Protein AF-A0A2V5QF24-F1 (afdb_monomer)

Sequence (691 aa):
MYVGSTRAVRGVSSVTGGVVTLAPGLPPFGLWKSTDGGANFTLLSPEGICLNPLLEGDAGRIQSTFGSARGVNHIEFDPNYLANSTLYAAAFPRIDLTGGGGVWRSNDDGATFTQIYTPLAPANINDRAEFAVTTVSGLTRMYVGDGNTGSPTAHVFRSDDVATGVPVFIDLTAMESPAGQTDNYCTGQCWYDNFVVTPAGNPDTVYIGGSFDYGTYGFATNGRGVLRSTDAGASFTDMTWDSTTKPTPPGSCCQPNPIAPNGMHPDQHGFVVSPGNPGLFFDGSDGGLVRSDGAFADISSQCTTYRTTLSGNDLLLCQQLLSRVPTHLYSLNKGLSTLQFQSLSVAADNSAHVQGGTQDNGTFDRTSSSLTWPQEIYGDGGQSGFNVGNSAQRFNTFFANYTDANFQNGDPSKWVVISGPLFAETSAFYKPIIADPFVAGTIFLGEQSVWRTQDWGGDQATLEANCPEFTTLGNQPGCGDFVIIGDGVPSTQLTSALWGDRSLGTVAAVVRSSTDSSTMWAATSTGRVFFSSNADAAAASVVWERLDSSSSVDPNRFVSGITIDPADSNHAWISYSSYSSLTPATPGHVFEVTRTGPSTATWTSLDGSGATAFPDFPATAIARDSVGAGNGDLYVSNDWGVLRLPNGSTNWEVAGTGLPKAEVAGLTIVSPSRVLYAATHGRSAWKLKLP

pLDDT: mean 93.07, std 7.85, range [39.59, 98.88]

Solvent-accessible surface area (backbone atoms only — not comparable to full-atom values): 34138 Å² total; per-residue (Å²): 93,76,48,60,31,55,73,59,78,43,18,59,23,35,30,53,52,37,59,37,70,70,50,66,87,60,78,65,39,12,40,30,42,19,92,66,89,69,78,52,76,44,74,36,65,69,28,80,38,73,82,36,87,86,43,70,85,59,25,22,49,45,43,12,23,69,33,18,65,38,10,16,82,39,75,47,66,42,88,58,26,95,83,51,37,26,35,38,39,17,24,16,6,19,83,83,61,84,71,42,29,12,35,31,38,17,65,59,72,61,75,52,76,44,75,49,38,82,43,92,44,47,76,36,49,48,24,32,42,28,54,32,67,32,65,46,99,91,33,38,24,35,42,36,35,33,20,15,70,38,76,64,58,18,42,36,32,39,24,67,43,50,80,79,61,72,42,67,72,44,63,32,36,85,67,30,78,60,59,65,76,47,58,30,34,16,36,57,35,19,54,79,15,53,42,36,46,47,37,64,97,35,66,30,32,38,35,38,28,3,23,50,41,70,91,35,40,44,62,44,42,72,20,42,26,30,33,38,19,72,63,62,50,56,52,51,19,31,51,25,39,18,65,80,48,75,81,57,59,73,94,41,93,76,53,90,59,92,62,80,64,38,51,65,54,48,46,32,78,43,76,48,55,37,57,92,42,76,55,26,35,38,42,31,25,74,75,38,38,36,32,44,73,40,49,68,38,69,52,28,66,46,44,63,74,74,30,70,85,55,54,74,66,46,35,48,31,21,30,48,26,28,48,46,16,30,44,40,47,43,80,62,46,86,90,63,55,55,47,29,22,22,22,61,27,63,26,76,91,36,89,56,28,36,34,30,7,14,64,72,68,4,24,32,38,28,67,74,60,94,84,58,57,57,69,38,43,70,52,38,12,14,38,39,31,34,28,52,76,41,61,40,31,33,40,46,23,28,56,38,55,36,32,33,30,22,75,60,61,55,42,63,88,51,38,18,30,32,12,10,48,47,70,81,50,62,48,26,54,24,34,22,56,36,42,34,74,60,45,54,34,26,35,40,34,26,21,30,31,42,33,36,25,68,55,60,34,47,62,63,73,59,35,66,72,72,14,35,44,89,82,35,66,52,65,40,65,84,19,24,59,52,38,68,42,26,55,41,64,76,46,40,38,76,22,38,60,70,75,45,80,60,45,49,74,21,29,29,33,63,43,68,35,74,78,47,78,24,42,32,41,36,27,21,42,35,29,48,35,34,42,23,74,34,66,63,49,62,41,66,67,13,56,64,35,58,28,45,85,58,45,85,56,61,41,83,32,14,35,38,24,64,37,68,36,83,91,41,83,56,29,33,38,38,22,21,18,33,48,33,84,80,34,73,85,24,47,68,36,35,32,42,36,39,55,79,51,90,45,28,34,50,81,42,76,60,31,54,62,75,98,33,24,57,66,88,48,20,23,6,17,39,38,64,39,82,50,82,88,39,47,58,19,36,37,39,23,18,61,56,27,50,34,23,34,52,59,95,56,57,48,44,41,72,62,68,81,87,72,65,82,32,29,20,13,22,60,36,73,42,69,95,76,38,34,37,37,36,10,14,57,49,53,20,78,45,76,42,78,54,116

Nearest PDB structures (foldseek):
  8ctb-assembly1_B  TM=6.680E-01  e=2.139E-07  Homo sapiens
  6v0p-assembly1_B  TM=6.784E-01  e=1.896E-06  Homo sapiens
  8iqf-assembly1_B  TM=5.326E-01  e=8.412E-06  Homo sapiens
  8iqf-assembly1_G  TM=5.505E-01  e=1.288E-05  Homo sapiens
  4gq1-assembly1_A  TM=5.791E-01  e=2.861E-05  Schizosaccharomyces pombe

Structure (mmCIF, N/CA/C/O backbone):
data_AF-A0A2V5QF24-F1
#
_entry.id   AF-A0A2V5QF24-F1
#
loop_
_atom_site.group_PDB
_atom_site.id
_atom_site.type_symbol
_atom_site.label_atom_id
_atom_site.label_alt_id
_atom_site.label_comp_id
_atom_site.label_asym_id
_atom_site.label_entity_id
_atom_site.label_seq_id
_atom_site.pdbx_PDB_ins_code
_atom_site.Cartn_x
_atom_site.Cartn_y
_atom_site.Cartn_z
_atom_site.occupancy
_atom_site.B_iso_or_equiv
_atom_site.auth_seq_id
_atom_site.auth_comp_id
_atom_site.auth_asym_id
_atom_site.auth_atom_id
_atom_site.pdbx_PDB_model_num
ATOM 1 N N . MET A 1 1 ? 29.405 -11.066 -4.831 1.00 94.00 1 MET A N 1
ATOM 2 C CA . MET A 1 1 ? 27.948 -10.810 -4.889 1.00 94.00 1 MET A CA 1
ATOM 3 C C . MET A 1 1 ? 27.692 -9.398 -4.400 1.00 94.00 1 MET A C 1
ATOM 5 O O . MET A 1 1 ? 28.353 -8.993 -3.448 1.00 94.00 1 MET A O 1
ATOM 9 N N . TYR A 1 2 ? 26.769 -8.681 -5.038 1.00 96.31 2 TYR A N 1
ATOM 10 C CA . TYR A 1 2 ? 26.336 -7.348 -4.619 1.00 96.31 2 TYR A CA 1
ATOM 11 C C . TYR A 1 2 ? 24.846 -7.371 -4.308 1.00 96.31 2 TYR A C 1
ATOM 13 O O . TYR A 1 2 ? 24.107 -8.112 -4.952 1.00 96.31 2 TYR A O 1
ATOM 21 N N . VAL A 1 3 ? 24.426 -6.600 -3.308 1.00 96.56 3 VAL A N 1
ATOM 22 C CA . VAL A 1 3 ? 23.022 -6.484 -2.898 1.00 96.56 3 VAL A CA 1
ATOM 23 C C . VAL A 1 3 ? 22.711 -5.020 -2.631 1.00 96.56 3 VAL A C 1
ATOM 25 O O . VAL A 1 3 ? 23.468 -4.348 -1.935 1.00 96.56 3 VAL A O 1
ATOM 28 N N . GLY A 1 4 ? 21.608 -4.538 -3.194 1.00 95.94 4 GLY A N 1
ATOM 29 C CA . GLY A 1 4 ? 21.052 -3.223 -2.904 1.00 95.94 4 GLY A CA 1
ATOM 30 C C . GLY A 1 4 ? 20.000 -3.375 -1.822 1.00 95.94 4 GLY A C 1
ATOM 31 O O . GLY A 1 4 ? 19.222 -4.329 -1.845 1.00 95.94 4 GLY A O 1
ATOM 32 N N . SER A 1 5 ? 19.992 -2.474 -0.850 1.00 95.50 5 SER A N 1
ATOM 33 C CA . SER A 1 5 ? 18.926 -2.386 0.135 1.00 95.50 5 SER A CA 1
ATOM 34 C C . SER A 1 5 ? 18.406 -0.965 0.250 1.00 95.50 5 SER A C 1
ATOM 36 O O . SER A 1 5 ? 19.152 0.018 0.162 1.00 95.50 5 SER A O 1
ATOM 38 N N . THR A 1 6 ? 17.100 -0.879 0.472 1.00 92.00 6 THR A N 1
ATOM 39 C CA . THR A 1 6 ? 16.374 0.367 0.667 1.00 92.00 6 THR A CA 1
ATOM 40 C C . THR A 1 6 ? 15.724 0.408 2.047 1.00 92.00 6 THR A C 1
ATOM 42 O O . THR A 1 6 ? 15.624 -0.597 2.757 1.00 92.00 6 THR A O 1
ATOM 45 N N . ARG A 1 7 ? 15.320 1.608 2.461 1.00 89.00 7 ARG A N 1
ATOM 46 C CA . ARG A 1 7 ? 14.621 1.862 3.720 1.00 89.00 7 ARG A CA 1
ATOM 47 C C . ARG A 1 7 ? 13.260 1.159 3.716 1.00 89.00 7 ARG A C 1
ATOM 49 O O . ARG A 1 7 ? 12.438 1.423 2.844 1.00 89.00 7 ARG A O 1
ATOM 56 N N . ALA A 1 8 ? 13.019 0.324 4.724 1.00 85.50 8 ALA A N 1
ATOM 57 C CA . ALA A 1 8 ? 11.753 -0.380 4.925 1.00 85.50 8 ALA A CA 1
ATOM 58 C C . ALA A 1 8 ? 10.845 0.329 5.947 1.00 85.50 8 ALA A C 1
ATOM 60 O O . ALA A 1 8 ? 11.310 1.130 6.764 1.00 85.50 8 ALA A O 1
ATOM 61 N N . VAL A 1 9 ? 9.555 -0.008 5.903 1.00 88.12 9 VAL A N 1
ATOM 62 C CA . VAL A 1 9 ? 8.542 0.321 6.919 1.00 88.12 9 VAL A CA 1
ATOM 63 C C . VAL A 1 9 ? 8.288 -0.898 7.811 1.00 88.12 9 VAL A C 1
ATOM 65 O O . VAL A 1 9 ? 8.518 -2.033 7.394 1.00 88.12 9 VAL A O 1
ATOM 68 N N . ARG A 1 10 ? 7.854 -0.655 9.047 1.00 91.00 10 ARG A N 1
ATOM 69 C CA . ARG A 1 10 ? 7.421 -1.664 10.024 1.00 91.00 10 ARG A CA 1
ATOM 70 C C . ARG A 1 10 ? 6.154 -1.200 10.722 1.00 91.00 10 ARG A C 1
ATOM 72 O O . ARG A 1 10 ? 5.984 0.006 10.905 1.00 91.00 10 ARG A O 1
ATOM 79 N N . GLY A 1 11 ? 5.333 -2.135 11.180 1.00 93.31 11 GLY A N 1
ATOM 80 C CA . GLY A 1 11 ? 4.152 -1.870 11.994 1.00 93.31 11 GLY A CA 1
ATOM 81 C C . GLY A 1 11 ? 2.908 -1.502 11.199 1.00 93.31 11 GLY A C 1
ATOM 82 O O . GLY A 1 11 ? 2.113 -0.700 11.689 1.00 93.31 11 GLY A O 1
ATOM 83 N N . VAL A 1 12 ? 2.743 -2.058 9.995 1.00 93.50 12 VAL A N 1
ATOM 84 C CA . VAL A 1 12 ? 1.506 -1.901 9.219 1.00 93.50 12 VAL A CA 1
ATOM 85 C C . VAL A 1 12 ? 0.369 -2.649 9.918 1.00 93.50 12 VAL A C 1
ATOM 87 O O . VAL A 1 12 ? 0.467 -3.838 10.225 1.00 93.50 12 VAL A O 1
ATOM 90 N N . SER A 1 13 ? -0.720 -1.934 10.174 1.00 94.62 13 SER A N 1
ATOM 91 C CA . SER A 1 13 ? -1.966 -2.446 10.749 1.00 94.62 13 SER A CA 1
ATOM 92 C C . SER A 1 13 ? -3.122 -2.314 9.757 1.00 94.62 13 SER A C 1
ATOM 94 O O . SER A 1 13 ? -3.009 -1.600 8.766 1.00 94.62 13 SER A O 1
ATOM 96 N N . SER A 1 14 ? -4.259 -2.952 10.062 1.00 94.81 14 SER A N 1
ATOM 97 C CA . SER A 1 14 ? -5.496 -2.903 9.252 1.00 94.81 14 SER A CA 1
ATOM 98 C C . SER A 1 14 ? -5.977 -1.476 8.974 1.00 94.81 14 SER A C 1
ATOM 100 O O . SER A 1 14 ? -6.654 -1.215 7.984 1.00 94.81 14 SER A O 1
ATOM 102 N N . VAL A 1 15 ? -5.657 -0.568 9.893 1.00 96.12 15 VAL A N 1
ATOM 103 C CA . VAL A 1 15 ? -5.870 0.871 9.783 1.00 96.12 15 VAL A CA 1
ATOM 104 C C . VAL A 1 15 ? -4.525 1.514 9.486 1.00 96.12 15 VAL A C 1
ATOM 106 O O . VAL A 1 15 ? -3.535 1.220 10.162 1.00 96.12 15 VAL A O 1
ATOM 109 N N . THR A 1 16 ? -4.471 2.403 8.498 1.00 94.88 16 THR A N 1
ATOM 110 C CA . THR A 1 16 ? -3.215 3.045 8.113 1.00 94.88 16 THR A CA 1
ATOM 111 C C . THR A 1 16 ? -2.757 4.026 9.182 1.00 94.88 16 THR A C 1
ATOM 113 O O . THR A 1 16 ? -3.407 5.030 9.468 1.00 94.88 16 THR A O 1
ATOM 116 N N . GLY A 1 17 ? -1.574 3.766 9.720 1.00 92.00 17 GLY A N 1
ATOM 117 C CA . GLY A 1 17 ? -0.879 4.633 10.656 1.00 92.00 17 GLY A CA 1
ATOM 118 C C . GLY A 1 17 ? 0.116 3.829 11.481 1.00 92.00 17 GLY A C 1
ATOM 119 O O . GLY A 1 17 ? 0.319 2.644 11.243 1.00 92.00 17 GLY A O 1
ATOM 120 N N . GLY A 1 18 ? 0.811 4.493 12.404 1.00 90.19 18 GLY A N 1
ATOM 121 C CA . GLY A 1 18 ? 1.730 3.830 13.336 1.00 90.19 18 GLY A CA 1
ATOM 122 C C . GLY A 1 18 ? 3.011 3.255 12.735 1.00 90.19 18 GLY A C 1
ATOM 123 O O . GLY A 1 18 ? 3.883 2.845 13.500 1.00 90.19 18 GLY A O 1
ATOM 124 N N . VAL A 1 19 ? 3.157 3.271 11.406 1.00 91.75 19 VAL A N 1
ATOM 125 C CA . VAL A 1 19 ? 4.338 2.741 10.728 1.00 91.75 19 VAL A CA 1
ATOM 126 C C . VAL A 1 19 ? 5.602 3.497 11.119 1.00 91.75 19 VAL A C 1
ATOM 128 O O . VAL A 1 19 ? 5.635 4.728 11.201 1.00 91.75 19 VAL A O 1
ATOM 131 N N . VAL A 1 20 ? 6.677 2.745 11.318 1.00 88.69 20 VAL A N 1
ATOM 132 C CA . VAL A 1 20 ? 7.989 3.276 11.672 1.00 88.69 20 VAL A CA 1
ATOM 133 C C . VAL A 1 20 ? 9.005 2.875 10.628 1.00 88.69 20 VAL A C 1
ATOM 135 O O . VAL A 1 20 ? 9.026 1.761 10.119 1.00 88.69 20 VAL A O 1
ATOM 138 N N . THR A 1 21 ? 9.886 3.815 10.333 1.00 85.19 21 THR A N 1
ATOM 139 C CA . THR A 1 21 ? 10.955 3.667 9.345 1.00 85.19 21 THR A CA 1
ATOM 140 C C . THR A 1 21 ? 12.321 4.067 9.903 1.00 85.19 21 THR A C 1
ATOM 142 O O . THR A 1 21 ? 13.313 3.979 9.182 1.00 85.19 21 THR A O 1
ATOM 145 N N . LEU A 1 22 ? 12.367 4.562 11.149 1.00 82.69 22 LEU A N 1
ATOM 146 C CA . LEU A 1 22 ? 13.567 4.961 11.887 1.00 82.69 22 LEU A CA 1
ATOM 147 C C . LEU A 1 22 ? 13.408 4.595 13.364 1.00 82.69 22 LEU A C 1
ATOM 149 O O . LEU A 1 22 ? 12.398 4.941 13.970 1.00 82.69 22 LEU A O 1
ATOM 153 N N . ALA A 1 23 ? 14.404 3.919 13.927 1.00 77.06 23 ALA A N 1
ATOM 154 C CA . ALA A 1 23 ? 14.497 3.563 15.336 1.00 77.06 23 ALA A CA 1
ATOM 155 C C . ALA A 1 23 ? 15.983 3.430 15.735 1.00 77.06 23 ALA A C 1
ATOM 157 O O . ALA A 1 23 ? 16.828 3.166 14.870 1.00 77.06 23 ALA A O 1
ATOM 158 N N . PRO A 1 24 ? 16.336 3.600 17.021 1.00 70.25 24 PRO A N 1
ATOM 159 C CA . PRO A 1 24 ? 17.691 3.345 17.503 1.00 70.25 24 PRO A CA 1
ATOM 160 C C . PRO A 1 24 ? 18.206 1.951 17.127 1.00 70.25 24 PRO A C 1
ATOM 162 O O . PRO A 1 24 ? 17.504 0.954 17.282 1.00 70.25 24 PRO A O 1
ATOM 165 N N . GLY A 1 25 ? 19.457 1.873 16.667 1.00 72.38 25 GLY A N 1
ATOM 166 C CA . GLY A 1 25 ? 20.117 0.598 16.365 1.00 72.38 25 GLY A CA 1
ATOM 167 C C . GLY A 1 25 ? 19.689 -0.059 15.051 1.00 72.38 25 GLY A C 1
ATOM 168 O O . GLY A 1 25 ? 20.044 -1.217 14.820 1.00 72.38 25 GLY A O 1
ATOM 169 N N . LEU A 1 26 ? 18.958 0.651 14.182 1.00 76.62 26 LEU A N 1
ATOM 170 C CA . LEU A 1 26 ? 18.648 0.135 12.853 1.00 76.62 26 LEU A CA 1
ATOM 171 C C . LEU A 1 26 ? 19.930 -0.173 12.064 1.00 76.62 26 LEU A C 1
ATOM 173 O O . LEU A 1 26 ? 20.887 0.610 12.100 1.00 76.62 26 LEU A O 1
ATOM 177 N N . PRO A 1 27 ? 19.952 -1.297 11.324 1.00 83.00 27 PRO A N 1
ATOM 178 C CA . PRO A 1 27 ? 21.055 -1.591 10.434 1.00 83.00 27 PRO A CA 1
ATOM 179 C C . PRO A 1 27 ? 21.133 -0.521 9.341 1.00 83.00 27 PRO A C 1
ATOM 181 O O . PRO A 1 27 ? 20.115 0.073 8.966 1.00 83.00 27 PRO A O 1
ATOM 184 N N . PRO A 1 28 ? 22.331 -0.287 8.797 1.00 91.81 28 PRO A N 1
ATOM 185 C CA . PRO A 1 28 ? 22.464 0.613 7.672 1.00 91.81 28 PRO A CA 1
ATOM 186 C C . PRO A 1 28 ? 21.809 0.022 6.417 1.00 91.81 28 PRO A C 1
ATOM 188 O O . PRO A 1 28 ? 21.430 -1.151 6.390 1.00 91.81 28 PRO A O 1
ATOM 191 N N . PHE A 1 29 ? 21.685 0.817 5.359 1.00 93.56 29 PHE A N 1
ATOM 192 C CA . PHE A 1 29 ? 21.146 0.358 4.075 1.00 93.56 29 PHE A CA 1
ATOM 193 C C . PHE A 1 29 ? 21.902 0.962 2.888 1.00 93.56 29 PHE A C 1
ATOM 195 O O . PHE A 1 29 ? 22.622 1.942 3.034 1.00 93.56 29 PHE A O 1
ATOM 202 N N . GLY A 1 30 ? 21.778 0.363 1.707 1.00 96.06 30 GLY A N 1
ATOM 203 C CA . GLY A 1 30 ? 22.498 0.796 0.512 1.00 96.06 30 GLY A CA 1
ATOM 204 C C . GLY A 1 30 ? 23.135 -0.367 -0.238 1.00 96.06 30 GLY A C 1
ATOM 205 O O . GLY A 1 30 ? 22.527 -1.422 -0.384 1.00 96.06 30 GLY A O 1
ATOM 206 N N . LEU A 1 31 ? 24.349 -0.169 -0.741 1.00 97.75 31 LEU A N 1
ATOM 207 C CA . LEU A 1 31 ? 25.080 -1.136 -1.549 1.00 97.75 31 LEU A CA 1
ATOM 208 C C . LEU A 1 31 ? 25.991 -2.005 -0.684 1.00 97.75 31 LEU A C 1
ATOM 210 O O . LEU A 1 31 ? 26.921 -1.519 -0.045 1.00 97.75 31 LEU A O 1
ATOM 214 N N . TRP A 1 32 ? 25.786 -3.311 -0.747 1.00 97.56 32 TRP A N 1
ATOM 215 C CA . TRP A 1 32 ? 26.544 -4.300 0.003 1.00 97.56 32 TRP A CA 1
ATOM 216 C C . TRP A 1 32 ? 27.361 -5.188 -0.917 1.00 97.56 32 TRP A C 1
ATOM 218 O O . TRP A 1 32 ? 26.888 -5.586 -1.981 1.00 97.56 32 TRP A O 1
ATOM 228 N N . LYS A 1 33 ? 28.554 -5.578 -0.468 1.00 97.38 33 LYS A N 1
ATOM 229 C CA . LYS A 1 33 ? 29.409 -6.559 -1.142 1.00 97.38 33 LYS A CA 1
ATOM 230 C C . LYS A 1 33 ? 29.663 -7.763 -0.250 1.00 97.38 33 LYS A C 1
ATOM 232 O O . LYS A 1 33 ? 30.010 -7.613 0.919 1.00 97.38 33 LYS A O 1
ATOM 237 N N . SER A 1 34 ? 29.554 -8.948 -0.838 1.00 97.31 34 SER A N 1
ATOM 238 C CA . SER A 1 34 ? 29.996 -10.214 -0.255 1.00 97.31 34 SER A CA 1
ATOM 239 C C . SER A 1 34 ? 31.015 -10.897 -1.167 1.00 97.31 34 SER A C 1
ATOM 241 O O . SER A 1 34 ? 30.819 -10.994 -2.387 1.00 97.31 34 SER A O 1
ATOM 243 N N . THR A 1 35 ? 32.091 -11.395 -0.560 1.00 96.00 35 THR A N 1
ATOM 244 C CA . THR A 1 35 ? 33.180 -12.142 -1.211 1.00 96.00 35 THR A CA 1
ATOM 245 C C . THR A 1 35 ? 33.211 -13.621 -0.816 1.00 96.00 35 THR A C 1
ATOM 247 O O . THR A 1 35 ? 34.068 -14.361 -1.288 1.00 96.00 35 THR A O 1
ATOM 250 N N . ASP A 1 36 ? 32.262 -14.071 0.007 1.00 96.31 36 ASP A N 1
ATOM 251 C CA . ASP A 1 36 ? 32.214 -15.408 0.611 1.00 96.31 36 ASP A CA 1
ATOM 252 C C . ASP A 1 36 ? 30.894 -16.144 0.327 1.00 96.31 36 ASP A C 1
ATOM 254 O O . ASP A 1 36 ? 30.433 -16.970 1.110 1.00 96.31 36 ASP A O 1
ATOM 258 N N . GLY A 1 37 ? 30.271 -15.841 -0.815 1.00 94.00 37 GLY A N 1
ATOM 259 C CA . GLY A 1 37 ? 29.031 -16.494 -1.242 1.00 94.00 37 GLY A CA 1
ATOM 260 C C . GLY A 1 37 ? 27.779 -16.026 -0.496 1.00 94.00 37 GLY A C 1
ATOM 261 O O . GLY A 1 37 ? 26.771 -16.724 -0.523 1.00 94.00 37 GLY A O 1
ATOM 262 N N . GLY A 1 38 ? 27.823 -14.855 0.144 1.00 95.69 38 GLY A N 1
ATOM 263 C CA . GLY A 1 38 ? 26.688 -14.257 0.851 1.00 95.69 38 GLY A CA 1
ATOM 264 C C . GLY A 1 38 ? 26.633 -14.557 2.342 1.00 95.69 38 GLY A C 1
ATOM 265 O O . GLY A 1 38 ? 25.615 -14.267 2.964 1.00 95.69 38 GLY A O 1
ATOM 266 N N . ALA A 1 39 ? 27.692 -15.128 2.922 1.00 95.62 39 ALA A N 1
ATOM 267 C CA . ALA A 1 39 ? 27.744 -15.372 4.359 1.00 95.62 39 ALA A CA 1
ATOM 268 C C . ALA A 1 39 ? 27.981 -14.071 5.142 1.00 95.62 39 ALA A C 1
ATOM 270 O O . ALA A 1 39 ? 27.365 -13.871 6.187 1.00 95.62 39 ALA A O 1
ATOM 271 N N . ASN A 1 40 ? 28.823 -13.172 4.623 1.00 95.81 40 ASN A N 1
ATOM 272 C CA . ASN A 1 40 ? 29.083 -11.861 5.212 1.00 95.81 40 ASN A CA 1
ATOM 273 C C . ASN A 1 40 ? 28.989 -10.748 4.165 1.00 95.81 40 ASN A C 1
ATOM 275 O O . ASN A 1 40 ? 29.328 -10.934 2.994 1.00 95.81 40 ASN A O 1
ATOM 279 N N . PHE A 1 41 ? 28.571 -9.564 4.617 1.00 96.69 41 PHE A N 1
ATOM 280 C CA . PHE A 1 41 ? 28.408 -8.379 3.781 1.00 96.69 41 PHE A CA 1
ATOM 281 C C . PHE A 1 41 ? 29.118 -7.169 4.382 1.00 96.69 41 PHE A C 1
ATOM 283 O O . PHE A 1 41 ? 29.090 -6.950 5.590 1.00 96.69 41 PHE A O 1
ATOM 290 N N . THR A 1 42 ? 29.731 -6.363 3.520 1.00 96.56 42 THR A N 1
ATOM 291 C CA . THR A 1 42 ? 30.303 -5.054 3.860 1.00 96.56 42 THR A CA 1
ATOM 292 C C . THR A 1 42 ? 29.554 -3.972 3.097 1.00 96.56 42 THR A C 1
ATOM 294 O O . THR A 1 42 ? 29.362 -4.101 1.887 1.00 96.56 42 THR A O 1
ATOM 297 N N . LEU A 1 43 ? 29.126 -2.924 3.801 1.00 97.19 43 LEU A N 1
ATOM 298 C CA . LEU A 1 43 ? 28.498 -1.751 3.198 1.00 97.19 43 LEU A CA 1
ATOM 299 C C . LEU A 1 43 ? 29.554 -0.936 2.443 1.00 97.19 43 LEU A C 1
ATOM 301 O O . LEU A 1 43 ? 30.616 -0.636 2.990 1.00 97.19 43 LEU A O 1
ATOM 305 N N . LEU A 1 44 ? 29.264 -0.586 1.196 1.00 97.62 44 LEU A N 1
ATOM 306 C CA . LEU A 1 44 ? 30.140 0.213 0.344 1.00 97.62 44 LEU A CA 1
ATOM 307 C C . LEU A 1 44 ? 29.777 1.696 0.428 1.00 97.62 44 LEU A C 1
ATOM 309 O O . LEU A 1 44 ? 28.613 2.042 0.627 1.00 97.62 44 LEU A O 1
ATOM 313 N N . SER A 1 45 ? 30.789 2.558 0.288 1.00 95.31 45 SER A N 1
ATOM 314 C CA . SER A 1 45 ? 30.689 4.023 0.406 1.00 95.31 45 SER A CA 1
ATOM 315 C C . SER A 1 45 ? 29.755 4.508 1.530 1.00 95.31 45 SER A C 1
ATOM 317 O O . SER A 1 45 ? 28.830 5.278 1.254 1.00 95.31 45 SER A O 1
ATOM 319 N N . PRO A 1 46 ? 29.934 4.029 2.778 1.00 95.12 46 PRO A N 1
ATOM 320 C CA . PRO A 1 46 ? 29.047 4.379 3.876 1.00 95.12 46 PRO A CA 1
ATOM 321 C C . PRO A 1 46 ? 29.218 5.844 4.271 1.00 95.12 46 PRO A C 1
ATOM 323 O O . PRO A 1 46 ? 30.333 6.310 4.511 1.00 95.12 46 PRO A O 1
ATOM 326 N N . GLU A 1 47 ? 28.102 6.551 4.396 1.00 93.25 47 GLU A N 1
ATOM 327 C CA . GLU A 1 47 ? 28.065 7.915 4.906 1.00 93.25 47 GLU A CA 1
ATOM 328 C C . GLU A 1 47 ? 26.993 8.056 5.989 1.00 93.25 47 GLU A C 1
ATOM 330 O O . GLU A 1 47 ? 25.903 7.487 5.895 1.00 93.25 47 GLU A O 1
ATOM 335 N N . GLY A 1 48 ? 27.300 8.831 7.031 1.00 91.00 48 GLY A N 1
ATOM 336 C CA . GLY A 1 48 ? 26.356 9.130 8.103 1.00 91.00 48 GLY A CA 1
ATOM 337 C C . GLY A 1 48 ? 25.408 10.256 7.715 1.00 91.00 48 GLY A C 1
ATOM 338 O O . GLY A 1 48 ? 25.864 11.345 7.371 1.00 91.00 48 GLY A O 1
ATOM 339 N N . ILE A 1 49 ? 24.101 10.020 7.831 1.00 89.56 49 ILE A N 1
ATOM 340 C CA . ILE A 1 49 ? 23.068 11.020 7.549 1.00 89.56 49 ILE A CA 1
ATOM 341 C C . ILE A 1 49 ? 22.010 11.055 8.655 1.00 89.56 49 ILE A C 1
ATOM 343 O O . ILE A 1 49 ? 21.675 10.037 9.263 1.00 89.56 49 ILE A O 1
ATOM 347 N N . CYS A 1 50 ? 21.489 12.250 8.934 1.00 90.00 50 CYS A N 1
ATOM 348 C CA . CYS A 1 50 ? 20.375 12.452 9.854 1.00 90.00 50 CYS A CA 1
ATOM 349 C C . CYS A 1 50 ? 19.088 12.622 9.042 1.00 90.00 50 CYS A C 1
ATOM 351 O O . CYS A 1 50 ? 18.910 13.641 8.377 1.00 90.00 50 CYS A O 1
ATOM 353 N N . LEU A 1 51 ? 18.208 11.623 9.084 1.00 89.44 51 LEU A N 1
ATOM 354 C CA . LEU A 1 51 ? 16.933 11.638 8.362 1.00 89.44 51 LEU A CA 1
ATOM 355 C C . LEU A 1 51 ? 15.814 12.308 9.159 1.00 89.44 51 LEU A C 1
ATOM 357 O O . LEU A 1 51 ? 14.848 12.785 8.570 1.00 89.44 51 LEU A O 1
ATOM 361 N N . ASN A 1 52 ? 15.931 12.350 10.487 1.00 88.19 52 ASN A N 1
ATOM 362 C CA . ASN A 1 52 ? 14.983 13.066 11.329 1.00 88.19 52 ASN A CA 1
ATOM 363 C C . ASN A 1 52 ? 15.681 13.666 12.564 1.00 88.19 52 ASN A C 1
ATOM 365 O O . ASN A 1 52 ? 15.894 12.953 13.544 1.00 88.19 52 ASN A O 1
ATOM 369 N N . PRO A 1 53 ? 16.010 14.971 12.558 1.00 87.44 53 PRO A N 1
ATOM 370 C CA . PRO A 1 53 ? 16.669 15.618 13.690 1.00 87.44 53 PRO A CA 1
ATOM 371 C C . PRO A 1 53 ? 15.752 15.823 14.906 1.00 87.44 53 PRO A C 1
ATOM 373 O O . PRO A 1 53 ? 16.235 16.263 15.945 1.00 87.44 53 PRO A O 1
ATOM 376 N N . LEU A 1 54 ? 14.446 15.545 14.786 1.00 85.81 54 LEU A N 1
ATOM 377 C CA . LEU A 1 54 ? 13.483 15.668 15.884 1.00 85.81 54 LEU A CA 1
ATOM 378 C C . LEU A 1 54 ? 13.451 14.431 16.793 1.00 85.81 54 LEU A C 1
ATOM 380 O O . LEU A 1 54 ? 12.873 14.501 17.874 1.00 85.81 54 LEU A O 1
ATOM 384 N N . LEU A 1 55 ? 14.030 13.304 16.365 1.00 81.88 55 LEU A N 1
ATOM 385 C CA . LEU A 1 55 ? 14.118 12.106 17.200 1.00 81.88 55 LEU A CA 1
ATOM 386 C C . LEU A 1 55 ? 15.281 12.227 18.194 1.00 81.88 55 LEU A C 1
ATOM 388 O O . LEU A 1 55 ? 16.338 12.763 17.866 1.00 81.88 55 LEU A O 1
ATOM 392 N N . GLU A 1 56 ? 15.086 11.715 19.409 1.00 77.69 56 GLU A N 1
ATOM 393 C CA . GLU A 1 56 ? 16.074 11.810 20.485 1.00 77.69 56 GLU A CA 1
ATOM 394 C C . GLU A 1 56 ? 17.323 10.950 20.214 1.00 77.69 56 GLU A C 1
ATOM 396 O O . GLU A 1 56 ? 17.250 9.844 19.669 1.00 77.69 56 GLU A O 1
ATOM 401 N N . GLY A 1 57 ? 18.492 11.454 20.620 1.00 81.06 57 GLY A N 1
ATOM 402 C CA . GLY A 1 57 ? 19.763 10.743 20.491 1.00 81.06 57 GLY A CA 1
ATOM 403 C C . GLY A 1 57 ? 20.118 10.429 19.035 1.00 81.06 57 GLY A C 1
ATOM 404 O O . GLY A 1 57 ? 20.115 11.311 18.177 1.00 81.06 57 GLY A O 1
ATOM 405 N N . ASP A 1 58 ? 20.439 9.163 18.763 1.00 80.19 58 ASP A N 1
ATOM 406 C CA . ASP A 1 58 ? 20.796 8.685 17.422 1.00 80.19 58 ASP A CA 1
ATOM 407 C C . ASP A 1 58 ? 19.619 8.013 16.684 1.00 80.19 58 ASP A C 1
ATOM 409 O O . ASP A 1 58 ? 19.807 7.460 15.605 1.00 80.19 58 ASP A O 1
ATOM 413 N N . ALA A 1 59 ? 18.387 8.086 17.209 1.00 81.31 59 ALA A N 1
ATOM 414 C CA . ALA A 1 59 ? 17.202 7.456 16.608 1.00 81.31 59 ALA A CA 1
ATOM 415 C C . ALA A 1 59 ? 16.901 7.930 15.172 1.00 81.31 59 ALA A C 1
ATOM 417 O O . ALA A 1 59 ? 16.338 7.189 14.370 1.00 81.31 59 ALA A O 1
ATOM 418 N N . GLY A 1 60 ? 17.270 9.172 14.845 1.00 84.94 60 GLY A N 1
ATOM 419 C CA . GLY A 1 60 ? 17.112 9.756 13.512 1.00 84.94 60 GLY A CA 1
ATOM 420 C C . GLY A 1 60 ? 18.332 9.625 12.604 1.00 84.94 60 GLY A C 1
ATOM 421 O O . GLY A 1 60 ? 18.309 10.156 11.491 1.00 84.94 60 GLY A O 1
ATOM 422 N N . ARG A 1 61 ? 19.406 8.976 13.067 1.00 88.19 61 ARG A N 1
ATOM 423 C CA . ARG A 1 61 ? 20.695 8.903 12.374 1.00 88.19 61 ARG A CA 1
ATOM 424 C C . ARG A 1 61 ? 20.959 7.495 11.868 1.00 88.19 61 ARG A C 1
ATOM 426 O O . ARG A 1 61 ? 20.828 6.527 12.608 1.00 88.19 61 ARG A O 1
ATOM 433 N N . ILE A 1 62 ? 21.371 7.396 10.610 1.00 90.38 62 ILE A N 1
ATOM 434 C CA . ILE A 1 62 ? 21.668 6.125 9.944 1.00 90.38 62 ILE A CA 1
ATOM 435 C C . ILE A 1 62 ? 22.962 6.227 9.135 1.00 90.38 62 ILE A C 1
ATOM 437 O O . ILE A 1 62 ? 23.434 7.324 8.828 1.00 90.38 62 ILE A O 1
ATOM 441 N N . GLN A 1 63 ? 23.544 5.078 8.792 1.00 92.94 63 GLN A N 1
ATOM 442 C CA . GLN A 1 63 ? 24.580 4.989 7.760 1.00 92.94 63 GLN A CA 1
ATOM 443 C C . GLN A 1 63 ? 23.934 4.498 6.465 1.00 92.94 63 GLN A C 1
ATOM 445 O O . GLN A 1 63 ? 23.155 3.542 6.485 1.00 92.94 63 GLN A O 1
ATOM 450 N N . SER A 1 64 ? 24.260 5.148 5.351 1.00 94.00 64 SER A N 1
ATOM 451 C CA . SER A 1 64 ? 23.750 4.786 4.032 1.00 94.00 64 SER A CA 1
ATOM 452 C C . SER A 1 64 ? 24.807 4.977 2.955 1.00 94.00 64 SER A C 1
ATOM 454 O O . SER A 1 64 ? 25.613 5.907 3.025 1.00 94.00 64 SER A O 1
ATOM 456 N N . THR A 1 65 ? 24.815 4.102 1.951 1.00 95.94 65 THR A N 1
ATOM 457 C CA . THR A 1 65 ? 25.679 4.264 0.774 1.00 95.94 65 THR A CA 1
ATOM 458 C C . THR A 1 65 ? 25.382 5.598 0.075 1.00 95.94 65 THR A C 1
ATOM 460 O O . THR A 1 65 ? 24.221 5.920 -0.183 1.00 95.94 65 THR A O 1
ATOM 463 N N . PHE A 1 66 ? 26.426 6.380 -0.224 1.00 94.94 66 PHE A N 1
ATOM 464 C CA . PHE A 1 66 ? 26.346 7.721 -0.847 1.00 94.94 66 PHE A CA 1
ATOM 465 C C . PHE A 1 66 ? 25.545 8.760 -0.030 1.00 94.94 66 PHE A C 1
ATOM 467 O O . PHE A 1 66 ? 25.150 9.810 -0.545 1.00 94.94 66 PHE A O 1
ATOM 474 N N . GLY A 1 67 ? 25.229 8.447 1.232 1.00 93.25 67 GLY A N 1
ATOM 475 C CA . GLY A 1 67 ? 24.304 9.221 2.060 1.00 93.25 67 GLY A CA 1
ATOM 476 C C . GLY A 1 67 ? 22.853 9.182 1.568 1.00 93.25 67 GLY A C 1
ATOM 477 O O . GLY A 1 67 ? 22.066 10.053 1.931 1.00 93.25 67 GLY A O 1
ATOM 478 N N . SER A 1 68 ? 22.475 8.207 0.734 1.00 94.56 68 SER A N 1
ATOM 479 C CA . SER A 1 68 ? 21.122 8.122 0.176 1.00 94.56 68 SER A CA 1
ATOM 480 C C . SER A 1 68 ? 20.051 8.088 1.272 1.00 94.56 68 SER A C 1
ATOM 482 O O . SER A 1 68 ? 20.160 7.317 2.229 1.00 94.56 68 SER A O 1
ATOM 484 N N . ALA A 1 69 ? 18.982 8.876 1.118 1.00 92.75 69 ALA A N 1
ATOM 485 C CA . ALA A 1 69 ? 17.913 8.953 2.115 1.00 92.75 69 ALA A CA 1
ATOM 486 C C . ALA A 1 69 ? 17.017 7.703 2.151 1.00 92.75 69 ALA A C 1
ATOM 488 O O . ALA A 1 69 ? 16.364 7.433 3.164 1.00 92.75 69 ALA A O 1
ATOM 489 N N . ARG A 1 70 ? 16.976 6.943 1.050 1.00 92.94 70 ARG A N 1
ATOM 490 C CA . ARG A 1 70 ? 16.169 5.720 0.927 1.00 92.94 70 ARG A CA 1
ATOM 491 C C . ARG A 1 70 ? 16.974 4.494 0.502 1.00 92.94 70 ARG A C 1
ATOM 493 O O . ARG A 1 70 ? 16.436 3.403 0.620 1.00 92.94 70 ARG A O 1
ATOM 500 N N . GLY A 1 71 ? 18.233 4.637 0.084 1.00 94.94 71 GLY A N 1
ATOM 501 C CA . GLY A 1 71 ? 19.149 3.532 -0.210 1.00 94.94 71 GLY A CA 1
ATOM 502 C C . GLY A 1 71 ? 19.435 3.335 -1.697 1.00 94.94 71 GLY A C 1
ATOM 503 O O . GLY A 1 71 ? 19.319 4.263 -2.495 1.00 94.94 71 GLY A O 1
ATOM 504 N N . VAL A 1 72 ? 19.840 2.116 -2.055 1.00 97.00 72 VAL A N 1
ATOM 505 C CA . VAL A 1 72 ? 20.232 1.732 -3.421 1.00 97.00 72 VAL A CA 1
ATOM 506 C C . VAL A 1 72 ? 19.188 0.765 -3.969 1.00 97.00 72 VAL A C 1
ATOM 508 O O . VAL A 1 72 ? 19.019 -0.321 -3.413 1.00 97.00 72 VAL A O 1
ATOM 511 N N . ASN A 1 73 ? 18.475 1.171 -5.022 1.00 95.06 73 ASN A N 1
ATOM 512 C CA . ASN A 1 73 ? 17.345 0.430 -5.595 1.00 95.06 73 ASN A CA 1
ATOM 513 C C . ASN A 1 73 ? 17.730 -0.500 -6.751 1.00 95.06 73 ASN A C 1
ATOM 515 O O . ASN A 1 73 ? 17.056 -1.505 -6.945 1.00 95.06 73 ASN A O 1
ATOM 519 N N . HIS A 1 74 ? 18.816 -0.216 -7.474 1.00 96.25 74 HIS A N 1
ATOM 520 C CA . HIS A 1 74 ? 19.240 -1.030 -8.615 1.00 96.25 74 HIS A CA 1
ATOM 521 C C . HIS A 1 74 ? 20.753 -1.215 -8.635 1.00 96.25 74 HIS A C 1
ATOM 523 O O . HIS A 1 74 ? 21.499 -0.287 -8.317 1.00 96.25 74 HIS A O 1
ATOM 529 N N . ILE A 1 75 ? 21.217 -2.403 -9.029 1.00 97.25 75 ILE A N 1
ATOM 530 C CA . ILE A 1 75 ? 22.632 -2.696 -9.278 1.00 97.25 75 ILE A CA 1
ATOM 531 C C . ILE A 1 75 ? 22.737 -3.568 -10.520 1.00 97.25 75 ILE A C 1
ATOM 533 O O . ILE A 1 75 ? 22.076 -4.601 -10.599 1.00 97.25 75 ILE A O 1
ATOM 537 N N . GLU A 1 76 ? 23.636 -3.210 -11.429 1.00 96.69 76 GLU A N 1
ATOM 538 C CA . GLU A 1 76 ? 23.948 -4.042 -12.587 1.00 96.69 76 GLU A CA 1
ATOM 539 C C . GLU A 1 76 ? 25.454 -4.044 -12.852 1.00 96.69 76 GLU A C 1
ATOM 541 O O . GLU A 1 76 ? 26.151 -3.044 -12.652 1.00 96.69 76 GLU A O 1
ATOM 546 N N . PHE A 1 77 ? 25.977 -5.186 -13.288 1.00 96.75 77 PHE A N 1
ATOM 547 C CA . PHE A 1 77 ? 27.348 -5.272 -13.772 1.00 96.75 77 PHE A CA 1
ATOM 548 C C . PHE A 1 77 ? 27.431 -4.754 -15.202 1.00 96.75 77 PHE A C 1
ATOM 550 O O . PHE A 1 77 ? 26.534 -4.990 -16.006 1.00 96.75 77 PHE A O 1
ATOM 557 N N . ASP A 1 78 ? 28.549 -4.119 -15.546 1.00 96.38 78 ASP A N 1
ATOM 558 C CA . ASP A 1 78 ? 28.859 -3.868 -16.946 1.00 96.38 78 ASP A CA 1
ATOM 559 C C . ASP A 1 78 ? 28.886 -5.206 -17.718 1.00 96.38 78 ASP A C 1
ATOM 561 O O . ASP A 1 78 ? 29.450 -6.188 -17.220 1.00 96.38 78 ASP A O 1
ATOM 565 N N . PRO A 1 79 ? 28.330 -5.285 -18.940 1.00 95.00 79 PRO A N 1
ATOM 566 C CA . PRO A 1 79 ? 28.372 -6.511 -19.737 1.00 95.00 79 PRO A CA 1
ATOM 567 C C . PRO A 1 79 ? 29.796 -7.046 -19.986 1.00 95.00 79 PRO A C 1
ATOM 569 O O . PRO A 1 79 ? 29.980 -8.240 -20.224 1.00 95.00 79 PRO A O 1
ATOM 572 N N . ASN A 1 80 ? 30.815 -6.183 -19.893 1.00 91.31 80 ASN A N 1
ATOM 573 C CA . ASN A 1 80 ? 32.237 -6.508 -19.996 1.00 91.31 80 ASN A CA 1
ATOM 574 C C . ASN A 1 80 ? 32.950 -6.539 -18.629 1.00 91.31 80 ASN A C 1
ATOM 576 O O . ASN A 1 80 ? 34.175 -6.402 -18.577 1.00 91.31 80 ASN A O 1
ATOM 580 N N . TYR A 1 81 ? 32.222 -6.750 -17.525 1.00 93.19 81 TYR A N 1
ATOM 581 C CA . TYR A 1 81 ? 32.749 -6.718 -16.153 1.00 93.19 81 TYR A CA 1
ATOM 582 C C . TYR A 1 81 ? 34.022 -7.550 -15.951 1.00 93.19 81 TYR A C 1
ATOM 584 O O . TYR A 1 81 ? 34.955 -7.094 -15.298 1.00 93.19 81 TYR A O 1
ATOM 592 N N . LEU A 1 82 ? 34.133 -8.736 -16.562 1.00 90.44 82 LEU A N 1
ATOM 593 C CA . LEU A 1 82 ? 35.342 -9.569 -16.442 1.00 90.44 82 LEU A CA 1
ATOM 594 C C . LEU A 1 82 ? 36.617 -8.895 -16.981 1.00 90.44 82 LEU A C 1
ATOM 596 O O . LEU A 1 82 ? 37.718 -9.292 -16.607 1.00 90.44 82 LEU A O 1
ATOM 600 N N . ALA A 1 83 ? 36.477 -7.908 -17.868 1.00 90.25 83 ALA A N 1
ATOM 601 C CA . ALA A 1 83 ? 37.587 -7.163 -18.449 1.00 90.25 83 ALA A CA 1
ATOM 602 C C . ALA A 1 83 ? 37.835 -5.813 -17.756 1.00 90.25 83 ALA A C 1
ATOM 604 O O . ALA A 1 83 ? 38.980 -5.366 -17.712 1.00 90.25 83 ALA A O 1
ATOM 605 N N . ASN A 1 84 ? 36.789 -5.154 -17.246 1.00 91.44 84 ASN A N 1
ATOM 606 C CA . ASN A 1 84 ? 36.865 -3.773 -16.752 1.00 91.44 84 ASN A CA 1
ATOM 607 C C . ASN A 1 84 ? 36.498 -3.596 -15.268 1.00 91.44 84 ASN A C 1
ATOM 609 O O . ASN A 1 84 ? 36.551 -2.469 -14.778 1.00 91.44 84 ASN A O 1
ATOM 613 N N . SER A 1 85 ? 36.084 -4.662 -14.575 1.00 94.31 85 SER A N 1
ATOM 614 C CA . SER A 1 85 ? 35.609 -4.655 -13.183 1.00 94.31 85 SER A CA 1
ATOM 615 C C . SER A 1 85 ? 34.583 -3.552 -12.883 1.00 94.31 85 SER A C 1
ATOM 617 O O . SER A 1 85 ? 34.561 -2.999 -11.781 1.00 94.31 85 SER A O 1
ATOM 619 N N . THR A 1 86 ? 33.764 -3.191 -13.879 1.00 97.00 86 THR A N 1
ATOM 620 C CA . THR A 1 86 ? 32.841 -2.056 -13.810 1.00 97.00 86 THR A CA 1
ATOM 621 C C . THR A 1 86 ? 31.439 -2.482 -13.392 1.00 97.00 86 THR A C 1
ATOM 623 O O . THR A 1 86 ? 30.866 -3.420 -13.941 1.00 97.00 86 THR A O 1
ATOM 626 N N . LEU A 1 87 ? 30.864 -1.773 -12.426 1.00 97.38 87 LEU A N 1
ATOM 627 C CA . LEU A 1 87 ? 29.487 -1.963 -11.980 1.00 97.38 87 LEU A CA 1
ATOM 628 C C . LEU A 1 87 ? 28.794 -0.620 -11.778 1.00 97.38 87 LEU A C 1
ATOM 630 O O . LEU A 1 87 ? 29.440 0.406 -11.540 1.00 97.38 87 LEU A O 1
ATOM 634 N N . TYR A 1 88 ? 27.471 -0.661 -11.834 1.00 98.44 88 TYR A N 1
ATOM 635 C CA . TYR A 1 88 ? 26.599 0.493 -11.721 1.00 98.44 88 TYR A CA 1
ATOM 636 C C . TYR A 1 88 ? 25.618 0.303 -10.567 1.00 98.44 88 TYR A C 1
ATOM 638 O O . TYR A 1 88 ? 25.181 -0.816 -10.300 1.00 98.44 88 TYR A O 1
ATOM 646 N N . ALA A 1 89 ? 25.269 1.390 -9.884 1.00 98.25 89 ALA A N 1
ATOM 647 C CA . ALA A 1 89 ? 24.294 1.387 -8.802 1.00 98.25 89 ALA A CA 1
ATOM 648 C C . ALA A 1 89 ? 23.408 2.633 -8.876 1.00 98.25 89 ALA A C 1
ATOM 650 O O . ALA A 1 89 ? 23.926 3.747 -8.960 1.00 98.25 89 ALA A O 1
ATOM 651 N N . ALA A 1 90 ? 22.090 2.455 -8.814 1.00 98.00 90 ALA A N 1
ATOM 652 C CA . ALA A 1 90 ? 21.142 3.554 -8.699 1.00 98.00 90 ALA A CA 1
ATOM 653 C C . ALA A 1 90 ? 20.783 3.787 -7.236 1.00 98.00 90 ALA A C 1
ATOM 655 O O . ALA A 1 90 ? 20.489 2.839 -6.503 1.00 98.00 90 ALA A O 1
ATOM 656 N N . ALA A 1 91 ? 20.829 5.044 -6.813 1.00 96.94 91 ALA A N 1
ATOM 657 C CA . ALA A 1 91 ? 20.513 5.443 -5.453 1.00 96.94 91 ALA A CA 1
ATOM 658 C C . ALA A 1 91 ? 19.465 6.550 -5.440 1.00 96.94 91 ALA A C 1
ATOM 660 O O . ALA A 1 91 ? 19.442 7.412 -6.320 1.00 96.94 91 ALA A O 1
ATOM 661 N N . PHE A 1 92 ? 18.660 6.586 -4.382 1.00 96.19 92 PHE A N 1
ATOM 662 C CA . PHE A 1 92 ? 17.788 7.728 -4.122 1.00 96.19 92 PHE A CA 1
ATOM 663 C C . PHE A 1 92 ? 18.609 8.952 -3.686 1.00 96.19 92 PHE A C 1
ATOM 665 O O . PHE A 1 92 ? 19.667 8.778 -3.058 1.00 96.19 92 PHE A O 1
ATOM 672 N N . PRO A 1 93 ? 18.133 10.185 -3.937 1.00 95.25 93 PRO A N 1
ATOM 673 C CA . PRO A 1 93 ? 18.797 11.392 -3.462 1.00 95.25 93 PRO A CA 1
ATOM 674 C C . PRO A 1 93 ? 18.939 11.490 -1.939 1.00 95.25 93 PRO A C 1
ATOM 676 O O . PRO A 1 93 ? 18.342 10.745 -1.153 1.00 95.25 93 PRO A O 1
ATOM 679 N N . ARG A 1 94 ? 19.770 12.443 -1.516 1.00 92.69 94 ARG A N 1
ATOM 680 C CA . ARG A 1 94 ? 20.025 12.772 -0.106 1.00 92.69 94 ARG A CA 1
ATOM 681 C C . ARG A 1 94 ? 19.016 13.792 0.406 1.00 92.69 94 ARG A C 1
ATOM 683 O O . ARG A 1 94 ? 18.508 14.601 -0.363 1.00 92.69 94 ARG A O 1
ATOM 690 N N . ILE A 1 95 ? 18.812 13.826 1.724 1.00 89.38 95 ILE A N 1
ATOM 691 C CA . ILE A 1 95 ? 17.955 14.841 2.362 1.00 89.38 95 ILE A CA 1
ATOM 692 C C . ILE A 1 95 ? 18.668 16.188 2.588 1.00 89.38 95 ILE A C 1
ATOM 694 O O . ILE A 1 95 ? 18.015 17.221 2.662 1.00 89.38 95 ILE A O 1
ATOM 698 N N . ASP A 1 96 ? 20.003 16.196 2.689 1.00 85.00 96 ASP A N 1
ATOM 699 C CA . ASP A 1 96 ? 20.810 17.386 3.021 1.00 85.00 96 ASP A CA 1
ATOM 700 C C . ASP A 1 96 ? 21.238 18.226 1.802 1.00 85.00 96 ASP A C 1
ATOM 702 O O . ASP A 1 96 ? 21.921 19.237 1.959 1.00 85.00 96 ASP A O 1
ATOM 706 N N . LEU A 1 97 ? 20.825 17.818 0.595 1.00 77.69 97 LEU A N 1
ATOM 707 C CA . LEU A 1 97 ? 21.073 18.502 -0.680 1.00 77.69 97 LEU A CA 1
ATOM 708 C C . LEU A 1 97 ? 22.557 18.676 -1.057 1.00 77.69 97 LEU A C 1
ATOM 710 O O . LEU A 1 97 ? 22.872 19.441 -1.967 1.00 77.69 97 LEU A O 1
ATOM 714 N N . THR A 1 98 ? 23.481 17.951 -0.420 1.00 70.00 98 THR A N 1
ATOM 715 C CA . THR A 1 98 ? 24.932 18.066 -0.690 1.00 70.00 98 THR A CA 1
ATOM 716 C C . THR A 1 98 ? 25.411 17.312 -1.943 1.00 70.00 98 THR A C 1
ATOM 718 O O . THR A 1 98 ? 26.612 17.176 -2.166 1.00 70.00 98 THR A O 1
ATOM 721 N N . GLY A 1 99 ? 24.477 16.893 -2.805 1.00 67.12 99 GLY A N 1
ATOM 722 C CA . GLY A 1 99 ? 24.726 16.099 -4.011 1.00 67.12 99 GLY A CA 1
ATOM 723 C C . GLY A 1 99 ? 24.616 14.596 -3.738 1.00 67.12 99 GLY A C 1
ATOM 724 O O . GLY A 1 99 ? 25.211 14.085 -2.799 1.00 67.12 99 GLY A O 1
ATOM 725 N N . GLY A 1 100 ? 23.813 13.882 -4.531 1.00 76.31 100 GLY A N 1
ATOM 726 C CA . GLY A 1 100 ? 23.551 12.451 -4.363 1.00 76.31 100 GLY A CA 1
ATOM 727 C C . GLY A 1 100 ? 22.433 11.933 -5.276 1.00 76.31 100 GLY A C 1
ATOM 728 O O . GLY A 1 100 ? 21.766 12.725 -5.935 1.00 76.31 100 GLY A O 1
ATOM 729 N N . GLY A 1 101 ? 22.214 10.616 -5.300 1.00 92.12 101 GLY A N 1
ATOM 730 C CA . GLY A 1 101 ? 21.163 9.961 -6.095 1.00 92.12 101 GLY A CA 1
ATOM 731 C C . GLY A 1 101 ? 21.546 9.650 -7.550 1.00 92.12 101 GLY A C 1
ATOM 732 O O . GLY A 1 101 ? 22.721 9.745 -7.908 1.00 92.12 101 GLY A O 1
ATOM 733 N N . GLY A 1 102 ? 20.581 9.267 -8.389 1.00 96.56 102 GLY A N 1
ATOM 734 C CA . GLY A 1 102 ? 20.823 8.902 -9.792 1.00 96.56 102 GLY A CA 1
ATOM 735 C C . GLY A 1 102 ? 21.690 7.647 -9.936 1.00 96.56 102 GLY A C 1
ATOM 736 O O . GLY A 1 102 ? 21.659 6.772 -9.069 1.00 96.56 102 GLY A O 1
ATOM 737 N N . VAL A 1 103 ? 22.483 7.556 -11.012 1.00 98.38 103 VAL A N 1
ATOM 738 C CA . VAL A 1 103 ? 23.323 6.377 -11.305 1.00 98.38 103 VAL A CA 1
ATOM 739 C C . VAL A 1 103 ? 24.795 6.652 -11.004 1.00 98.38 103 VAL A C 1
ATOM 741 O O . VAL A 1 103 ? 25.389 7.624 -11.479 1.00 98.38 103 VAL A O 1
ATOM 744 N N . TRP A 1 104 ? 25.397 5.740 -10.246 1.00 97.81 104 TRP A N 1
ATOM 745 C CA . TRP A 1 104 ? 26.797 5.724 -9.841 1.00 97.81 104 TRP A CA 1
ATOM 746 C C . TRP A 1 104 ? 27.538 4.594 -10.535 1.00 97.81 104 TRP A C 1
ATOM 748 O O . TRP A 1 104 ? 26.996 3.509 -10.722 1.00 97.81 104 TRP A O 1
ATOM 758 N N . ARG A 1 105 ? 28.801 4.831 -10.876 1.00 97.81 105 ARG A N 1
ATOM 759 C CA . ARG A 1 105 ? 29.695 3.871 -11.523 1.00 97.81 105 ARG A CA 1
ATOM 760 C C . ARG A 1 105 ? 30.917 3.628 -10.654 1.00 97.81 105 ARG A C 1
ATOM 762 O O . ARG A 1 105 ? 31.557 4.585 -10.224 1.00 97.81 105 ARG A O 1
ATOM 769 N N . SER A 1 106 ? 31.295 2.368 -10.500 1.00 97.94 106 SER A N 1
ATOM 770 C CA . SER A 1 106 ? 32.618 1.954 -10.031 1.00 97.94 106 SER A CA 1
ATOM 771 C C . SER A 1 106 ? 33.323 1.184 -11.142 1.00 97.94 106 SER A C 1
ATOM 773 O O . SER A 1 106 ? 32.674 0.421 -11.846 1.00 97.94 106 SER A O 1
ATOM 775 N N . ASN A 1 107 ? 34.633 1.377 -11.306 1.00 96.75 107 ASN A N 1
ATOM 776 C CA . ASN A 1 107 ? 35.494 0.634 -12.242 1.00 96.75 107 ASN A CA 1
ATOM 777 C C . ASN A 1 107 ? 36.640 -0.109 -11.546 1.00 96.75 107 ASN A C 1
ATOM 779 O O . ASN A 1 107 ? 37.632 -0.481 -12.169 1.00 96.75 107 ASN A O 1
ATOM 783 N N . ASP A 1 108 ? 36.519 -0.272 -10.238 1.00 95.88 108 ASP A N 1
ATOM 784 C CA . ASP A 1 108 ? 37.501 -0.888 -9.357 1.00 95.88 108 ASP A CA 1
ATOM 785 C C . ASP A 1 108 ? 36.807 -1.852 -8.388 1.00 95.88 108 ASP A C 1
ATOM 787 O O . ASP A 1 108 ? 37.196 -2.003 -7.230 1.00 95.88 108 ASP A O 1
ATOM 791 N N . ASP A 1 109 ? 35.766 -2.524 -8.888 1.00 94.44 109 ASP A N 1
ATOM 792 C CA . ASP A 1 109 ? 35.028 -3.553 -8.164 1.00 94.44 109 ASP A CA 1
ATOM 793 C C . ASP A 1 109 ? 34.359 -3.052 -6.863 1.00 94.44 109 ASP A C 1
ATOM 795 O O . ASP A 1 109 ? 34.247 -3.764 -5.855 1.00 94.44 109 ASP A O 1
ATOM 799 N N . GLY A 1 110 ? 33.878 -1.810 -6.883 1.00 96.12 110 GLY A N 1
ATOM 800 C CA . GLY A 1 110 ? 33.158 -1.154 -5.792 1.00 96.12 110 GLY A CA 1
ATOM 801 C C . GLY A 1 110 ? 34.047 -0.468 -4.754 1.00 96.12 110 GLY A C 1
ATOM 802 O O . GLY A 1 110 ? 33.561 -0.200 -3.656 1.00 96.12 110 GLY A O 1
ATOM 803 N N . ALA A 1 111 ? 35.328 -0.213 -5.045 1.00 95.75 111 ALA A N 1
ATOM 804 C CA . ALA A 1 111 ? 36.209 0.494 -4.114 1.00 95.75 111 ALA A CA 1
ATOM 805 C C . ALA A 1 111 ? 36.002 2.018 -4.162 1.00 95.75 111 ALA A C 1
ATOM 807 O O . ALA A 1 111 ? 35.994 2.666 -3.114 1.00 95.75 111 ALA A O 1
ATOM 808 N N . THR A 1 112 ? 35.782 2.587 -5.347 1.00 96.50 112 THR A N 1
ATOM 809 C CA . THR A 1 112 ? 35.435 3.997 -5.550 1.00 96.50 112 THR A CA 1
ATOM 810 C C . THR A 1 112 ? 34.254 4.145 -6.502 1.00 96.50 112 THR A C 1
ATOM 812 O O . THR A 1 112 ? 33.991 3.279 -7.337 1.00 96.50 112 THR A O 1
ATOM 815 N N . PHE A 1 113 ? 33.515 5.248 -6.359 1.00 96.81 113 PHE A N 1
ATOM 816 C CA . PHE A 1 113 ? 32.332 5.536 -7.165 1.00 96.81 113 PHE A CA 1
ATOM 817 C C . PHE A 1 113 ? 32.366 6.956 -7.723 1.00 96.81 113 PHE A C 1
ATOM 819 O O . PHE A 1 113 ? 32.828 7.889 -7.070 1.00 96.81 113 PHE A O 1
ATOM 826 N N . THR A 1 114 ? 31.847 7.113 -8.936 1.00 95.69 114 THR A N 1
ATOM 827 C CA . THR A 1 114 ? 31.616 8.397 -9.608 1.00 95.69 114 THR A CA 1
ATOM 828 C C . THR A 1 114 ? 30.159 8.458 -10.045 1.00 95.69 114 THR A C 1
ATOM 830 O O . THR A 1 114 ? 29.666 7.503 -10.645 1.00 95.69 114 THR A O 1
ATOM 833 N N . GLN A 1 115 ? 29.463 9.556 -9.753 1.00 96.38 115 GLN A N 1
ATOM 834 C CA . GLN A 1 115 ? 28.115 9.783 -10.272 1.00 96.38 115 GLN A CA 1
ATOM 835 C C . GLN A 1 115 ? 28.202 10.040 -11.779 1.00 96.38 115 GLN A C 1
ATOM 837 O O . GLN A 1 115 ? 28.944 10.919 -12.212 1.00 96.38 115 GLN A O 1
ATOM 842 N N . ILE A 1 116 ? 27.468 9.259 -12.569 1.00 97.62 116 ILE A N 1
ATOM 843 C CA . ILE A 1 116 ? 27.472 9.352 -14.036 1.00 97.62 116 ILE A CA 1
ATOM 844 C C . ILE A 1 116 ? 26.135 9.828 -14.603 1.00 97.62 116 ILE A C 1
ATOM 846 O O . ILE A 1 116 ? 26.093 10.271 -15.745 1.00 97.62 116 ILE A O 1
ATOM 850 N N . TYR A 1 117 ? 25.063 9.760 -13.814 1.00 97.81 117 TYR A N 1
ATOM 851 C CA . TYR A 1 117 ? 23.750 10.295 -14.152 1.00 97.81 117 TYR A CA 1
ATOM 852 C C . TYR A 1 117 ? 23.211 11.095 -12.968 1.00 97.81 117 TYR A C 1
ATOM 854 O O . TYR A 1 117 ? 23.157 10.586 -11.844 1.00 97.81 117 TYR A O 1
ATOM 862 N N . THR A 1 118 ? 22.817 12.337 -13.232 1.00 95.38 118 THR A N 1
ATOM 863 C CA . THR A 1 118 ? 22.168 13.208 -12.251 1.00 95.38 118 THR A CA 1
ATOM 864 C C . THR A 1 118 ? 20.661 12.960 -12.293 1.00 95.38 118 THR A C 1
ATOM 866 O O . THR A 1 118 ? 20.107 13.028 -13.389 1.00 95.38 118 THR A O 1
ATOM 869 N N . PRO A 1 119 ? 20.007 12.717 -11.144 1.00 94.81 119 PRO A N 1
ATOM 870 C CA . PRO A 1 119 ? 18.558 12.525 -11.082 1.00 94.81 119 PRO A CA 1
ATOM 871 C C . PRO A 1 119 ? 17.783 13.746 -11.597 1.00 94.81 119 PRO A C 1
ATOM 873 O O . PRO A 1 119 ? 18.270 14.878 -11.493 1.00 94.81 119 PRO A O 1
ATOM 876 N N . LEU A 1 120 ? 16.563 13.529 -12.086 1.00 94.56 120 LEU A N 1
ATOM 877 C CA . LEU A 1 120 ? 15.646 14.562 -12.575 1.00 94.56 120 LEU A CA 1
ATOM 878 C C . LEU A 1 120 ? 15.321 15.602 -11.498 1.00 94.56 120 LEU 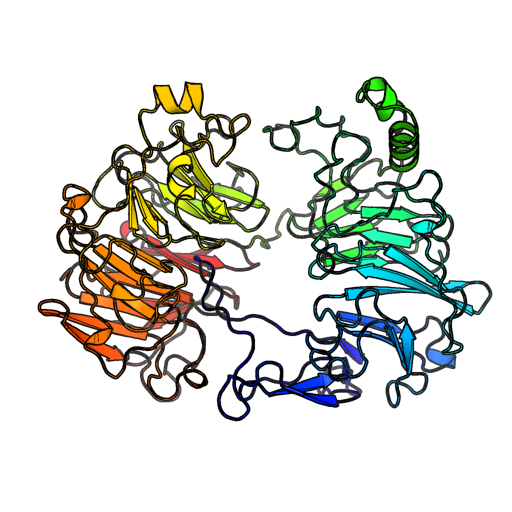A C 1
ATOM 880 O O . LEU A 1 120 ? 15.342 16.808 -11.763 1.00 94.56 120 LEU A O 1
ATOM 884 N N . ALA A 1 121 ? 15.044 15.149 -10.274 1.00 93.88 121 ALA A N 1
ATOM 885 C CA . ALA A 1 121 ? 14.805 16.005 -9.118 1.00 93.88 121 ALA A CA 1
ATOM 886 C C . ALA A 1 121 ? 15.809 15.715 -7.989 1.00 93.88 121 ALA A C 1
ATOM 888 O O . ALA A 1 121 ? 15.465 15.077 -6.994 1.00 93.88 121 ALA A O 1
ATOM 889 N N . PRO A 1 122 ? 17.040 16.259 -8.050 1.00 92.50 122 PRO A N 1
ATOM 890 C CA . PRO A 1 122 ? 18.099 15.958 -7.079 1.00 92.50 122 PRO A CA 1
ATOM 891 C C . PRO A 1 122 ? 17.793 16.412 -5.644 1.00 92.50 122 PRO A C 1
ATOM 893 O O . PRO A 1 122 ? 18.460 15.980 -4.707 1.00 92.50 122 PRO A O 1
ATOM 896 N N . ALA A 1 123 ? 16.799 17.284 -5.458 1.00 91.00 123 ALA A N 1
ATOM 897 C CA . ALA A 1 123 ? 16.328 17.719 -4.145 1.00 91.00 123 ALA A CA 1
ATOM 898 C C . ALA A 1 123 ? 15.169 16.875 -3.587 1.00 91.00 123 ALA A C 1
ATOM 900 O O . ALA A 1 123 ? 14.766 17.068 -2.441 1.00 91.00 123 ALA A O 1
ATOM 901 N N . ASN A 1 124 ? 14.611 15.964 -4.385 1.00 92.56 124 ASN A N 1
ATOM 902 C CA . ASN A 1 124 ? 13.498 15.118 -3.991 1.00 92.56 124 ASN A CA 1
ATOM 903 C C . ASN A 1 124 ? 14.017 13.729 -3.606 1.00 92.56 124 ASN A C 1
ATOM 905 O O . ASN A 1 124 ? 14.444 12.959 -4.455 1.00 92.56 124 ASN A O 1
ATOM 909 N N . ILE A 1 125 ? 13.928 13.366 -2.326 1.00 92.88 125 ILE A N 1
ATOM 910 C CA . ILE A 1 125 ? 14.378 12.050 -1.835 1.00 92.88 125 ILE A CA 1
ATOM 911 C C . ILE A 1 125 ? 13.596 10.862 -2.421 1.00 92.88 125 ILE A C 1
ATOM 913 O O . ILE A 1 125 ? 13.991 9.714 -2.221 1.00 92.88 125 ILE A O 1
ATOM 917 N N . ASN A 1 126 ? 12.474 11.130 -3.094 1.00 93.50 126 ASN A N 1
ATOM 918 C CA . ASN A 1 126 ? 11.649 10.134 -3.768 1.00 93.50 126 ASN A CA 1
ATOM 919 C C . ASN A 1 126 ? 12.027 9.942 -5.240 1.00 93.50 126 ASN A C 1
ATOM 921 O O . ASN A 1 126 ? 11.501 9.030 -5.865 1.00 93.50 126 ASN A O 1
ATOM 925 N N . ASP A 1 127 ? 12.913 10.770 -5.790 1.00 95.94 127 ASP A N 1
ATOM 926 C CA . ASP A 1 127 ? 13.382 10.610 -7.162 1.00 95.94 127 ASP A CA 1
ATOM 927 C C . ASP A 1 127 ? 14.147 9.292 -7.328 1.00 95.94 127 ASP A C 1
ATOM 929 O O . ASP A 1 127 ? 14.983 8.933 -6.489 1.00 95.94 127 ASP A O 1
ATOM 933 N N . ARG A 1 128 ? 13.776 8.526 -8.354 1.00 96.06 128 ARG A N 1
ATOM 934 C CA . ARG A 1 128 ? 14.170 7.131 -8.525 1.00 96.06 128 ARG A CA 1
ATOM 935 C C . ARG A 1 128 ? 14.555 6.857 -9.971 1.00 96.06 128 ARG A C 1
ATOM 937 O O . ARG A 1 128 ? 13.713 6.499 -10.796 1.00 96.06 128 ARG A O 1
ATOM 944 N N . ALA A 1 129 ? 15.860 6.855 -10.202 1.00 97.19 129 ALA A N 1
ATOM 945 C CA . ALA A 1 129 ? 16.436 6.294 -11.407 1.00 97.19 129 ALA A CA 1
ATOM 946 C C . ALA A 1 129 ? 16.419 4.757 -11.351 1.00 97.19 129 ALA A C 1
ATOM 948 O O . ALA A 1 129 ? 16.896 4.141 -10.396 1.00 97.19 129 ALA A O 1
ATOM 949 N N . GLU A 1 130 ? 15.926 4.138 -12.412 1.00 97.50 130 GLU A N 1
ATOM 950 C CA . GLU A 1 130 ? 16.131 2.734 -12.761 1.00 97.50 130 GLU A CA 1
ATOM 951 C C . GLU A 1 130 ? 16.907 2.687 -14.072 1.00 97.50 130 GLU A C 1
ATOM 953 O O . GLU A 1 130 ? 16.839 3.616 -14.878 1.00 97.50 130 GLU A O 1
ATOM 958 N N . PHE A 1 131 ? 17.684 1.635 -14.301 1.00 98.56 131 PHE A N 1
ATOM 959 C CA . PHE A 1 131 ? 18.492 1.557 -15.510 1.00 98.56 131 PHE A CA 1
ATOM 960 C C . PHE A 1 131 ? 18.683 0.122 -15.971 1.00 98.56 131 PHE A C 1
ATOM 962 O O . PHE A 1 131 ? 18.453 -0.817 -15.218 1.00 98.56 131 PHE A O 1
ATOM 969 N N . ALA A 1 132 ? 19.116 -0.021 -17.220 1.00 98.38 132 ALA A N 1
ATOM 970 C CA . ALA A 1 132 ? 19.605 -1.285 -17.742 1.00 98.38 132 ALA A CA 1
ATOM 971 C C . ALA A 1 132 ? 20.802 -1.058 -18.672 1.00 98.38 132 ALA A C 1
ATOM 973 O O . ALA A 1 132 ? 20.796 -0.098 -19.458 1.00 98.38 132 ALA A O 1
ATOM 974 N N . VAL A 1 133 ? 21.811 -1.932 -18.618 1.00 98.00 133 VAL A N 1
ATOM 975 C CA . VAL A 1 133 ? 23.001 -1.865 -19.482 1.00 98.00 133 VAL A CA 1
ATOM 976 C C . VAL A 1 133 ? 23.081 -2.999 -20.503 1.00 98.00 133 VAL A C 1
ATOM 978 O O . VAL A 1 133 ? 22.638 -4.122 -20.296 1.00 98.00 133 VAL A O 1
ATOM 981 N N . THR A 1 134 ? 23.663 -2.702 -21.663 1.00 97.00 134 THR A N 1
ATOM 982 C CA . THR A 1 134 ? 23.829 -3.664 -22.761 1.00 97.00 134 THR A CA 1
ATOM 983 C C . THR A 1 134 ? 25.036 -3.317 -23.625 1.00 97.00 134 THR A C 1
ATOM 985 O O . THR A 1 134 ? 25.558 -2.204 -23.572 1.00 97.00 134 THR A O 1
ATOM 988 N N . THR A 1 135 ? 25.508 -4.268 -24.429 1.00 95.75 135 THR A N 1
ATOM 989 C CA 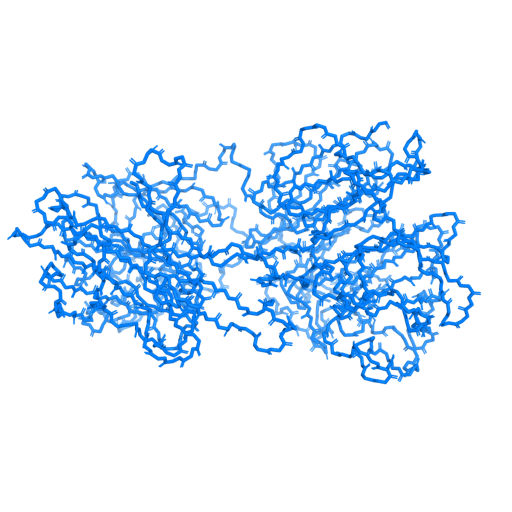. THR A 1 135 ? 26.646 -4.048 -25.331 1.00 95.75 135 THR A CA 1
ATOM 990 C C . THR A 1 135 ? 26.172 -3.612 -26.710 1.00 95.75 135 THR A C 1
ATOM 992 O O . THR A 1 135 ? 25.416 -4.330 -27.364 1.00 95.75 135 THR A O 1
ATOM 995 N N . VAL A 1 136 ? 26.691 -2.488 -27.206 1.00 94.81 136 VAL A N 1
ATOM 996 C CA . VAL A 1 136 ? 26.492 -2.030 -28.587 1.00 94.81 136 VAL A CA 1
ATOM 997 C C . VAL A 1 136 ? 27.831 -1.621 -29.189 1.00 94.81 136 VAL A C 1
ATOM 999 O O . VAL A 1 136 ? 28.560 -0.821 -28.618 1.00 94.81 136 VAL A O 1
ATOM 1002 N N . SER A 1 137 ? 28.201 -2.198 -30.334 1.00 91.50 137 SER A N 1
ATOM 1003 C CA . SER A 1 137 ? 29.456 -1.865 -31.038 1.00 91.50 137 SER A CA 1
ATOM 1004 C C . SER A 1 137 ? 30.727 -1.922 -30.165 1.00 91.50 137 SER A C 1
ATOM 1006 O O . SER A 1 137 ? 31.673 -1.174 -30.395 1.00 91.50 137 SER A O 1
ATOM 1008 N N . GLY A 1 138 ? 30.757 -2.806 -29.160 1.00 89.62 138 GLY A N 1
ATOM 1009 C CA . GLY A 1 138 ? 31.869 -2.936 -28.206 1.00 89.62 138 GLY A CA 1
ATOM 1010 C C . GLY A 1 138 ? 31.880 -1.909 -27.064 1.00 89.62 138 GLY A C 1
ATOM 1011 O O . GLY A 1 138 ? 32.776 -1.962 -26.229 1.00 89.62 138 GLY A O 1
ATOM 1012 N N . LEU A 1 139 ? 30.895 -1.011 -27.012 1.00 94.19 139 LEU A N 1
ATOM 1013 C CA . LEU A 1 139 ? 30.667 -0.044 -25.938 1.00 94.19 139 LEU A CA 1
ATOM 1014 C C . LEU A 1 139 ? 29.513 -0.503 -25.040 1.00 94.19 139 LEU A C 1
ATOM 1016 O O . LEU A 1 139 ? 28.717 -1.370 -25.418 1.00 94.19 139 LEU A O 1
ATOM 1020 N N . THR A 1 140 ? 29.418 0.098 -23.856 1.00 96.75 140 THR A N 1
ATOM 1021 C CA . THR A 1 140 ? 28.305 -0.132 -22.930 1.00 96.75 140 THR A CA 1
ATOM 1022 C C . THR A 1 140 ? 27.262 0.960 -23.110 1.00 96.75 140 THR A C 1
ATOM 1024 O O . THR A 1 140 ? 27.490 2.113 -22.741 1.00 96.75 140 THR A O 1
ATOM 1027 N N . ARG A 1 141 ? 26.100 0.575 -23.638 1.00 98.00 141 ARG A N 1
ATOM 1028 C CA . ARG A 1 141 ? 24.895 1.400 -23.663 1.00 98.00 141 ARG A CA 1
ATOM 1029 C C . ARG A 1 141 ? 24.153 1.269 -22.340 1.00 98.00 141 ARG A C 1
ATOM 1031 O O . ARG A 1 141 ? 24.076 0.176 -21.788 1.00 98.00 141 ARG A O 1
ATOM 1038 N N . MET A 1 142 ? 23.555 2.365 -21.892 1.00 98.75 142 MET A N 1
ATOM 1039 C CA . MET A 1 142 ? 22.652 2.414 -20.748 1.00 98.75 142 MET A CA 1
ATOM 1040 C C . MET A 1 142 ? 21.346 3.096 -21.143 1.00 98.75 142 MET A C 1
ATOM 1042 O O . MET A 1 142 ? 21.370 4.169 -21.750 1.00 98.75 142 MET A O 1
ATOM 1046 N N . TYR A 1 143 ? 20.230 2.490 -20.753 1.00 98.88 143 TYR A N 1
ATOM 1047 C CA . TYR A 1 143 ? 18.929 3.150 -20.675 1.00 98.88 143 TYR A CA 1
ATOM 1048 C C . TYR A 1 143 ? 18.667 3.535 -19.226 1.00 98.88 143 TYR A C 1
ATOM 1050 O O . TYR A 1 143 ? 18.968 2.739 -18.341 1.00 98.88 143 TYR A O 1
ATOM 1058 N N . VAL A 1 144 ? 18.113 4.720 -18.990 1.00 98.75 144 VAL A N 1
ATOM 1059 C CA . VAL A 1 144 ? 17.706 5.186 -17.658 1.00 98.75 144 VAL A CA 1
ATOM 1060 C C . VAL A 1 144 ? 16.259 5.641 -17.734 1.00 98.75 144 VAL A C 1
ATOM 1062 O O . VAL A 1 144 ? 15.908 6.401 -18.626 1.00 98.75 144 VAL A O 1
ATOM 1065 N N . GLY A 1 145 ? 15.431 5.174 -16.817 1.00 98.06 145 GLY A N 1
ATOM 1066 C CA . GLY A 1 145 ? 14.076 5.651 -16.602 1.00 98.06 145 GLY A CA 1
ATOM 1067 C C . GLY A 1 145 ? 14.057 6.351 -15.256 1.00 98.06 145 GLY A C 1
ATOM 1068 O O . GLY A 1 145 ? 14.419 5.734 -14.253 1.00 98.06 145 GLY A O 1
ATOM 1069 N N . ASP A 1 146 ? 13.709 7.630 -15.233 1.00 97.81 146 ASP A N 1
ATOM 1070 C CA . ASP A 1 146 ? 13.800 8.448 -14.027 1.00 97.81 146 ASP A CA 1
ATOM 1071 C C . ASP A 1 146 ? 12.521 9.248 -13.796 1.00 97.81 146 ASP A C 1
ATOM 1073 O O . ASP A 1 146 ? 11.889 9.721 -14.742 1.00 97.81 146 ASP A O 1
ATOM 1077 N N . GLY A 1 147 ? 12.145 9.398 -12.531 1.00 96.19 147 GLY A N 1
ATOM 1078 C CA . GLY A 1 147 ? 10.924 10.063 -12.107 1.00 96.19 147 GLY A CA 1
ATOM 1079 C C . GLY A 1 147 ? 10.733 10.034 -10.593 1.00 96.19 147 GLY A C 1
ATOM 1080 O O . GLY A 1 147 ? 11.530 9.483 -9.837 1.00 96.19 147 GLY A O 1
ATOM 1081 N N . ASN A 1 148 ? 9.644 10.646 -10.131 1.00 94.56 148 ASN A N 1
ATOM 1082 C CA . ASN A 1 148 ? 9.357 10.817 -8.706 1.00 94.56 148 ASN A CA 1
ATOM 1083 C C . ASN A 1 148 ? 7.844 10.740 -8.423 1.00 94.56 148 ASN A C 1
ATOM 1085 O O . ASN A 1 148 ? 7.204 9.741 -8.728 1.00 94.56 148 ASN A O 1
ATOM 1089 N N . THR A 1 149 ? 7.269 11.788 -7.837 1.00 93.38 149 THR A N 1
ATOM 1090 C CA . THR A 1 149 ? 5.839 11.965 -7.569 1.00 93.38 149 THR A CA 1
ATOM 1091 C C . THR A 1 149 ? 5.130 12.718 -8.707 1.00 93.38 149 THR A C 1
ATOM 1093 O O . THR A 1 149 ? 4.166 13.441 -8.465 1.00 93.38 149 THR A O 1
ATOM 1096 N N . GLY A 1 150 ? 5.641 12.609 -9.939 1.00 89.81 150 GLY A N 1
ATOM 1097 C CA . GLY A 1 150 ? 5.076 13.225 -11.148 1.00 89.81 150 GLY A CA 1
ATOM 1098 C C . GLY A 1 150 ? 5.439 14.697 -11.383 1.00 89.81 150 GLY A C 1
ATOM 1099 O O . GLY A 1 150 ? 4.850 15.329 -12.258 1.00 89.81 150 GLY A O 1
ATOM 1100 N N . SER A 1 151 ? 6.376 15.274 -10.620 1.00 91.00 151 SER A N 1
ATOM 1101 C CA . SER A 1 151 ? 6.839 16.653 -10.831 1.00 91.00 151 SER A CA 1
ATOM 1102 C C . SER A 1 151 ? 8.331 16.817 -10.492 1.00 91.00 151 SER A C 1
ATOM 1104 O O . SER A 1 151 ? 8.667 16.947 -9.310 1.00 91.00 151 SER A O 1
ATOM 1106 N N . PRO A 1 152 ? 9.229 16.921 -11.495 1.00 93.75 152 PRO A N 1
ATOM 1107 C CA . PRO A 1 152 ? 8.972 16.827 -12.937 1.00 93.75 152 PRO A CA 1
ATOM 1108 C C . PRO A 1 152 ? 8.406 15.460 -13.347 1.00 93.75 152 PRO A C 1
ATOM 1110 O O . PRO A 1 152 ? 8.525 14.488 -12.598 1.00 93.75 152 PRO A O 1
ATOM 1113 N N . THR A 1 153 ? 7.772 15.411 -14.520 1.00 94.69 153 THR A N 1
ATOM 1114 C CA . THR A 1 153 ? 7.264 14.168 -15.108 1.00 94.69 153 THR A CA 1
ATOM 1115 C C . THR A 1 153 ? 8.403 13.191 -15.365 1.00 94.69 153 THR A C 1
ATOM 1117 O O . THR A 1 153 ? 9.549 13.592 -15.580 1.00 94.69 153 THR A O 1
ATOM 1120 N N . ALA A 1 154 ? 8.090 11.899 -15.320 1.00 96.38 154 ALA A N 1
ATOM 1121 C CA . ALA A 1 154 ? 9.080 10.862 -15.571 1.00 96.38 154 ALA A CA 1
ATOM 1122 C C . ALA A 1 154 ? 9.491 10.797 -17.047 1.00 96.38 154 ALA A C 1
ATOM 1124 O O . ALA A 1 154 ? 8.643 10.923 -17.935 1.00 96.38 154 ALA A O 1
ATOM 1125 N N . HIS A 1 155 ? 10.784 10.593 -17.291 1.00 97.44 155 HIS A N 1
ATOM 1126 C CA . HIS A 1 155 ? 11.408 10.584 -18.616 1.00 97.44 155 HIS A CA 1
ATOM 1127 C C . HIS A 1 155 ? 12.331 9.372 -18.782 1.00 97.44 155 HIS A C 1
ATOM 1129 O O . HIS A 1 155 ? 12.834 8.795 -17.815 1.00 97.44 155 HIS A O 1
ATOM 1135 N N . VAL A 1 156 ? 12.592 9.020 -20.039 1.00 98.44 156 VAL A N 1
ATOM 1136 C CA . VAL A 1 156 ? 13.508 7.951 -20.437 1.00 98.44 156 VAL A CA 1
ATOM 1137 C C . VAL A 1 156 ? 14.712 8.552 -21.144 1.00 98.44 156 VAL A C 1
ATOM 1139 O O . VAL A 1 156 ? 14.586 9.377 -22.046 1.00 98.44 156 VAL A O 1
ATOM 1142 N N . PHE A 1 157 ? 15.897 8.088 -20.777 1.00 98.69 157 PHE A N 1
ATOM 1143 C CA . PHE A 1 157 ? 17.176 8.548 -21.286 1.00 98.69 157 PHE A CA 1
ATOM 1144 C C . PHE A 1 157 ? 17.998 7.390 -21.834 1.00 98.69 157 PHE A C 1
ATOM 1146 O O . PHE A 1 157 ? 17.857 6.239 -21.416 1.00 98.69 157 PHE A O 1
ATOM 1153 N N . ARG A 1 158 ? 18.927 7.705 -22.738 1.00 98.62 158 ARG A N 1
ATOM 1154 C CA . ARG A 1 158 ? 19.910 6.742 -23.245 1.00 98.62 158 ARG A CA 1
ATOM 1155 C C . ARG A 1 158 ? 21.287 7.366 -23.395 1.00 98.62 158 ARG A C 1
ATOM 1157 O O . ARG A 1 158 ? 21.408 8.487 -23.882 1.00 98.62 158 ARG A O 1
ATOM 1164 N N . SER A 1 159 ? 22.326 6.611 -23.062 1.00 98.25 159 SER A N 1
ATOM 1165 C CA . SER A 1 159 ? 23.697 6.881 -23.495 1.00 98.25 159 SER A CA 1
ATOM 1166 C C . SER A 1 159 ? 24.286 5.636 -24.145 1.00 98.25 159 SER A C 1
ATOM 1168 O O . SER A 1 159 ? 24.055 4.528 -23.670 1.00 98.25 159 SER A O 1
ATOM 1170 N N . ASP A 1 160 ? 25.043 5.804 -25.228 1.00 96.88 160 ASP A N 1
ATOM 1171 C CA . ASP A 1 160 ? 25.645 4.688 -25.973 1.00 96.88 160 ASP A CA 1
ATOM 1172 C C . ASP A 1 160 ? 27.060 4.326 -25.477 1.00 96.88 160 ASP A C 1
ATOM 1174 O O . ASP A 1 160 ? 27.633 3.343 -25.942 1.00 96.88 160 ASP A O 1
ATOM 1178 N N . ASP A 1 161 ? 27.610 5.098 -24.529 1.00 95.06 161 ASP A N 1
ATOM 1179 C CA . ASP A 1 161 ? 28.911 4.835 -23.906 1.00 95.06 161 ASP A CA 1
ATOM 1180 C C . ASP A 1 161 ? 28.996 5.379 -22.467 1.00 95.06 161 ASP A C 1
ATOM 1182 O O . ASP A 1 161 ? 29.430 6.507 -22.214 1.00 95.06 161 ASP A O 1
ATOM 1186 N N . VAL A 1 162 ? 28.599 4.549 -21.501 1.00 96.69 162 VAL A N 1
ATOM 1187 C CA . VAL A 1 162 ? 28.705 4.858 -20.062 1.00 96.69 162 VAL A CA 1
ATOM 1188 C C . VAL A 1 162 ? 29.988 4.350 -19.411 1.00 96.69 162 VAL A C 1
ATOM 1190 O O . VAL A 1 162 ? 30.309 4.723 -18.277 1.00 96.69 162 VAL A O 1
ATOM 1193 N N . ALA A 1 163 ? 30.748 3.499 -20.099 1.00 88.06 163 ALA A N 1
ATOM 1194 C CA . ALA A 1 163 ? 31.955 2.899 -19.543 1.00 88.06 163 ALA A CA 1
ATOM 1195 C C . ALA A 1 163 ? 33.086 3.929 -19.365 1.00 88.06 163 ALA A C 1
ATOM 1197 O O . ALA A 1 163 ? 33.995 3.691 -18.572 1.00 88.06 163 ALA A O 1
ATOM 1198 N N . THR A 1 164 ? 33.009 5.089 -20.027 1.00 86.50 164 THR A N 1
ATOM 1199 C CA . THR A 1 164 ? 33.962 6.210 -19.897 1.00 86.50 164 THR A CA 1
ATOM 1200 C C . THR A 1 164 ? 33.904 6.933 -18.550 1.00 86.50 164 THR A C 1
ATOM 1202 O O . THR A 1 164 ? 34.877 7.579 -18.165 1.00 86.50 164 THR A O 1
ATOM 1205 N N . GLY A 1 165 ? 32.782 6.839 -17.828 1.00 91.12 165 GLY A N 1
ATOM 1206 C CA . GLY A 1 165 ? 32.539 7.591 -16.593 1.00 91.12 165 GLY A CA 1
ATOM 1207 C C . GLY A 1 165 ? 32.090 9.046 -16.788 1.00 91.12 165 GLY A C 1
ATOM 1208 O O . GLY A 1 165 ? 31.846 9.721 -15.795 1.00 91.12 165 GLY A O 1
ATOM 1209 N N . VAL A 1 166 ? 31.947 9.524 -18.029 1.00 95.25 166 VAL A N 1
ATOM 1210 C CA . VAL A 1 166 ? 31.404 10.857 -18.366 1.00 95.25 166 VAL A CA 1
ATOM 1211 C C . VAL A 1 166 ? 30.410 10.768 -19.536 1.00 95.25 166 VAL A C 1
ATOM 1213 O O . VAL A 1 166 ? 30.631 11.365 -20.593 1.00 95.25 166 VAL A O 1
ATOM 1216 N N . PRO A 1 167 ? 29.337 9.971 -19.399 1.00 97.00 167 PRO A N 1
ATOM 1217 C CA . PRO A 1 167 ? 28.385 9.766 -20.482 1.00 97.00 167 PRO A CA 1
ATOM 1218 C C . PRO A 1 167 ? 27.627 11.039 -20.859 1.00 97.00 167 PRO A C 1
ATOM 1220 O O . PRO A 1 167 ? 27.382 11.921 -20.037 1.00 97.00 167 PRO A O 1
ATOM 1223 N N . VAL A 1 168 ? 27.173 11.076 -22.110 1.00 96.31 168 VAL A N 1
ATOM 1224 C CA . VAL A 1 168 ? 26.157 12.025 -22.575 1.00 96.31 168 VAL A CA 1
ATOM 1225 C C . VAL A 1 168 ? 24.846 11.268 -22.713 1.00 96.31 168 VAL A C 1
ATOM 1227 O O . VAL A 1 168 ? 24.767 10.313 -23.490 1.00 96.31 168 VAL A O 1
ATOM 1230 N N . PHE A 1 169 ? 23.839 11.685 -21.951 1.00 98.06 169 PHE A N 1
ATOM 1231 C CA . PHE A 1 169 ? 22.492 11.133 -22.030 1.00 98.06 169 PHE A CA 1
ATOM 1232 C C . PHE A 1 169 ? 21.624 11.963 -22.969 1.00 98.06 169 PHE A C 1
ATOM 1234 O O . PHE A 1 169 ? 21.626 13.192 -22.922 1.00 98.06 169 PHE A O 1
ATOM 1241 N N . ILE A 1 170 ? 20.881 11.265 -23.818 1.00 97.88 170 ILE A N 1
ATOM 1242 C CA . ILE A 1 170 ? 19.864 11.829 -24.695 1.00 97.88 170 ILE A CA 1
ATOM 1243 C C . ILE A 1 170 ? 18.507 11.549 -24.055 1.00 97.88 170 ILE A C 1
ATOM 1245 O O . ILE A 1 170 ? 18.243 10.406 -23.684 1.00 97.88 170 ILE A O 1
ATOM 1249 N N . ASP A 1 171 ? 17.672 12.577 -23.938 1.00 98.19 171 ASP A N 1
ATOM 1250 C CA . ASP A 1 171 ? 16.274 12.456 -23.519 1.00 98.19 171 ASP A CA 1
ATOM 1251 C C . ASP A 1 171 ? 15.459 11.852 -24.669 1.00 98.19 171 ASP A C 1
ATOM 1253 O O . ASP A 1 171 ? 15.248 12.493 -25.699 1.00 98.19 171 ASP A O 1
ATOM 1257 N N . LEU A 1 172 ? 15.086 10.581 -24.527 1.00 98.38 172 LEU A N 1
ATOM 1258 C CA . LEU A 1 172 ? 14.321 9.850 -25.529 1.00 98.38 172 LEU A CA 1
ATOM 1259 C C . LEU A 1 172 ? 12.872 10.329 -25.551 1.00 98.38 172 LEU A C 1
ATOM 1261 O O . LEU A 1 172 ? 12.350 10.576 -26.634 1.00 98.38 172 LEU A O 1
ATOM 1265 N N . THR A 1 173 ? 12.271 10.533 -24.375 1.00 97.44 173 THR A N 1
ATOM 1266 C CA . THR A 1 173 ? 10.890 11.009 -24.214 1.00 97.44 173 THR A CA 1
ATOM 1267 C C . THR A 1 173 ? 10.665 12.328 -24.955 1.00 97.44 173 THR A C 1
ATOM 1269 O O . THR A 1 173 ? 9.693 12.475 -25.696 1.00 97.44 173 THR A O 1
ATOM 1272 N N . ALA A 1 174 ? 11.603 13.273 -24.849 1.00 96.88 174 ALA A N 1
ATOM 1273 C CA . ALA A 1 174 ? 11.512 14.565 -25.530 1.00 96.88 174 ALA A CA 1
ATOM 1274 C C . ALA A 1 174 ? 11.657 14.494 -27.066 1.00 96.88 174 ALA A C 1
ATOM 1276 O O . ALA A 1 174 ? 11.306 15.452 -27.758 1.00 96.88 174 ALA A O 1
ATOM 1277 N N . MET A 1 175 ? 12.199 13.401 -27.613 1.00 96.00 175 MET A N 1
ATOM 1278 C CA . MET A 1 175 ? 12.434 13.234 -29.054 1.00 96.00 175 MET A CA 1
ATOM 1279 C C . MET A 1 175 ? 11.349 12.423 -29.773 1.00 96.00 175 MET A C 1
ATOM 1281 O O . MET A 1 175 ? 11.407 12.288 -30.998 1.00 96.00 175 MET A O 1
ATOM 1285 N N . GLU A 1 176 ? 10.383 11.871 -29.042 1.00 95.44 176 GLU A N 1
ATOM 1286 C CA . GLU A 1 176 ? 9.359 10.993 -29.601 1.00 95.44 176 GLU A CA 1
ATOM 1287 C C . GLU A 1 176 ? 8.499 11.687 -30.662 1.00 95.44 176 GLU A C 1
ATOM 1289 O O . GLU A 1 176 ? 8.089 12.844 -30.538 1.00 95.44 176 GLU A O 1
ATOM 1294 N N . SER A 1 177 ? 8.165 10.936 -31.709 1.00 93.12 177 SER A N 1
ATOM 1295 C CA . SER A 1 177 ? 7.220 11.355 -32.740 1.00 93.12 177 SER A CA 1
ATOM 1296 C C . SER A 1 177 ? 6.355 10.157 -33.144 1.00 93.12 177 SER A C 1
ATOM 1298 O O . SER A 1 177 ? 6.894 9.206 -33.715 1.00 93.12 177 SER A O 1
ATOM 1300 N N . PRO A 1 178 ? 5.038 10.159 -32.852 1.00 95.38 178 PRO A N 1
ATOM 1301 C CA . PRO A 1 178 ? 4.288 11.185 -32.111 1.00 95.38 178 PRO A CA 1
ATOM 1302 C C . PRO A 1 178 ? 4.766 11.324 -30.655 1.00 95.38 178 PRO A C 1
ATOM 1304 O O . PRO A 1 178 ? 5.235 10.353 -30.073 1.00 95.38 178 PRO A O 1
ATOM 1307 N N . ALA A 1 179 ? 4.649 12.518 -30.074 1.00 94.25 179 ALA A N 1
ATOM 1308 C CA . ALA A 1 179 ? 5.016 12.756 -28.677 1.00 94.25 179 ALA A CA 1
ATOM 1309 C C . ALA A 1 179 ? 4.033 12.083 -27.701 1.00 94.25 179 ALA A C 1
ATOM 1311 O O . ALA A 1 179 ? 2.863 11.886 -28.041 1.00 94.25 179 ALA A O 1
ATOM 1312 N N . GLY A 1 180 ? 4.493 11.794 -26.480 1.00 93.56 180 GLY A N 1
ATOM 1313 C CA . GLY A 1 180 ? 3.649 11.291 -25.390 1.00 93.56 180 GLY A CA 1
ATOM 1314 C C . GLY A 1 180 ? 3.582 9.767 -25.278 1.00 93.56 180 GLY A C 1
ATOM 1315 O O . GLY A 1 180 ? 2.699 9.247 -24.601 1.00 93.56 180 GLY A O 1
ATOM 1316 N N . GLN A 1 181 ? 4.490 9.034 -25.928 1.00 96.69 181 GLN A N 1
ATOM 1317 C CA . GLN A 1 181 ? 4.539 7.574 -25.822 1.00 96.69 181 GLN A CA 1
ATOM 1318 C C . GLN A 1 181 ? 5.027 7.193 -24.423 1.00 96.69 181 GLN A C 1
ATOM 1320 O O . GLN A 1 181 ? 4.344 6.441 -23.730 1.00 96.69 181 GLN A O 1
ATOM 1325 N N . THR A 1 182 ? 6.131 7.791 -23.965 1.00 96.50 182 THR A N 1
ATOM 1326 C CA . THR A 1 182 ? 6.709 7.552 -22.628 1.00 96.50 182 THR A CA 1
ATOM 1327 C C . THR A 1 182 ? 6.578 8.730 -21.663 1.00 96.50 182 THR A C 1
ATOM 1329 O O . THR A 1 182 ? 7.069 8.646 -20.540 1.00 96.50 182 THR A O 1
ATOM 1332 N N . ASP A 1 183 ? 5.895 9.814 -22.050 1.00 92.69 183 ASP A N 1
ATOM 1333 C CA . ASP A 1 183 ? 5.707 10.972 -21.165 1.00 92.69 183 ASP A CA 1
ATOM 1334 C C . ASP A 1 183 ? 5.021 10.552 -19.866 1.00 92.69 183 ASP A C 1
ATOM 1336 O O . ASP A 1 183 ? 3.903 10.019 -19.885 1.00 92.69 183 ASP A O 1
ATOM 1340 N N . ASN A 1 184 ? 5.717 10.769 -18.751 1.00 93.81 184 ASN A N 1
ATOM 1341 C CA . ASN A 1 184 ? 5.254 10.425 -17.419 1.00 93.81 184 ASN A CA 1
ATOM 1342 C C . ASN A 1 184 ? 4.801 8.952 -17.290 1.00 93.81 184 ASN A C 1
ATOM 1344 O O . ASN A 1 184 ? 3.753 8.685 -16.704 1.00 93.81 184 ASN A O 1
ATOM 1348 N N . TYR A 1 185 ? 5.556 8.001 -17.863 1.00 93.06 185 TYR A N 1
ATOM 1349 C CA . TYR A 1 185 ? 5.167 6.581 -18.016 1.00 93.06 185 TYR A CA 1
ATOM 1350 C C . TYR A 1 185 ? 4.873 5.803 -16.714 1.00 93.06 185 TYR A C 1
ATOM 1352 O O . TYR A 1 185 ? 4.374 4.689 -16.785 1.00 93.06 185 TYR A O 1
ATOM 1360 N N . CYS A 1 186 ? 5.184 6.365 -15.547 1.00 92.12 186 CYS A N 1
ATOM 1361 C CA . CYS A 1 186 ? 4.897 5.826 -14.205 1.00 92.12 186 CYS A CA 1
ATOM 1362 C C . CYS A 1 186 ? 4.029 6.796 -13.371 1.00 92.12 186 CYS A C 1
ATOM 1364 O O . CYS A 1 186 ? 3.955 6.712 -12.145 1.00 92.12 186 CYS A O 1
ATOM 1366 N N . THR A 1 187 ? 3.446 7.797 -14.031 1.00 91.44 187 THR A N 1
ATOM 1367 C CA . THR A 1 187 ? 2.644 8.874 -13.450 1.00 91.44 187 THR A CA 1
ATOM 1368 C C . THR A 1 187 ? 3.262 9.506 -12.187 1.00 91.44 187 THR A C 1
ATOM 1370 O O . THR A 1 187 ? 4.397 9.979 -12.197 1.00 91.44 187 THR A O 1
ATOM 1373 N N . GLY A 1 188 ? 2.509 9.566 -11.088 1.00 90.81 188 GLY A N 1
ATOM 1374 C CA . GLY A 1 188 ? 2.949 10.081 -9.795 1.00 90.81 188 GLY A CA 1
ATOM 1375 C C . GLY A 1 188 ? 3.636 9.042 -8.907 1.00 90.81 188 GLY A C 1
ATOM 1376 O O . GLY A 1 188 ? 3.806 9.305 -7.715 1.00 90.81 188 GLY A O 1
ATOM 1377 N N . GLN A 1 189 ? 3.978 7.868 -9.440 1.00 92.31 189 GLN A N 1
ATOM 1378 C CA . GLN A 1 189 ? 4.361 6.707 -8.637 1.00 92.31 189 GLN A CA 1
ATOM 1379 C C . GLN A 1 189 ? 5.746 6.134 -8.949 1.00 92.31 189 GLN A C 1
ATOM 1381 O O . GLN A 1 189 ? 6.162 5.231 -8.242 1.00 92.31 189 GLN A O 1
ATOM 1386 N N . CYS A 1 190 ? 6.548 6.726 -9.846 1.00 93.62 190 CYS A N 1
ATOM 1387 C CA . CYS A 1 190 ? 7.926 6.266 -10.117 1.00 93.62 190 CYS A CA 1
ATOM 1388 C C . CYS A 1 190 ? 8.778 6.009 -8.862 1.00 93.62 190 CYS A C 1
ATOM 1390 O O . CYS A 1 190 ? 9.637 5.130 -8.844 1.00 93.62 190 CYS A O 1
ATOM 1392 N N . TRP A 1 191 ? 8.559 6.769 -7.785 1.00 92.19 191 TRP A N 1
ATOM 1393 C CA . TRP A 1 191 ? 9.241 6.574 -6.500 1.00 92.19 191 TRP A CA 1
ATOM 1394 C C . TRP A 1 191 ? 8.964 5.214 -5.824 1.00 92.19 191 TRP A C 1
ATOM 1396 O O . TRP A 1 191 ? 9.706 4.819 -4.911 1.00 92.19 191 TRP A O 1
ATOM 1406 N N . TYR A 1 192 ? 7.891 4.552 -6.247 1.00 90.88 192 TYR A N 1
ATOM 1407 C CA . TYR A 1 192 ? 7.323 3.294 -5.784 1.00 90.88 192 TYR A CA 1
ATOM 1408 C C . TYR A 1 192 ? 7.449 2.206 -6.862 1.00 90.88 192 TYR A C 1
ATOM 1410 O O . TYR A 1 192 ? 8.083 1.189 -6.582 1.00 90.88 192 TYR A O 1
ATOM 1418 N N . ASP A 1 193 ? 7.035 2.460 -8.107 1.00 92.00 193 ASP A N 1
ATOM 1419 C CA . ASP A 1 193 ? 7.073 1.503 -9.220 1.00 92.00 193 ASP A CA 1
ATOM 1420 C C . ASP A 1 193 ? 7.767 2.074 -10.474 1.00 92.00 193 ASP A C 1
ATOM 1422 O O . ASP A 1 193 ? 7.335 3.005 -11.147 1.00 92.00 193 ASP A O 1
ATOM 1426 N N . ASN A 1 194 ? 8.933 1.522 -10.787 1.00 94.25 194 ASN A N 1
ATOM 1427 C CA . ASN A 1 194 ? 9.704 1.896 -11.964 1.00 94.25 194 ASN A CA 1
ATOM 1428 C C . ASN A 1 194 ? 10.579 0.701 -12.334 1.00 94.25 194 ASN A C 1
ATOM 1430 O O . ASN A 1 194 ? 11.162 0.065 -11.447 1.00 94.25 194 ASN A O 1
ATOM 1434 N N . PHE A 1 195 ? 10.696 0.408 -13.624 1.00 95.62 195 PHE A N 1
ATOM 1435 C CA . PHE A 1 195 ? 11.678 -0.541 -14.126 1.00 95.62 195 PHE A CA 1
ATOM 1436 C C . PHE A 1 195 ? 12.189 -0.143 -15.509 1.00 95.62 195 PHE A C 1
ATOM 1438 O O . PHE A 1 195 ? 11.491 0.474 -16.313 1.00 95.62 195 PHE A O 1
ATOM 1445 N N . VAL A 1 196 ? 13.412 -0.583 -15.801 1.00 97.75 196 VAL A N 1
ATOM 1446 C CA . VAL A 1 196 ? 14.022 -0.538 -17.130 1.00 97.75 196 VAL A CA 1
ATOM 1447 C C . VAL A 1 196 ? 14.687 -1.885 -17.371 1.00 97.75 196 VAL A C 1
ATOM 1449 O O . VAL A 1 196 ? 15.436 -2.362 -16.525 1.00 97.75 196 VAL A O 1
ATOM 1452 N N . VAL A 1 197 ? 14.414 -2.522 -18.510 1.00 97.94 197 VAL A N 1
ATOM 1453 C CA . VAL A 1 197 ? 14.982 -3.836 -18.848 1.00 97.94 197 VAL A CA 1
ATOM 1454 C C . VAL A 1 197 ? 15.364 -3.887 -20.321 1.00 97.94 197 VAL A C 1
ATOM 1456 O O . VAL A 1 197 ? 14.539 -3.646 -21.199 1.00 97.94 197 VAL A O 1
ATOM 1459 N N . THR A 1 198 ? 16.601 -4.285 -20.616 1.00 97.56 198 THR A N 1
ATOM 1460 C CA . THR A 1 198 ? 17.051 -4.609 -21.979 1.00 97.56 198 THR A CA 1
ATOM 1461 C C . THR A 1 198 ? 17.482 -6.082 -22.049 1.00 97.56 198 THR A C 1
ATOM 1463 O O . THR A 1 198 ? 18.285 -6.526 -21.228 1.00 97.56 198 THR A O 1
ATOM 1466 N N . PRO A 1 199 ? 16.938 -6.903 -22.972 1.00 96.25 199 PRO A N 1
ATOM 1467 C CA . PRO A 1 199 ? 17.313 -8.309 -23.060 1.00 96.25 199 PRO A CA 1
ATOM 1468 C C . PRO A 1 199 ? 18.723 -8.479 -23.634 1.00 96.25 199 PRO A C 1
ATOM 1470 O O . PRO A 1 199 ? 19.093 -7.857 -24.634 1.00 96.25 199 PRO A O 1
ATOM 1473 N N . ALA A 1 200 ? 19.498 -9.395 -23.047 1.00 92.44 200 ALA A N 1
ATOM 1474 C CA . ALA A 1 200 ? 20.852 -9.701 -23.504 1.00 92.44 200 ALA A CA 1
ATOM 1475 C C . ALA A 1 200 ? 20.889 -10.022 -25.012 1.00 92.44 200 ALA A C 1
ATOM 1477 O O . ALA A 1 200 ? 20.032 -10.736 -25.537 1.00 92.44 200 ALA A O 1
ATOM 1478 N N . GLY A 1 201 ? 21.886 -9.475 -25.713 1.00 93.69 201 GLY A N 1
ATOM 1479 C CA . GLY A 1 201 ? 22.054 -9.635 -27.163 1.00 93.69 201 GLY A CA 1
ATOM 1480 C C . GLY A 1 201 ? 21.114 -8.790 -28.031 1.00 93.69 201 GLY A C 1
ATOM 1481 O O . GLY A 1 201 ? 21.213 -8.862 -29.253 1.00 93.69 201 GLY A O 1
ATOM 1482 N N . ASN A 1 202 ? 20.235 -7.977 -27.436 1.00 96.25 202 ASN A N 1
ATOM 1483 C CA . ASN A 1 202 ? 19.251 -7.163 -28.152 1.00 96.25 202 ASN A CA 1
ATOM 1484 C C . ASN A 1 202 ? 19.347 -5.687 -27.722 1.00 96.25 202 ASN A C 1
ATOM 1486 O O . ASN A 1 202 ? 18.412 -5.163 -27.117 1.00 96.25 202 ASN A O 1
ATOM 1490 N N . PRO A 1 203 ? 20.463 -4.996 -28.027 1.00 96.69 203 PRO A N 1
ATOM 1491 C CA . PRO A 1 203 ? 20.773 -3.679 -27.463 1.00 96.69 203 PRO A CA 1
ATOM 1492 C C . PRO A 1 203 ? 19.823 -2.547 -27.881 1.00 96.69 203 PRO A C 1
ATOM 1494 O O . PRO A 1 203 ? 19.840 -1.477 -27.269 1.00 96.69 203 PRO A O 1
ATOM 1497 N N . ASP A 1 204 ? 19.004 -2.765 -28.911 1.00 97.88 204 ASP A N 1
ATOM 1498 C CA . ASP A 1 204 ? 17.979 -1.821 -29.373 1.00 97.88 204 ASP A CA 1
ATOM 1499 C C . ASP A 1 204 ? 16.588 -2.127 -28.790 1.00 97.88 204 ASP A C 1
ATOM 1501 O O . ASP A 1 204 ? 15.651 -1.363 -29.003 1.00 97.88 204 ASP A O 1
ATOM 1505 N N . THR A 1 205 ? 16.428 -3.235 -28.055 1.00 98.19 205 THR A N 1
ATOM 1506 C CA . THR A 1 205 ? 15.186 -3.546 -27.338 1.00 98.19 205 THR A CA 1
ATOM 1507 C C . THR A 1 205 ? 15.277 -3.055 -25.901 1.00 98.19 205 THR A C 1
ATOM 1509 O O . THR A 1 205 ? 16.192 -3.436 -25.171 1.00 98.19 205 THR A O 1
ATOM 1512 N N . VAL A 1 206 ? 14.302 -2.257 -25.478 1.00 98.50 206 VAL A N 1
ATOM 1513 C CA . VAL A 1 206 ? 14.158 -1.818 -24.087 1.00 98.50 206 VAL A CA 1
ATOM 1514 C C . VAL A 1 206 ? 12.689 -1.847 -23.692 1.00 98.50 206 VAL A C 1
ATOM 1516 O O . VAL A 1 206 ? 11.813 -1.481 -24.477 1.00 98.50 206 VAL A O 1
ATOM 1519 N N . TYR A 1 207 ? 12.441 -2.327 -22.482 1.00 98.50 207 TYR A N 1
ATOM 1520 C CA . TYR A 1 207 ? 11.162 -2.271 -21.802 1.00 98.50 207 TYR A CA 1
ATOM 1521 C C . TYR A 1 207 ? 11.260 -1.294 -20.645 1.00 98.50 207 TYR A C 1
ATOM 1523 O O . TYR A 1 207 ? 12.279 -1.262 -19.952 1.00 98.50 207 TYR A O 1
ATOM 1531 N N . ILE A 1 208 ? 10.191 -0.539 -20.442 1.00 97.31 208 ILE A N 1
ATOM 1532 C CA . ILE A 1 208 ? 10.012 0.346 -19.296 1.00 97.31 208 ILE A CA 1
ATOM 1533 C C . ILE A 1 208 ? 8.588 0.196 -18.774 1.00 97.31 208 ILE A C 1
ATOM 1535 O O . ILE A 1 208 ? 7.707 -0.270 -19.506 1.00 97.31 208 ILE A O 1
ATOM 1539 N N . GLY A 1 209 ? 8.347 0.631 -17.549 1.00 93.81 209 GLY A N 1
ATOM 1540 C CA . GLY A 1 209 ? 7.002 0.639 -17.000 1.00 93.81 209 GLY A CA 1
ATOM 1541 C C . GLY A 1 209 ? 6.965 0.935 -15.512 1.00 93.81 209 GLY A C 1
ATOM 1542 O O . GLY A 1 209 ? 7.983 1.283 -14.907 1.00 93.81 209 GLY A O 1
ATOM 1543 N N . GLY A 1 210 ? 5.764 0.807 -14.966 1.00 88.00 210 GLY A N 1
ATOM 1544 C CA . GLY A 1 210 ? 5.351 1.248 -13.641 1.00 88.00 210 GLY A CA 1
ATOM 1545 C C . GLY A 1 210 ? 3.861 1.580 -13.702 1.00 88.00 210 GLY A C 1
ATOM 1546 O O . GLY A 1 210 ? 3.088 0.891 -14.368 1.00 88.00 210 GLY A O 1
ATOM 1547 N N . SER A 1 211 ? 3.451 2.674 -13.072 1.00 88.88 211 SER A N 1
ATOM 1548 C CA . SER A 1 211 ? 2.026 2.913 -12.868 1.00 88.88 211 SER A CA 1
ATOM 1549 C C . SER A 1 211 ? 1.246 3.206 -14.147 1.00 88.88 211 SER A C 1
ATOM 1551 O O . SER A 1 211 ? 1.752 3.772 -15.116 1.00 88.88 211 SER A O 1
ATOM 1553 N N . PHE A 1 212 ? -0.041 2.868 -14.126 1.00 88.00 212 PHE A N 1
ATOM 1554 C CA . PHE A 1 212 ? -0.954 3.138 -15.225 1.00 88.00 212 PHE A CA 1
ATOM 1555 C C . PHE A 1 212 ? -1.222 4.628 -15.416 1.00 88.00 212 PHE A C 1
ATOM 1557 O O . PHE A 1 212 ? -1.521 5.372 -14.482 1.00 88.00 212 PHE A O 1
ATOM 1564 N N . ASP A 1 213 ? -1.285 5.031 -16.679 1.00 87.69 213 ASP A N 1
ATOM 1565 C CA . ASP A 1 213 ? -1.940 6.258 -17.099 1.00 87.69 213 ASP A CA 1
ATOM 1566 C C . ASP A 1 213 ? -3.457 6.043 -17.218 1.00 87.69 213 ASP A C 1
ATOM 1568 O O . ASP A 1 213 ? -4.027 5.854 -18.300 1.00 87.69 213 ASP A O 1
ATOM 1572 N N . TYR A 1 214 ? -4.124 6.084 -16.066 1.00 83.62 214 TYR A N 1
ATOM 1573 C CA . TYR A 1 214 ? -5.578 5.963 -15.971 1.00 83.62 214 TYR A CA 1
ATOM 1574 C C . TYR A 1 214 ? -6.332 7.059 -16.734 1.00 83.62 214 TYR A C 1
ATOM 1576 O O . TYR A 1 214 ? -7.444 6.821 -17.203 1.00 83.62 214 TYR A O 1
ATOM 1584 N N . GLY A 1 215 ? -5.742 8.251 -16.879 1.00 83.94 215 GLY A N 1
ATOM 1585 C CA . GLY A 1 215 ? -6.388 9.397 -17.521 1.00 83.94 215 GLY A CA 1
ATOM 1586 C C . GLY A 1 215 ? -6.580 9.221 -19.028 1.00 83.94 215 GLY A C 1
ATOM 1587 O O . GLY A 1 215 ? -7.518 9.782 -19.596 1.00 83.94 215 GLY A O 1
ATOM 1588 N N . THR A 1 216 ? -5.724 8.425 -19.677 1.00 85.88 216 THR A N 1
ATOM 1589 C CA . THR A 1 216 ? -5.782 8.180 -21.129 1.00 85.88 216 THR A CA 1
ATOM 1590 C C . THR A 1 216 ? -6.163 6.745 -21.507 1.00 85.88 216 THR A C 1
ATOM 1592 O O . THR A 1 216 ? -6.340 6.454 -22.698 1.00 85.88 216 THR A O 1
ATOM 1595 N N . TYR A 1 217 ? -6.346 5.859 -20.523 1.00 84.12 217 TYR A N 1
ATOM 1596 C CA . TYR A 1 217 ? -6.806 4.488 -20.731 1.00 84.12 217 TYR A CA 1
ATOM 1597 C C . TYR A 1 217 ? -8.193 4.447 -21.397 1.00 84.12 217 TYR A C 1
ATOM 1599 O O . TYR A 1 217 ? -9.144 5.096 -20.963 1.00 84.12 217 TYR A O 1
ATOM 1607 N N . GLY A 1 218 ? -8.308 3.699 -22.499 1.00 77.38 218 GLY A N 1
ATOM 1608 C CA . GLY A 1 218 ? -9.521 3.664 -23.329 1.00 77.38 218 GLY A CA 1
ATOM 1609 C C . GLY A 1 218 ? -9.671 4.864 -24.280 1.00 77.38 218 GLY A C 1
ATOM 1610 O O . GLY A 1 218 ? -10.567 4.861 -25.125 1.00 77.38 218 GLY A O 1
ATOM 1611 N N . PHE A 1 219 ? -8.764 5.847 -24.204 1.00 85.38 219 PHE A N 1
ATOM 1612 C CA . PHE A 1 219 ? -8.667 7.010 -25.091 1.00 85.38 219 PHE A CA 1
ATOM 1613 C C . PHE A 1 219 ? -7.412 6.923 -25.970 1.00 85.38 219 PHE A C 1
ATOM 1615 O O . PHE A 1 219 ? -7.355 6.086 -26.865 1.00 85.38 219 PHE A O 1
ATOM 1622 N N . ALA A 1 220 ? -6.400 7.767 -25.769 1.00 90.00 220 ALA A N 1
ATOM 1623 C CA . ALA A 1 220 ? -5.205 7.775 -26.612 1.00 90.00 220 ALA A CA 1
ATOM 1624 C C . ALA A 1 220 ? -4.283 6.564 -26.371 1.00 90.00 220 ALA A C 1
ATOM 1626 O O . ALA A 1 220 ? -3.422 6.291 -27.202 1.00 90.00 220 ALA A O 1
ATOM 1627 N N . THR A 1 221 ? -4.457 5.817 -25.274 1.00 89.69 221 THR A N 1
ATOM 1628 C CA . THR A 1 221 ? -3.520 4.756 -24.873 1.00 89.69 221 THR A CA 1
ATOM 1629 C C . THR A 1 221 ? -4.233 3.495 -24.383 1.00 89.69 221 THR A C 1
ATOM 1631 O O . THR A 1 221 ? -5.466 3.433 -24.310 1.00 89.69 221 THR A O 1
ATOM 1634 N N . ASN A 1 222 ? -3.451 2.462 -24.075 1.00 86.81 222 ASN A N 1
ATOM 1635 C CA . ASN A 1 222 ? -3.888 1.248 -23.399 1.00 86.81 222 ASN A CA 1
ATOM 1636 C C . ASN A 1 222 ? -3.437 1.246 -21.922 1.00 86.81 222 ASN A C 1
ATOM 1638 O O . ASN A 1 222 ? -3.332 0.203 -21.293 1.00 86.81 222 ASN A O 1
ATOM 1642 N N . GLY A 1 223 ? -3.236 2.428 -21.335 1.00 87.25 223 GLY A N 1
ATOM 1643 C CA . GLY A 1 223 ? -2.827 2.593 -19.940 1.00 87.25 223 GLY A CA 1
ATOM 1644 C C . GLY A 1 223 ? -1.314 2.646 -19.739 1.00 87.25 223 GLY A C 1
ATOM 1645 O O . GLY A 1 223 ? -0.888 3.161 -18.716 1.00 87.25 223 GLY A O 1
ATOM 1646 N N . ARG A 1 224 ? -0.493 2.213 -20.709 1.00 92.44 224 ARG A N 1
ATOM 1647 C CA . ARG A 1 224 ? 0.971 2.417 -20.718 1.00 92.44 224 ARG A CA 1
ATOM 1648 C C . ARG A 1 224 ? 1.750 1.862 -19.514 1.00 92.44 224 ARG A C 1
ATOM 1650 O O . ARG A 1 224 ? 2.890 2.262 -19.316 1.00 92.44 224 ARG A O 1
ATOM 1657 N N . GLY A 1 225 ? 1.198 0.912 -18.757 1.00 91.81 225 GLY A N 1
ATOM 1658 C CA . GLY A 1 225 ? 1.900 0.304 -17.616 1.00 91.81 225 GLY A CA 1
ATOM 1659 C C . GLY A 1 225 ? 3.160 -0.484 -18.000 1.00 91.81 225 GLY A C 1
ATOM 1660 O O . GLY A 1 225 ? 4.100 -0.574 -17.219 1.00 91.81 225 GLY A O 1
ATOM 1661 N N . VAL A 1 226 ? 3.221 -1.022 -19.226 1.00 95.75 226 VAL A N 1
ATOM 1662 C CA . VAL A 1 226 ? 4.433 -1.643 -19.782 1.00 95.75 226 VAL A CA 1
ATOM 1663 C C . VAL A 1 226 ? 4.606 -1.185 -21.222 1.00 95.75 226 VAL A C 1
ATOM 1665 O O . VAL A 1 226 ? 3.762 -1.453 -22.077 1.00 95.75 226 VAL A O 1
ATOM 1668 N N . LEU A 1 227 ? 5.727 -0.537 -21.516 1.00 97.75 227 LEU A N 1
ATOM 1669 C CA . LEU A 1 227 ? 6.068 -0.037 -22.843 1.00 97.75 227 LEU A CA 1
ATOM 1670 C C . LEU A 1 227 ? 7.313 -0.740 -23.376 1.00 97.75 227 LEU A C 1
ATOM 1672 O O . LEU A 1 227 ? 8.228 -1.090 -22.632 1.00 97.75 227 LEU A O 1
ATOM 1676 N N . ARG A 1 228 ? 7.358 -0.929 -24.694 1.00 98.31 228 ARG A N 1
ATOM 1677 C CA . ARG A 1 228 ? 8.444 -1.624 -25.390 1.00 98.31 228 ARG A CA 1
ATOM 1678 C C . ARG A 1 228 ? 8.916 -0.847 -26.607 1.00 98.31 228 ARG A C 1
ATOM 1680 O O . ARG A 1 228 ? 8.112 -0.542 -27.488 1.00 98.31 228 ARG A O 1
ATOM 1687 N N . SER A 1 229 ? 10.226 -0.668 -26.715 1.00 98.62 229 SER A N 1
ATOM 1688 C CA . SER A 1 229 ? 10.911 -0.200 -27.921 1.00 98.62 229 SER A CA 1
ATOM 1689 C C . SER A 1 229 ? 11.746 -1.318 -28.559 1.00 98.62 229 SER A C 1
ATOM 1691 O O . SER A 1 229 ? 12.189 -2.246 -27.879 1.00 98.62 229 SER A O 1
ATOM 1693 N N . THR A 1 230 ? 11.955 -1.237 -29.878 1.00 97.75 230 THR A N 1
ATOM 1694 C CA . THR A 1 230 ? 12.884 -2.097 -30.646 1.00 97.75 230 THR A CA 1
ATOM 1695 C C . THR A 1 230 ? 13.875 -1.321 -31.510 1.00 97.75 230 THR A C 1
ATOM 1697 O O . THR A 1 230 ? 14.551 -1.913 -32.348 1.00 97.75 230 THR A O 1
ATOM 1700 N N . ASP A 1 231 ? 13.925 -0.005 -31.348 1.00 97.81 231 ASP A N 1
ATOM 1701 C CA . ASP A 1 231 ? 14.717 0.934 -32.144 1.00 97.81 231 ASP A CA 1
ATOM 1702 C C . ASP A 1 231 ? 15.563 1.846 -31.242 1.00 97.81 231 ASP A C 1
ATOM 1704 O O . ASP A 1 231 ? 15.782 3.025 -31.519 1.00 97.81 231 ASP A O 1
ATOM 1708 N N . ALA A 1 232 ? 16.049 1.268 -30.143 1.00 97.81 232 ALA A N 1
ATOM 1709 C CA . ALA A 1 232 ? 16.857 1.925 -29.127 1.00 97.81 232 ALA A CA 1
ATOM 1710 C C . ALA A 1 232 ? 16.166 3.107 -28.431 1.00 97.81 232 ALA A C 1
ATOM 1712 O O . ALA A 1 232 ? 16.819 4.095 -28.078 1.00 97.81 232 ALA A O 1
ATOM 1713 N N . GLY A 1 233 ? 14.853 2.995 -28.224 1.00 97.50 233 GLY A N 1
ATOM 1714 C CA . GLY A 1 233 ? 14.031 3.991 -27.545 1.00 97.50 233 GLY A CA 1
ATOM 1715 C C . GLY A 1 233 ? 13.597 5.160 -28.426 1.00 97.50 233 GLY A C 1
ATOM 1716 O O . GLY A 1 233 ? 13.191 6.181 -27.888 1.00 97.50 233 GLY A O 1
ATOM 1717 N N . ALA A 1 234 ? 13.703 5.054 -29.756 1.00 96.88 234 ALA A N 1
ATOM 1718 C CA . ALA A 1 234 ? 13.215 6.101 -30.657 1.00 96.88 234 ALA A CA 1
ATOM 1719 C C . ALA A 1 234 ? 11.680 6.092 -30.777 1.00 96.88 234 ALA A C 1
ATOM 1721 O O . ALA A 1 234 ? 11.068 7.144 -30.966 1.00 96.88 234 ALA A O 1
ATOM 1722 N N . SER A 1 235 ? 11.058 4.917 -30.655 1.00 97.50 235 SER A N 1
ATOM 1723 C CA . SER A 1 235 ? 9.612 4.749 -30.542 1.00 97.50 235 SER A CA 1
ATOM 1724 C C . SER A 1 235 ? 9.246 3.569 -29.638 1.00 97.50 235 SER A C 1
ATOM 1726 O O . SER A 1 235 ? 10.018 2.621 -29.460 1.00 97.50 235 SER A O 1
ATOM 1728 N N . PHE A 1 236 ? 8.048 3.628 -29.062 1.00 98.56 236 PHE A N 1
ATOM 1729 C CA . PHE A 1 236 ? 7.498 2.670 -28.115 1.00 98.56 236 PHE A CA 1
ATOM 1730 C C . PHE A 1 236 ? 6.119 2.167 -28.549 1.00 98.56 236 PHE A C 1
ATOM 1732 O O . PHE A 1 236 ? 5.393 2.785 -29.330 1.00 98.56 236 PHE A O 1
ATOM 1739 N N . THR A 1 237 ? 5.781 0.995 -28.023 1.00 98.12 237 THR A N 1
ATOM 1740 C CA . THR A 1 237 ? 4.515 0.282 -28.212 1.00 98.12 237 THR A CA 1
ATOM 1741 C C . THR A 1 237 ? 4.014 -0.219 -26.861 1.00 98.12 237 THR A C 1
ATOM 1743 O O . THR A 1 237 ? 4.825 -0.488 -25.972 1.00 98.12 237 THR A O 1
ATOM 1746 N N . ASP A 1 238 ? 2.697 -0.308 -26.690 1.00 95.75 238 ASP A N 1
ATOM 1747 C CA . ASP A 1 238 ? 2.043 -0.595 -25.410 1.00 95.75 238 ASP A CA 1
ATOM 1748 C C . ASP A 1 238 ? 1.813 -2.103 -25.238 1.00 95.75 238 ASP A C 1
ATOM 1750 O O . ASP A 1 238 ? 1.136 -2.747 -26.041 1.00 95.75 238 ASP A O 1
ATOM 1754 N N . MET A 1 239 ? 2.424 -2.679 -24.203 1.00 96.19 239 MET A N 1
ATOM 1755 C CA . MET A 1 239 ? 2.348 -4.104 -23.892 1.00 96.19 239 MET A CA 1
ATOM 1756 C C . MET A 1 239 ? 1.273 -4.434 -22.858 1.00 96.19 239 MET A C 1
ATOM 1758 O O . MET A 1 239 ? 1.058 -5.616 -22.602 1.00 96.19 239 MET A O 1
ATOM 1762 N N . THR A 1 240 ? 0.624 -3.431 -22.258 1.00 92.81 240 THR A N 1
ATOM 1763 C CA . THR A 1 240 ? -0.258 -3.585 -21.094 1.00 92.81 240 THR A CA 1
ATOM 1764 C C . THR A 1 240 ? -1.434 -4.517 -21.356 1.00 92.81 240 THR A C 1
ATOM 1766 O O . THR A 1 240 ? -1.828 -5.262 -20.461 1.00 92.81 240 THR A O 1
ATOM 1769 N N . TRP A 1 241 ? -1.955 -4.526 -22.584 1.00 90.44 241 TRP A N 1
ATOM 1770 C CA . TRP A 1 241 ? -3.085 -5.357 -22.997 1.00 90.44 241 TRP A CA 1
ATOM 1771 C C . TRP A 1 241 ? -2.753 -6.166 -24.241 1.00 90.44 241 TRP A C 1
ATOM 1773 O O . TRP A 1 241 ? -2.073 -5.682 -25.147 1.00 90.44 241 TRP A O 1
ATOM 1783 N N . ASP A 1 242 ? -3.295 -7.379 -24.313 1.00 92.62 242 ASP A N 1
ATOM 1784 C CA . ASP A 1 242 ? -3.169 -8.211 -25.500 1.00 92.62 242 ASP A CA 1
ATOM 1785 C C . ASP A 1 242 ? -4.204 -7.886 -26.595 1.00 92.62 242 ASP A C 1
ATOM 1787 O O . ASP A 1 242 ? -5.210 -7.200 -26.397 1.00 92.62 242 ASP A O 1
ATOM 1791 N N . SER A 1 243 ? -3.973 -8.445 -27.781 1.00 91.88 243 SER A N 1
ATOM 1792 C CA . SER A 1 243 ? -4.853 -8.295 -28.946 1.00 91.88 243 SER A CA 1
ATOM 1793 C C . SER A 1 243 ? -6.204 -9.015 -28.865 1.00 91.88 243 SER A C 1
ATOM 1795 O O . SER A 1 243 ? -7.062 -8.798 -29.726 1.00 91.88 243 SER A O 1
ATOM 1797 N N . THR A 1 244 ? -6.408 -9.894 -27.878 1.00 86.12 244 THR A N 1
ATOM 1798 C CA . THR A 1 244 ? -7.690 -10.598 -27.696 1.00 86.12 244 THR A CA 1
ATOM 1799 C C . THR A 1 244 ? -8.720 -9.714 -26.999 1.00 86.12 244 THR A C 1
ATOM 1801 O O . THR A 1 244 ? -9.927 -9.956 -27.091 1.00 86.12 244 THR A O 1
ATOM 1804 N N . THR A 1 245 ? -8.245 -8.661 -26.338 1.00 71.75 245 THR A N 1
ATOM 1805 C CA . THR A 1 245 ? -9.055 -7.731 -25.567 1.00 71.75 245 THR A CA 1
ATOM 1806 C C . THR A 1 245 ? -9.630 -6.650 -26.488 1.00 71.75 245 THR A C 1
ATOM 1808 O O . THR A 1 245 ? -8.911 -5.937 -27.191 1.00 71.75 245 THR A O 1
ATOM 1811 N N . LYS A 1 246 ? -10.963 -6.523 -26.513 1.00 71.94 246 LYS A N 1
ATOM 1812 C CA . LYS A 1 246 ? -11.616 -5.357 -27.130 1.00 71.94 246 LYS A CA 1
ATOM 1813 C C . LYS A 1 246 ? -11.367 -4.128 -26.253 1.00 71.94 246 LYS A C 1
ATOM 1815 O O . LYS A 1 246 ? -11.339 -4.279 -25.035 1.00 71.94 246 LYS A O 1
ATOM 1820 N N . PRO A 1 247 ? -11.248 -2.924 -26.832 1.00 66.31 247 PRO A N 1
ATOM 1821 C CA . PRO A 1 247 ? -11.014 -1.732 -26.035 1.00 66.31 247 PRO A CA 1
ATOM 1822 C C . PRO A 1 247 ? -12.201 -1.499 -25.097 1.00 66.31 247 PRO A C 1
ATOM 1824 O O . PRO A 1 247 ? -13.360 -1.560 -25.518 1.00 66.31 247 PRO A O 1
ATOM 1827 N N . THR A 1 248 ? -11.897 -1.239 -23.829 1.00 62.47 248 THR A N 1
ATOM 1828 C CA . THR A 1 248 ? -12.875 -0.848 -22.812 1.00 62.47 248 THR A CA 1
ATOM 1829 C C . THR A 1 248 ? -13.577 0.438 -23.264 1.00 62.47 248 THR A C 1
ATOM 1831 O O . THR A 1 248 ? -12.886 1.374 -23.679 1.00 62.47 248 THR A O 1
ATOM 1834 N N . PRO A 1 249 ? -14.924 0.514 -23.247 1.00 62.88 249 PRO A N 1
ATOM 1835 C CA . PRO A 1 249 ? -15.629 1.744 -23.592 1.00 62.88 249 PRO A CA 1
ATOM 1836 C C . PRO A 1 249 ? -15.109 2.946 -22.778 1.00 62.88 249 PRO A C 1
ATOM 1838 O O . PRO A 1 249 ? -14.828 2.792 -21.583 1.00 62.88 249 PRO A O 1
ATOM 1841 N N . PRO A 1 250 ? -14.990 4.145 -23.371 1.00 55.50 250 PRO A N 1
ATOM 1842 C CA . PRO A 1 250 ? -14.577 5.340 -22.640 1.00 55.50 250 PRO A CA 1
ATOM 1843 C C . PRO A 1 250 ? -15.398 5.558 -21.360 1.00 55.50 250 PRO A C 1
ATOM 1845 O O . PRO A 1 250 ? -16.624 5.468 -21.392 1.00 55.50 250 PRO A O 1
ATOM 1848 N N . GLY A 1 251 ? -14.724 5.828 -20.237 1.00 54.97 251 GLY A N 1
ATOM 1849 C CA . GLY A 1 251 ? -15.374 6.050 -18.937 1.00 54.97 251 GLY A CA 1
ATOM 1850 C C . GLY A 1 251 ? -15.907 4.788 -18.243 1.00 54.97 251 GLY A C 1
ATOM 1851 O O . GLY A 1 251 ? -16.655 4.905 -17.280 1.00 54.97 251 GLY A O 1
ATOM 1852 N N . SER A 1 252 ? -15.544 3.590 -18.716 1.00 55.25 252 SER A N 1
ATOM 1853 C CA . SER A 1 252 ? -15.975 2.311 -18.124 1.00 55.25 252 SER A CA 1
ATOM 1854 C C . SER A 1 252 ? -14.841 1.493 -17.505 1.00 55.25 252 SER A C 1
ATOM 1856 O O . SER A 1 252 ? -15.009 0.295 -17.295 1.00 55.25 252 SER A O 1
ATOM 1858 N N . CYS A 1 253 ? -13.700 2.121 -17.194 1.00 50.31 253 CYS A N 1
ATOM 1859 C CA . CYS A 1 253 ? -12.513 1.452 -16.643 1.00 50.31 253 CYS A CA 1
ATOM 1860 C C . CYS A 1 253 ? -12.786 0.628 -15.372 1.00 50.31 253 CYS A C 1
ATOM 1862 O O . CYS A 1 253 ? -12.013 -0.279 -15.082 1.00 50.31 253 CYS A O 1
ATOM 1864 N N . CYS A 1 254 ? -13.904 0.895 -14.691 1.00 52.22 254 CYS A N 1
ATOM 1865 C CA . CYS A 1 254 ? -14.333 0.200 -13.485 1.00 52.22 254 CYS A CA 1
ATOM 1866 C C . CYS A 1 254 ? -15.601 -0.653 -13.661 1.00 52.22 254 CYS A C 1
ATOM 1868 O O . CYS A 1 254 ? -16.036 -1.260 -12.696 1.00 52.22 254 CYS A O 1
ATOM 1870 N N . GLN A 1 255 ? -16.238 -0.716 -14.838 1.00 52.09 255 GLN A N 1
ATOM 1871 C CA . GLN A 1 255 ? -17.454 -1.530 -15.002 1.00 52.09 255 GLN A CA 1
ATOM 1872 C C . GLN A 1 255 ? -17.120 -3.023 -14.828 1.00 52.09 255 GLN A C 1
ATOM 1874 O O . GLN A 1 255 ? -16.099 -3.468 -15.360 1.00 52.09 255 GLN A O 1
ATOM 1879 N N . PRO A 1 256 ? -17.975 -3.824 -14.161 1.00 48.31 256 PRO A N 1
ATOM 1880 C CA . PRO A 1 256 ? -17.755 -5.258 -14.023 1.00 48.31 256 PRO A CA 1
ATOM 1881 C C . PRO A 1 256 ? -17.818 -5.912 -15.408 1.00 48.31 256 PRO A C 1
ATOM 1883 O O . PRO A 1 256 ? -18.891 -6.214 -15.932 1.00 48.31 256 PRO A O 1
ATOM 1886 N N . ASN A 1 257 ? -16.658 -6.105 -16.037 1.00 48.56 257 ASN A N 1
ATOM 1887 C CA . ASN A 1 257 ? -16.550 -6.858 -17.274 1.00 48.56 257 ASN A CA 1
ATOM 1888 C C . ASN A 1 257 ? -16.360 -8.341 -16.911 1.00 48.56 257 ASN A C 1
ATOM 1890 O O . ASN A 1 257 ? -15.323 -8.701 -16.358 1.00 48.56 257 ASN A O 1
ATOM 1894 N N . PRO A 1 258 ? -17.324 -9.227 -17.222 1.00 39.59 258 PRO A N 1
ATOM 1895 C CA . PRO A 1 258 ? -17.205 -10.662 -16.950 1.00 39.59 258 PRO A CA 1
ATOM 1896 C C . PRO A 1 258 ? -16.114 -11.350 -17.790 1.00 39.59 258 PRO A C 1
ATOM 1898 O O . PRO A 1 258 ? -15.839 -12.535 -17.605 1.00 39.59 258 PRO A O 1
ATOM 1901 N N . ILE A 1 259 ? -15.506 -10.632 -18.735 1.00 40.16 259 ILE A N 1
ATOM 1902 C CA . ILE A 1 259 ? -14.323 -11.064 -19.465 1.00 40.16 259 ILE A CA 1
ATOM 1903 C C . ILE A 1 259 ? -13.134 -10.504 -18.697 1.00 40.16 259 ILE A C 1
ATOM 1905 O O . ILE A 1 259 ? -12.907 -9.302 -18.776 1.00 40.16 259 ILE A O 1
ATOM 1909 N N . ALA A 1 260 ? -12.393 -11.352 -17.976 1.00 48.12 260 ALA A N 1
ATOM 1910 C CA . ALA A 1 260 ? -11.075 -10.989 -17.463 1.00 48.12 260 ALA A CA 1
ATOM 1911 C C . ALA A 1 260 ? -10.267 -10.441 -18.649 1.00 48.12 260 ALA A C 1
ATOM 1913 O O . ALA A 1 260 ? -9.953 -11.216 -19.560 1.00 48.12 260 ALA A O 1
ATOM 1914 N N . PRO A 1 261 ? -10.032 -9.123 -18.737 1.00 59.00 261 PRO A N 1
ATOM 1915 C CA . PRO A 1 261 ? -9.325 -8.602 -19.883 1.00 59.00 261 PRO A CA 1
ATOM 1916 C C . PRO A 1 261 ? -7.883 -9.110 -19.740 1.00 59.00 261 PRO A C 1
ATOM 1918 O O . PRO A 1 261 ? -7.320 -9.089 -18.645 1.00 59.00 261 PRO A O 1
ATOM 1921 N N . ASN A 1 262 ? -7.319 -9.681 -20.807 1.00 76.06 262 ASN A N 1
ATOM 1922 C CA . ASN A 1 262 ? -5.985 -10.285 -20.771 1.00 76.06 262 ASN A CA 1
ATOM 1923 C C . ASN A 1 262 ? -4.949 -9.154 -20.817 1.00 76.06 262 ASN A C 1
ATOM 1925 O O . ASN A 1 262 ? -4.322 -8.896 -21.846 1.00 76.06 262 ASN A O 1
ATOM 1929 N N . GLY A 1 263 ? -4.854 -8.428 -19.708 1.00 82.88 263 GLY A N 1
ATOM 1930 C CA . GLY A 1 263 ? -3.905 -7.357 -19.463 1.00 82.88 263 GLY A CA 1
ATOM 1931 C C . GLY A 1 263 ? -3.165 -7.557 -18.155 1.00 82.88 263 GLY A C 1
ATOM 1932 O O . GLY A 1 263 ? -3.470 -8.453 -17.365 1.00 82.88 263 GLY A O 1
ATOM 1933 N N . MET A 1 264 ? -2.150 -6.731 -17.966 1.00 86.88 264 MET A N 1
ATOM 1934 C CA . MET A 1 264 ? -1.340 -6.709 -16.755 1.00 86.88 264 MET A CA 1
ATOM 1935 C C . MET A 1 264 ? -1.975 -5.791 -15.717 1.00 86.88 264 MET A C 1
ATOM 1937 O O . MET A 1 264 ? -2.624 -4.812 -16.067 1.00 86.88 264 MET A O 1
ATOM 1941 N N . HIS A 1 265 ? -1.804 -6.119 -14.443 1.00 88.12 265 HIS A N 1
ATOM 1942 C CA . HIS A 1 265 ? -2.149 -5.215 -13.350 1.00 88.12 265 HIS A CA 1
ATOM 1943 C C . HIS A 1 265 ? -1.047 -4.143 -13.220 1.00 88.12 265 HIS A C 1
ATOM 1945 O O . HIS A 1 265 ? 0.110 -4.491 -13.479 1.00 88.12 265 HIS A O 1
ATOM 1951 N N . PRO A 1 266 ? -1.358 -2.882 -12.860 1.00 87.19 266 PRO A N 1
ATOM 1952 C CA . PRO A 1 266 ? -0.358 -1.844 -12.558 1.00 87.19 266 PRO A CA 1
ATOM 1953 C C . PRO A 1 266 ? 0.577 -2.241 -11.404 1.00 87.19 266 PRO A C 1
ATOM 1955 O O . PRO A 1 266 ? 0.384 -3.291 -10.785 1.00 87.19 266 PRO A O 1
ATOM 1958 N N . ASP A 1 267 ? 1.560 -1.378 -11.131 1.00 89.50 267 ASP A N 1
ATOM 1959 C CA . ASP A 1 267 ? 2.473 -1.459 -9.986 1.00 89.50 267 ASP A CA 1
ATOM 1960 C C . ASP A 1 267 ? 3.561 -2.531 -10.165 1.00 89.50 267 ASP A C 1
ATOM 1962 O O . ASP A 1 267 ? 3.759 -3.449 -9.369 1.00 89.50 267 ASP A O 1
ATOM 1966 N N . GLN A 1 268 ? 4.262 -2.456 -11.302 1.00 90.19 268 GLN A N 1
ATOM 1967 C CA . GLN A 1 268 ? 5.316 -3.399 -11.678 1.00 90.19 268 GLN A CA 1
ATOM 1968 C C . GLN A 1 268 ? 6.571 -3.259 -10.807 1.00 90.19 268 GLN A C 1
ATOM 1970 O O . GLN A 1 268 ? 7.258 -2.234 -10.808 1.00 90.19 268 GLN A O 1
ATOM 1975 N N . HIS A 1 269 ? 6.948 -4.362 -10.157 1.00 86.19 269 HIS A N 1
ATOM 1976 C CA . HIS A 1 269 ? 8.148 -4.463 -9.319 1.00 86.19 269 HIS A CA 1
ATOM 1977 C C . HIS A 1 269 ? 9.154 -5.516 -9.799 1.00 86.19 269 HIS A C 1
ATOM 1979 O O . HIS A 1 269 ? 10.291 -5.550 -9.321 1.00 86.19 269 HIS A O 1
ATOM 1985 N N . GLY A 1 270 ? 8.770 -6.377 -10.742 1.00 88.94 270 GLY A N 1
ATOM 1986 C CA . GLY A 1 270 ? 9.668 -7.360 -11.334 1.00 88.94 270 GLY A CA 1
ATOM 1987 C C . GLY A 1 270 ? 9.338 -7.609 -12.794 1.00 88.94 270 GLY A C 1
ATOM 1988 O O . GLY A 1 270 ? 8.230 -8.008 -13.116 1.00 88.94 270 GLY A O 1
ATOM 1989 N N . PHE A 1 271 ? 10.317 -7.446 -13.679 1.00 95.44 271 PHE A N 1
ATOM 1990 C CA . PHE A 1 271 ? 10.129 -7.681 -15.106 1.00 95.44 271 PHE A CA 1
ATOM 1991 C C . PHE A 1 271 ? 11.317 -8.451 -15.673 1.00 95.44 271 PHE A C 1
ATOM 1993 O O . PHE A 1 271 ? 12.474 -8.117 -15.414 1.00 95.44 271 PHE A O 1
ATOM 2000 N N . VAL A 1 272 ? 11.051 -9.509 -16.438 1.00 96.06 272 VAL A N 1
ATOM 2001 C CA . VAL A 1 272 ? 12.106 -10.367 -16.995 1.00 96.06 272 VAL A CA 1
ATOM 2002 C C . VAL A 1 272 ? 11.788 -10.734 -18.432 1.00 96.06 272 VAL A C 1
ATOM 2004 O O . VAL A 1 272 ? 10.680 -11.162 -18.743 1.00 96.06 272 VAL A O 1
ATOM 2007 N N . VAL A 1 273 ? 12.782 -10.628 -19.311 1.00 97.69 273 VAL A N 1
ATOM 2008 C CA . VAL A 1 273 ? 12.625 -10.891 -20.747 1.00 97.69 273 VAL A CA 1
ATOM 2009 C C . VAL A 1 273 ? 13.531 -12.038 -21.170 1.00 97.69 273 VAL A C 1
ATOM 2011 O O . VAL A 1 273 ? 14.701 -12.094 -20.792 1.00 97.69 273 VAL A O 1
ATOM 2014 N N . SER A 1 274 ? 13.010 -12.958 -21.981 1.00 96.31 274 SER A N 1
ATOM 2015 C CA . SER A 1 274 ? 13.806 -14.048 -22.539 1.00 96.31 274 SER A CA 1
ATOM 2016 C C . SER A 1 274 ? 14.830 -13.515 -23.552 1.00 96.31 274 SER A C 1
ATOM 2018 O O . SER A 1 274 ? 14.434 -12.915 -24.552 1.00 96.31 274 SER A O 1
ATOM 2020 N N . PRO A 1 275 ? 16.140 -13.790 -23.391 1.00 91.88 275 PRO A N 1
ATOM 2021 C CA . PRO A 1 275 ? 17.142 -13.364 -24.372 1.00 91.88 275 PRO A CA 1
ATOM 2022 C C . PRO A 1 275 ? 16.956 -14.005 -25.756 1.00 91.88 275 PRO A C 1
ATOM 2024 O O . PRO A 1 275 ? 17.255 -13.392 -26.776 1.00 91.88 275 PRO A O 1
ATOM 2027 N N . GLY A 1 276 ? 16.450 -15.245 -25.796 1.00 95.50 276 GLY A N 1
ATOM 2028 C CA . GLY A 1 276 ? 16.228 -15.993 -27.040 1.00 95.50 276 GLY A CA 1
ATOM 2029 C C . GLY A 1 276 ? 14.941 -15.613 -27.779 1.00 95.50 276 GLY A C 1
ATOM 2030 O O . GLY A 1 276 ? 14.814 -15.891 -28.968 1.00 95.50 276 GLY A O 1
ATOM 2031 N N . ASN A 1 277 ? 13.994 -14.975 -27.089 1.00 96.44 277 ASN A N 1
ATOM 2032 C CA . ASN A 1 277 ? 12.810 -14.374 -27.688 1.00 96.44 277 ASN A CA 1
ATOM 2033 C C . ASN A 1 277 ? 12.469 -13.087 -26.922 1.00 96.44 277 ASN A C 1
ATOM 2035 O O . ASN A 1 277 ? 11.733 -13.154 -25.938 1.00 96.44 277 ASN A O 1
ATOM 2039 N N . PRO A 1 278 ? 12.935 -11.916 -27.387 1.00 95.06 278 PRO A N 1
ATOM 2040 C CA . PRO A 1 278 ? 12.689 -10.643 -26.720 1.00 95.06 278 PRO A CA 1
ATOM 2041 C C . PRO A 1 278 ? 11.224 -10.231 -26.620 1.00 95.06 278 PRO A C 1
ATOM 2043 O O . PRO A 1 278 ? 10.963 -9.205 -26.006 1.00 95.06 278 PRO A O 1
ATOM 2046 N N . GLY A 1 279 ? 10.282 -10.941 -27.251 1.00 96.62 279 GLY A N 1
ATOM 2047 C CA . GLY A 1 279 ? 8.851 -10.735 -27.031 1.00 96.62 279 GLY A CA 1
ATOM 2048 C C . GLY A 1 279 ? 8.268 -11.560 -25.889 1.00 96.62 279 GLY A C 1
ATOM 2049 O O . GLY A 1 279 ? 7.186 -11.230 -25.414 1.00 96.62 279 GLY A O 1
ATOM 2050 N N . LEU A 1 280 ? 8.950 -12.627 -25.459 1.00 97.69 280 LEU A N 1
ATOM 2051 C CA . LEU A 1 280 ? 8.545 -13.474 -24.340 1.00 97.69 280 LEU A CA 1
ATOM 2052 C C . LEU A 1 280 ? 9.047 -12.848 -23.036 1.00 97.69 280 LEU A C 1
ATOM 2054 O O . LEU A 1 280 ? 10.249 -12.877 -22.758 1.00 97.69 280 LEU A O 1
ATOM 2058 N N . PHE A 1 281 ? 8.129 -12.320 -22.236 1.00 97.12 281 PHE A N 1
ATOM 2059 C CA . PHE A 1 281 ? 8.421 -11.669 -20.964 1.00 97.12 281 PHE A CA 1
ATOM 2060 C C . PHE A 1 281 ? 7.526 -12.190 -19.837 1.00 97.12 281 PHE A C 1
ATOM 2062 O O . PHE A 1 281 ? 6.487 -12.813 -20.077 1.00 97.12 281 PHE A O 1
ATOM 2069 N N . PHE A 1 282 ? 7.967 -11.936 -18.611 1.00 96.62 282 PHE A N 1
ATOM 2070 C CA . PHE A 1 282 ? 7.261 -12.198 -17.367 1.00 96.62 282 PHE A CA 1
ATOM 2071 C C . PHE A 1 282 ? 7.182 -10.891 -16.587 1.00 96.62 282 PHE A C 1
ATOM 2073 O O . PHE A 1 282 ? 8.213 -10.247 -16.387 1.00 96.62 282 PHE A O 1
ATOM 2080 N N . ASP A 1 283 ? 5.975 -10.536 -16.169 1.00 94.38 283 ASP A N 1
ATOM 2081 C CA . ASP A 1 283 ? 5.665 -9.328 -15.415 1.00 94.38 283 ASP A CA 1
ATOM 2082 C C . ASP A 1 283 ? 5.138 -9.697 -14.028 1.00 94.38 283 ASP A C 1
ATOM 2084 O O . ASP A 1 283 ? 4.234 -10.524 -13.909 1.00 94.38 283 ASP A O 1
ATOM 2088 N N . GLY A 1 284 ? 5.739 -9.120 -12.997 1.00 92.94 284 GLY A N 1
ATOM 2089 C CA . GLY A 1 284 ? 5.370 -9.258 -11.600 1.00 92.94 284 GLY A CA 1
ATOM 2090 C C . GLY A 1 284 ? 4.948 -7.905 -11.044 1.00 92.94 284 GLY A C 1
ATOM 2091 O O . GLY A 1 284 ? 5.786 -7.011 -10.888 1.00 92.94 284 GLY A O 1
ATOM 2092 N N . SER A 1 285 ? 3.671 -7.796 -10.705 1.00 91.06 285 SER A N 1
ATOM 2093 C CA . SER A 1 285 ? 3.052 -6.593 -10.154 1.00 91.06 285 SER A CA 1
ATOM 2094 C C . SER A 1 285 ? 2.092 -6.935 -9.014 1.00 91.06 285 SER A C 1
ATOM 2096 O O . SER A 1 285 ? 2.011 -8.097 -8.590 1.00 91.06 285 SER A O 1
ATOM 2098 N N . ASP A 1 286 ? 1.348 -5.951 -8.518 1.00 88.25 286 ASP A N 1
ATOM 2099 C CA . ASP A 1 286 ? 0.427 -6.134 -7.392 1.00 88.25 286 ASP A CA 1
ATOM 2100 C C . ASP A 1 286 ? -0.718 -7.112 -7.691 1.00 88.25 286 ASP A C 1
ATOM 2102 O O . ASP A 1 286 ? -1.211 -7.792 -6.788 1.00 88.25 286 ASP A O 1
ATOM 2106 N N . GLY A 1 287 ? -1.055 -7.304 -8.970 1.00 87.62 287 GLY A N 1
ATOM 2107 C CA . GLY A 1 287 ? -1.988 -8.338 -9.430 1.00 87.62 287 GLY A CA 1
ATOM 2108 C C . GLY A 1 287 ? -1.375 -9.732 -9.589 1.00 87.62 287 GLY A C 1
ATOM 2109 O O . GLY A 1 287 ? -2.062 -10.660 -10.026 1.00 87.62 287 GLY A O 1
ATOM 2110 N N . GLY A 1 288 ? -0.093 -9.914 -9.263 1.00 89.69 288 GLY A N 1
ATOM 2111 C CA . GLY A 1 288 ? 0.630 -11.182 -9.326 1.00 89.69 288 GLY A CA 1
ATOM 2112 C C . GLY A 1 288 ? 1.532 -11.326 -10.556 1.00 89.69 288 GLY A C 1
ATOM 2113 O O . GLY A 1 288 ? 2.263 -10.410 -10.906 1.00 89.69 288 GLY A O 1
ATOM 2114 N N . LEU A 1 289 ? 1.554 -12.512 -11.172 1.00 92.50 289 LEU A N 1
ATOM 2115 C CA . LEU A 1 289 ? 2.472 -12.870 -12.257 1.00 92.50 289 LEU A CA 1
ATOM 2116 C C . LEU A 1 289 ? 1.731 -13.042 -13.588 1.00 92.50 289 LEU A C 1
ATOM 2118 O O . LEU A 1 289 ? 0.830 -13.877 -13.711 1.00 92.50 289 LEU A O 1
ATOM 2122 N N . VAL A 1 290 ? 2.186 -12.328 -14.613 1.00 93.31 290 VAL A N 1
ATOM 2123 C CA . VAL A 1 290 ? 1.721 -12.430 -16.001 1.00 93.31 290 VAL A CA 1
ATOM 2124 C C . VAL A 1 290 ? 2.874 -12.852 -16.911 1.00 93.31 290 VAL A C 1
ATOM 2126 O O . VAL A 1 290 ? 4.042 -12.574 -16.647 1.00 93.31 290 VAL A O 1
ATOM 2129 N N . ARG A 1 291 ? 2.563 -13.561 -17.998 1.00 95.25 291 ARG A N 1
ATOM 2130 C CA . ARG A 1 291 ? 3.530 -13.948 -19.033 1.00 95.25 291 ARG A CA 1
ATOM 2131 C C . ARG A 1 291 ? 2.973 -13.695 -20.426 1.00 95.25 291 ARG A C 1
ATOM 2133 O O . ARG A 1 291 ? 1.860 -14.132 -20.719 1.00 95.25 291 ARG A O 1
ATOM 2140 N N . SER A 1 292 ? 3.769 -13.109 -21.315 1.00 96.88 292 SER A N 1
ATOM 2141 C CA . SER A 1 292 ? 3.410 -13.002 -22.733 1.00 96.88 292 SER A CA 1
ATOM 2142 C C . SER A 1 292 ? 3.604 -14.314 -23.497 1.00 96.88 292 SER A C 1
ATOM 2144 O O . SER A 1 292 ? 4.371 -15.203 -23.118 1.00 96.88 292 SER A O 1
ATOM 2146 N N . ASP A 1 293 ? 2.902 -14.466 -24.614 1.00 96.00 293 ASP A N 1
ATOM 2147 C CA . ASP A 1 293 ? 3.104 -15.593 -25.529 1.00 96.00 293 ASP A CA 1
ATOM 2148 C C . ASP A 1 293 ? 4.360 -15.464 -26.411 1.00 96.00 293 ASP A C 1
ATOM 2150 O O . ASP A 1 293 ? 4.800 -16.448 -27.010 1.00 96.00 293 ASP A O 1
ATOM 2154 N N . GLY A 1 294 ? 4.973 -14.280 -26.444 1.00 96.81 294 GLY A N 1
ATOM 2155 C CA . GLY A 1 294 ? 6.159 -13.989 -27.237 1.00 96.81 294 GLY A CA 1
ATOM 2156 C C . GLY A 1 294 ? 5.889 -13.580 -28.682 1.00 96.81 294 GLY A C 1
ATOM 2157 O O . GLY A 1 294 ? 6.845 -13.464 -29.451 1.00 96.81 294 GLY A O 1
ATOM 2158 N N . ALA A 1 295 ? 4.626 -13.378 -29.053 1.00 97.31 295 ALA A N 1
ATOM 2159 C CA . ALA A 1 295 ? 4.205 -12.933 -30.372 1.00 97.31 295 ALA A CA 1
ATOM 2160 C C . ALA A 1 295 ? 3.431 -11.608 -30.278 1.00 97.31 295 ALA A C 1
ATOM 2162 O O . ALA A 1 295 ? 3.089 -11.133 -29.196 1.00 97.31 295 ALA A O 1
ATOM 2163 N N . PHE A 1 296 ? 3.242 -10.956 -31.427 1.00 97.69 296 PHE A N 1
ATOM 2164 C CA . PHE A 1 296 ? 2.669 -9.616 -31.487 1.00 97.69 296 PHE A CA 1
ATOM 2165 C C . PHE A 1 296 ? 1.665 -9.468 -32.624 1.00 97.69 296 PHE A C 1
ATOM 2167 O O . PHE A 1 296 ? 1.808 -10.107 -33.669 1.00 97.69 296 PHE A O 1
ATOM 2174 N N . ALA A 1 297 ? 0.693 -8.583 -32.430 1.00 97.06 297 ALA A N 1
ATOM 2175 C CA . ALA A 1 297 ? -0.294 -8.192 -33.425 1.00 97.06 297 ALA A CA 1
ATOM 2176 C C . ALA A 1 297 ? -0.403 -6.666 -33.520 1.00 97.06 297 ALA A C 1
ATOM 2178 O O . ALA A 1 297 ? -0.163 -5.953 -32.548 1.00 97.06 297 ALA A O 1
ATOM 2179 N N . ASP A 1 298 ? -0.790 -6.181 -34.697 1.00 97.75 298 ASP A N 1
ATOM 2180 C CA . ASP A 1 298 ? -1.152 -4.782 -34.916 1.00 97.75 298 ASP A CA 1
ATOM 2181 C C . ASP A 1 298 ? -2.656 -4.617 -34.679 1.00 97.75 298 ASP A C 1
ATOM 2183 O O . ASP A 1 298 ? -3.480 -5.207 -35.387 1.00 97.75 298 ASP A O 1
ATOM 2187 N N . ILE A 1 299 ? -3.012 -3.823 -33.669 1.00 95.06 299 ILE A N 1
ATOM 2188 C CA . ILE A 1 299 ? -4.400 -3.474 -33.354 1.00 95.06 299 ILE A CA 1
ATOM 2189 C C . ILE A 1 299 ? -4.661 -1.968 -33.497 1.00 95.06 299 ILE A C 1
ATOM 2191 O O . ILE A 1 299 ? -5.679 -1.472 -33.017 1.00 95.06 299 ILE A O 1
ATOM 2195 N N . SER A 1 300 ? -3.805 -1.231 -34.210 1.00 96.31 300 SER A N 1
ATOM 2196 C CA . SER A 1 300 ? -3.933 0.219 -34.437 1.00 96.31 300 SER A CA 1
ATOM 2197 C C . SER A 1 300 ? -5.262 0.626 -35.086 1.00 96.31 300 SER A C 1
ATOM 2199 O O . SER A 1 300 ? -5.777 1.720 -34.846 1.00 96.31 300 SER A O 1
ATOM 2201 N N . SER A 1 301 ? -5.893 -0.278 -35.845 1.00 94.69 301 SER A N 1
ATOM 2202 C CA . SER A 1 301 ? -7.244 -0.079 -36.393 1.00 94.69 301 SER A CA 1
ATOM 2203 C C . SER A 1 301 ? -8.320 0.142 -35.318 1.00 94.69 301 SER A C 1
ATOM 2205 O O . SER A 1 301 ? -9.364 0.736 -35.604 1.00 94.69 301 SER A O 1
ATOM 2207 N N . GLN A 1 302 ? -8.081 -0.272 -34.068 1.00 90.75 302 GLN A N 1
ATOM 2208 C CA . GLN A 1 302 ? -8.993 -0.011 -32.955 1.00 90.75 302 GLN A CA 1
ATOM 2209 C C . GLN A 1 302 ? -9.113 1.485 -32.634 1.00 90.75 302 GLN A C 1
ATOM 2211 O O . GLN A 1 302 ? -10.191 1.929 -32.228 1.00 90.75 302 GLN A O 1
ATOM 2216 N N . CYS A 1 303 ? -8.058 2.268 -32.879 1.00 92.25 303 CYS A N 1
ATOM 2217 C CA . CYS A 1 303 ? -8.039 3.713 -32.645 1.00 92.25 303 CYS A CA 1
ATOM 2218 C C . CYS A 1 303 ? -9.061 4.466 -33.504 1.00 92.25 303 CYS A C 1
ATOM 2220 O O . CYS A 1 303 ? -9.557 5.507 -33.096 1.00 92.25 303 CYS A O 1
ATOM 2222 N N . THR A 1 304 ? -9.414 3.938 -34.678 1.00 92.56 304 THR A N 1
ATOM 2223 C CA . THR A 1 304 ? -10.448 4.524 -35.544 1.00 92.56 304 THR A CA 1
ATOM 2224 C C . THR A 1 304 ? -11.773 3.775 -35.463 1.00 92.56 304 THR A C 1
ATOM 2226 O O . THR A 1 304 ? -12.827 4.388 -35.602 1.00 92.56 304 THR A O 1
ATOM 2229 N N . THR A 1 305 ? -11.742 2.462 -35.215 1.00 89.69 305 THR A N 1
ATOM 2230 C CA . THR A 1 305 ? -12.946 1.613 -35.193 1.00 89.69 305 THR A CA 1
ATOM 2231 C C . THR A 1 305 ? -13.761 1.785 -33.913 1.00 89.69 305 THR A C 1
ATOM 2233 O O . THR A 1 305 ? -14.986 1.836 -33.972 1.00 89.69 305 THR A O 1
ATOM 2236 N N . TYR A 1 306 ? -13.094 1.863 -32.759 1.00 83.69 306 TYR A N 1
ATOM 2237 C CA . TYR A 1 306 ? -13.753 1.891 -31.449 1.00 83.69 306 TYR A CA 1
ATOM 2238 C C . TYR A 1 306 ? -13.562 3.218 -30.708 1.00 83.69 306 TYR A C 1
ATOM 2240 O O . TYR A 1 306 ? -14.385 3.565 -29.867 1.00 83.69 306 TYR A O 1
ATOM 2248 N N . ARG A 1 307 ? -12.507 3.978 -31.030 1.00 86.56 307 ARG A N 1
ATOM 2249 C CA . ARG A 1 307 ? -12.167 5.255 -30.376 1.00 86.56 307 ARG A CA 1
ATOM 2250 C C . ARG A 1 307 ? -12.440 6.444 -31.297 1.00 86.56 307 ARG A C 1
ATOM 2252 O O . ARG A 1 307 ? -11.578 7.274 -31.559 1.00 86.56 307 ARG A O 1
ATOM 2259 N N . THR A 1 308 ? -13.667 6.516 -31.810 1.00 85.44 308 THR A N 1
ATOM 2260 C CA . THR A 1 308 ? -14.064 7.403 -32.922 1.00 85.44 308 THR A CA 1
ATOM 2261 C C . THR A 1 308 ? -13.923 8.905 -32.647 1.00 85.44 308 THR A C 1
ATOM 2263 O O . THR A 1 308 ? -14.092 9.705 -33.562 1.00 85.44 308 THR A O 1
ATOM 2266 N N . THR A 1 309 ? -13.660 9.306 -31.402 1.00 88.62 309 THR A N 1
ATOM 2267 C CA . THR A 1 309 ? -13.435 10.703 -31.006 1.00 88.62 309 THR A CA 1
ATOM 2268 C C . THR A 1 309 ? -11.972 11.141 -31.113 1.00 88.62 309 THR A C 1
ATOM 2270 O O . THR A 1 309 ? -11.704 12.336 -31.014 1.00 88.62 309 THR A O 1
ATOM 2273 N N . LEU A 1 310 ? -11.023 10.216 -31.311 1.00 92.12 310 LEU A N 1
ATOM 2274 C CA . LEU A 1 310 ? -9.603 10.549 -31.445 1.00 92.12 310 LEU A CA 1
ATOM 2275 C C . LEU A 1 310 ? -9.311 11.244 -32.778 1.00 92.12 310 LEU A C 1
ATOM 2277 O O . LEU A 1 310 ? -9.808 10.853 -33.835 1.00 92.12 310 LEU A O 1
ATOM 2281 N N . SER A 1 311 ? -8.451 12.260 -32.740 1.00 95.31 311 SER A N 1
ATOM 2282 C CA . SER A 1 311 ? -7.983 12.977 -33.929 1.00 95.31 311 SER A CA 1
ATOM 2283 C C . SER A 1 311 ? -6.592 13.574 -33.697 1.00 95.31 311 SER A C 1
ATOM 2285 O O . SER A 1 311 ? -6.094 13.572 -32.574 1.00 95.31 311 SER A O 1
ATOM 2287 N N . GLY A 1 312 ? -5.945 14.069 -34.758 1.00 95.94 312 GLY A N 1
ATOM 2288 C CA . GLY A 1 312 ? -4.651 14.751 -34.648 1.00 95.94 312 GLY A CA 1
ATOM 2289 C C . GLY A 1 312 ? -3.570 13.897 -33.973 1.00 95.94 312 GLY A C 1
ATOM 2290 O O . GLY A 1 312 ? -3.421 12.718 -34.293 1.00 95.94 312 GLY A O 1
ATOM 2291 N N . ASN A 1 313 ? -2.826 14.502 -33.043 1.00 94.94 313 ASN A N 1
ATOM 2292 C CA . ASN A 1 313 ? -1.726 13.841 -32.338 1.00 94.94 313 ASN A CA 1
ATOM 2293 C C . ASN A 1 313 ? -2.195 12.666 -31.471 1.00 94.94 313 ASN A C 1
ATOM 2295 O O . ASN A 1 313 ? -1.500 11.658 -31.436 1.00 94.94 313 ASN A O 1
ATOM 2299 N N . ASP A 1 314 ? -3.379 12.740 -30.857 1.00 95.19 314 ASP A N 1
ATOM 2300 C CA . ASP A 1 314 ? -3.900 11.657 -30.008 1.00 95.19 314 ASP A CA 1
ATOM 2301 C C . ASP A 1 314 ? -4.217 10.399 -30.824 1.00 95.19 314 ASP A C 1
ATOM 2303 O O . ASP A 1 314 ? -3.992 9.274 -30.377 1.00 95.19 314 ASP A O 1
ATOM 2307 N N . LEU A 1 315 ? -4.711 10.580 -32.055 1.00 96.81 315 LEU A N 1
ATOM 2308 C CA . LEU A 1 315 ? -4.927 9.465 -32.975 1.00 96.81 315 LEU A CA 1
ATOM 2309 C C . LEU A 1 315 ? -3.597 8.835 -33.404 1.00 96.81 315 LEU A C 1
ATOM 2311 O O . LEU A 1 315 ? -3.489 7.609 -33.418 1.00 96.81 315 LEU A O 1
ATOM 2315 N N . LEU A 1 316 ? -2.594 9.656 -33.730 1.00 97.81 316 LEU A N 1
ATOM 2316 C CA . LEU A 1 316 ? -1.264 9.168 -34.105 1.00 97.81 316 LEU A CA 1
ATOM 2317 C C . LEU A 1 316 ? -0.589 8.436 -32.940 1.00 97.81 316 LEU A C 1
ATOM 2319 O O . LEU A 1 316 ? -0.032 7.362 -33.149 1.00 97.81 316 LEU A O 1
ATOM 2323 N N . LEU A 1 317 ? -0.683 8.979 -31.724 1.00 97.62 317 LEU A N 1
ATOM 2324 C CA . LEU A 1 317 ? -0.173 8.359 -30.502 1.00 97.62 317 LEU A CA 1
ATOM 2325 C C . LEU A 1 317 ? -0.822 6.993 -30.266 1.00 97.62 317 LEU A C 1
ATOM 2327 O O . LEU A 1 317 ? -0.114 6.002 -30.097 1.00 97.62 317 LEU A O 1
ATOM 2331 N N . CYS A 1 318 ? -2.153 6.918 -30.347 1.00 96.50 318 CYS A N 1
ATOM 2332 C CA . CYS A 1 318 ? -2.876 5.653 -30.228 1.00 96.50 318 CYS A CA 1
ATOM 2333 C C . CYS A 1 318 ? -2.406 4.638 -31.275 1.00 96.50 318 CYS A C 1
ATOM 2335 O O . CYS A 1 318 ? -2.103 3.495 -30.942 1.00 96.50 318 CYS A O 1
ATOM 2337 N N . GLN A 1 319 ? -2.306 5.045 -32.542 1.00 97.69 319 GLN A N 1
ATOM 2338 C CA . GLN A 1 319 ? -1.883 4.150 -33.619 1.00 97.69 319 GLN A CA 1
ATOM 2339 C C . GLN A 1 319 ? -0.444 3.663 -33.434 1.00 97.69 319 GLN A C 1
ATOM 2341 O O . GLN A 1 319 ? -0.187 2.484 -33.664 1.00 97.69 319 GLN A O 1
ATOM 2346 N N . GLN A 1 320 ? 0.465 4.532 -32.983 1.00 98.12 320 GLN A N 1
ATOM 2347 C CA . GLN A 1 320 ? 1.843 4.169 -32.662 1.00 98.12 320 GLN A CA 1
ATOM 2348 C C . GLN A 1 320 ? 1.885 3.134 -31.534 1.00 98.12 320 GLN A C 1
ATOM 2350 O O . GLN A 1 320 ? 2.435 2.050 -31.728 1.00 98.12 320 GLN A O 1
ATOM 2355 N N . LEU A 1 321 ? 1.247 3.421 -30.397 1.00 97.56 321 LEU A N 1
ATOM 2356 C CA . LEU A 1 321 ? 1.251 2.537 -29.230 1.00 97.56 321 LEU A CA 1
ATOM 2357 C C . LEU A 1 321 ? 0.609 1.174 -29.522 1.00 97.56 321 LEU A C 1
ATOM 2359 O O . LEU A 1 321 ? 1.088 0.151 -29.038 1.00 97.56 321 LEU A O 1
ATOM 2363 N N . LEU A 1 322 ? -0.438 1.150 -30.350 1.00 96.06 322 LEU A N 1
ATOM 2364 C CA . LEU A 1 322 ? -1.197 -0.054 -30.695 1.00 96.06 322 LEU A CA 1
ATOM 2365 C C . LEU A 1 322 ? -0.711 -0.773 -31.964 1.00 96.06 322 LEU A C 1
ATOM 2367 O O . LEU A 1 322 ? -1.282 -1.800 -32.341 1.00 96.06 322 LEU A O 1
ATOM 2371 N N . SER A 1 323 ? 0.339 -0.266 -32.617 1.00 97.94 323 SER A N 1
ATOM 2372 C CA . SER A 1 323 ? 0.910 -0.865 -33.835 1.00 97.94 323 SER A CA 1
ATOM 2373 C C . SER A 1 323 ? 1.534 -2.242 -33.596 1.00 97.94 323 SER A C 1
ATOM 2375 O O . SER A 1 323 ? 1.714 -3.024 -34.532 1.00 97.94 323 SER A O 1
ATOM 2377 N N . ARG A 1 324 ? 1.870 -2.559 -32.340 1.00 97.44 324 ARG A N 1
ATOM 2378 C CA . ARG A 1 324 ? 2.440 -3.847 -31.951 1.00 97.44 324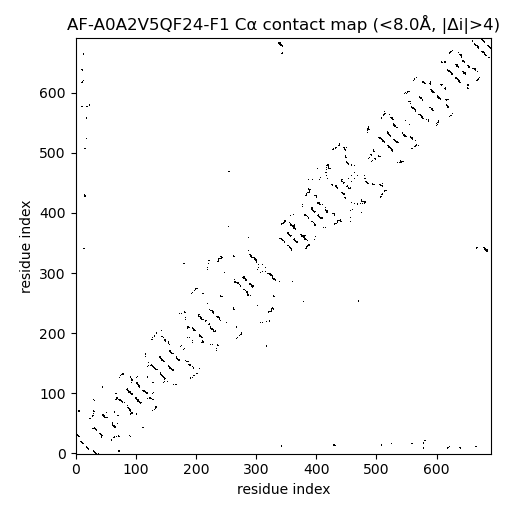 ARG A CA 1
ATOM 2379 C C . ARG A 1 324 ? 2.165 -4.138 -30.479 1.00 97.44 324 ARG A C 1
ATOM 2381 O O . ARG A 1 324 ? 2.906 -3.681 -29.624 1.00 97.44 324 ARG A O 1
ATOM 2388 N N . VAL A 1 325 ? 1.157 -4.949 -30.195 1.00 96.38 325 VAL A N 1
ATOM 2389 C CA . VAL A 1 325 ? 0.806 -5.403 -28.836 1.00 96.38 325 VAL A CA 1
ATOM 2390 C C . VAL A 1 325 ? 1.002 -6.919 -28.714 1.00 96.38 325 VAL A C 1
ATOM 2392 O O . VAL A 1 325 ? 1.042 -7.585 -29.754 1.00 96.38 325 VAL A O 1
ATOM 2395 N N . PRO A 1 326 ? 1.128 -7.504 -27.508 1.00 96.56 326 PRO A N 1
ATOM 2396 C CA . PRO A 1 326 ? 1.162 -8.954 -27.333 1.00 96.56 326 PRO A CA 1
ATOM 2397 C C . PRO A 1 326 ? -0.038 -9.628 -28.000 1.00 96.56 326 PRO A C 1
ATOM 2399 O O . PRO A 1 326 ? -1.166 -9.137 -27.911 1.00 96.56 326 PRO A O 1
ATOM 2402 N N . THR A 1 327 ? 0.166 -10.770 -28.656 1.00 95.44 327 THR A N 1
ATOM 2403 C CA . THR A 1 327 ? -0.983 -11.534 -29.165 1.00 95.44 327 THR A CA 1
ATOM 2404 C C . THR A 1 327 ? -1.810 -12.092 -28.016 1.00 95.44 327 THR A C 1
ATOM 2406 O O . THR A 1 327 ? -3.038 -11.994 -28.066 1.00 95.44 327 THR A O 1
ATOM 2409 N N . HIS A 1 328 ? -1.149 -12.602 -26.972 1.00 93.56 328 HIS A N 1
ATOM 2410 C CA . HIS A 1 328 ? -1.807 -13.077 -25.763 1.00 93.56 328 HIS A CA 1
ATOM 2411 C C . HIS A 1 328 ? -0.991 -12.864 -24.479 1.00 93.56 328 HIS A C 1
ATOM 2413 O O . HIS A 1 328 ? 0.233 -13.042 -24.472 1.00 93.56 328 HIS A O 1
ATOM 2419 N N . LEU A 1 329 ? -1.688 -12.561 -23.379 1.00 93.44 329 LEU A N 1
ATOM 2420 C CA . LEU A 1 329 ? -1.145 -12.506 -22.018 1.00 93.44 329 LEU A CA 1
ATOM 2421 C C . LEU A 1 329 ? -1.773 -13.601 -21.142 1.00 93.44 329 LEU A C 1
ATOM 2423 O O . LEU A 1 329 ? -2.990 -13.745 -21.077 1.00 93.44 329 LEU A O 1
ATOM 2427 N N . TYR A 1 330 ? -0.937 -14.372 -20.444 1.00 91.69 330 TYR A N 1
ATOM 2428 C CA . TYR A 1 330 ? -1.359 -15.444 -19.541 1.00 91.69 330 TYR A CA 1
ATOM 2429 C C . TYR A 1 330 ? -1.176 -15.030 -18.079 1.00 91.69 330 TYR A C 1
ATOM 2431 O O . TYR A 1 330 ? -0.052 -14.739 -17.670 1.00 91.69 330 TYR A O 1
ATOM 2439 N N . SER A 1 331 ? -2.230 -15.123 -17.264 1.00 89.25 331 SER A N 1
ATOM 2440 C CA . SER A 1 331 ? -2.080 -15.087 -15.803 1.00 89.25 331 SER A CA 1
ATOM 2441 C C . SER A 1 331 ? -1.451 -16.388 -15.294 1.00 89.25 331 SER A C 1
ATOM 2443 O O . SER A 1 331 ? -1.884 -17.493 -15.639 1.00 89.25 331 SER A O 1
ATOM 2445 N N . LEU A 1 332 ? -0.438 -16.257 -14.441 1.00 91.62 332 LEU A N 1
ATOM 2446 C CA . LEU A 1 332 ? 0.268 -17.349 -13.771 1.00 91.62 332 LEU A CA 1
ATOM 2447 C C . LEU A 1 332 ? -0.017 -17.376 -12.258 1.00 91.62 332 LEU A C 1
ATOM 2449 O O . LEU A 1 332 ? 0.733 -17.977 -11.492 1.00 91.62 332 LEU A O 1
ATOM 2453 N N . ASN A 1 333 ? -1.133 -16.778 -11.825 1.00 87.69 333 ASN A N 1
ATOM 2454 C CA . ASN A 1 333 ? -1.477 -16.609 -10.407 1.00 87.69 333 ASN A CA 1
ATOM 2455 C C . ASN A 1 333 ? -1.958 -17.877 -9.702 1.00 87.69 333 ASN A C 1
ATOM 2457 O O . ASN A 1 333 ? -2.065 -17.913 -8.476 1.00 87.69 333 ASN A O 1
ATOM 2461 N N . LYS A 1 334 ? -2.265 -18.944 -10.445 1.00 86.50 334 LYS A N 1
ATOM 2462 C CA . LYS A 1 334 ? -2.782 -20.180 -9.852 1.00 86.50 334 LYS A CA 1
ATOM 2463 C C . LYS A 1 334 ? -1.762 -20.782 -8.878 1.00 86.50 334 LYS A C 1
ATOM 2465 O O . LYS A 1 334 ? -0.740 -21.318 -9.293 1.00 86.50 334 LYS A O 1
ATOM 2470 N N . GLY A 1 335 ? -2.108 -20.773 -7.591 1.00 84.81 335 GLY A N 1
ATOM 2471 C CA . GLY A 1 335 ? -1.267 -21.293 -6.508 1.00 84.81 335 GLY A CA 1
ATOM 2472 C C . GLY A 1 335 ? -0.352 -20.250 -5.858 1.00 84.81 335 GLY A C 1
ATOM 2473 O O . GLY A 1 335 ? 0.350 -20.595 -4.909 1.00 84.81 335 GLY A O 1
ATOM 2474 N N . LEU A 1 336 ? -0.374 -18.997 -6.324 1.00 87.50 336 LEU A N 1
ATOM 2475 C CA . LEU A 1 336 ? 0.275 -17.879 -5.647 1.00 87.50 336 LEU A CA 1
ATOM 2476 C C . LEU A 1 336 ? -0.626 -17.347 -4.527 1.00 87.50 336 LEU A C 1
ATOM 2478 O O . LEU A 1 336 ? -1.844 -17.280 -4.662 1.00 87.50 336 LEU A O 1
ATOM 2482 N N . SER A 1 337 ? -0.001 -16.987 -3.411 1.00 88.19 337 SER A N 1
ATOM 2483 C CA . SER A 1 337 ? -0.649 -16.427 -2.223 1.00 88.19 337 SER A CA 1
ATOM 2484 C C . SER A 1 337 ? 0.094 -15.142 -1.884 1.00 88.19 337 SER A C 1
ATOM 2486 O O . SER A 1 337 ? 0.955 -15.149 -1.006 1.00 88.19 337 SER A O 1
ATOM 2488 N N . THR A 1 338 ? -0.134 -14.101 -2.687 1.00 88.75 338 THR A N 1
ATOM 2489 C CA . THR A 1 338 ? 0.640 -12.845 -2.689 1.00 88.75 338 THR A CA 1
ATOM 2490 C C . THR A 1 338 ? -0.192 -11.611 -2.356 1.00 88.75 338 THR A C 1
ATOM 2492 O O . THR A 1 338 ? 0.387 -10.565 -2.096 1.00 88.75 338 THR A O 1
ATOM 2495 N N . LEU A 1 339 ? -1.525 -11.728 -2.305 1.00 91.06 339 LEU A N 1
ATOM 2496 C CA . LEU A 1 339 ? -2.399 -10.605 -1.955 1.00 91.06 339 LEU A CA 1
ATOM 2497 C C . LEU A 1 339 ? -2.126 -10.095 -0.536 1.00 91.06 339 LEU A C 1
ATOM 2499 O O . LEU A 1 339 ? -1.827 -10.882 0.369 1.00 91.06 339 LEU A O 1
ATOM 2503 N N . GLN A 1 340 ? -2.274 -8.789 -0.346 1.00 92.50 340 GLN A N 1
ATOM 2504 C CA . GLN A 1 340 ? -2.088 -8.112 0.931 1.00 92.50 340 GLN A CA 1
ATOM 2505 C C . GLN A 1 340 ? -3.457 -7.778 1.522 1.00 92.50 340 GLN A C 1
ATOM 2507 O O . GLN A 1 340 ? -4.086 -6.813 1.105 1.00 92.50 340 GLN A O 1
ATOM 2512 N N . PHE A 1 341 ? -3.949 -8.591 2.458 1.00 94.88 341 PHE A N 1
ATOM 2513 C CA . PHE A 1 341 ? -5.227 -8.299 3.116 1.00 94.88 341 PHE A CA 1
ATOM 2514 C C . PHE A 1 341 ? -5.018 -7.290 4.241 1.00 94.88 341 PHE A C 1
ATOM 2516 O O . PHE A 1 341 ? -4.162 -7.513 5.099 1.00 94.88 341 PHE A O 1
ATOM 2523 N N . GLN A 1 342 ? -5.852 -6.250 4.284 1.00 94.25 342 GLN A N 1
ATOM 2524 C CA . GLN A 1 342 ? -5.850 -5.291 5.392 1.00 94.25 342 GLN A CA 1
ATOM 2525 C C . GLN A 1 342 ? -6.558 -5.878 6.613 1.00 94.25 342 GLN A C 1
ATOM 2527 O O . GLN A 1 342 ? -6.039 -5.836 7.722 1.00 94.25 342 GLN A O 1
ATOM 2532 N N . SER A 1 343 ? -7.721 -6.502 6.409 1.00 94.06 343 SER A N 1
ATOM 2533 C CA . SER A 1 343 ? -8.471 -7.190 7.463 1.00 94.06 343 SER A CA 1
ATOM 2534 C C . SER A 1 343 ? -9.359 -8.299 6.894 1.00 94.06 343 SER A C 1
ATOM 2536 O O . SER A 1 343 ? -9.525 -8.422 5.679 1.00 94.06 343 SER A O 1
ATOM 2538 N N . LEU A 1 344 ? -9.926 -9.118 7.782 1.00 96.00 344 LEU A N 1
ATOM 2539 C CA . LEU A 1 344 ? -10.868 -10.179 7.433 1.00 96.00 344 LEU A CA 1
ATOM 2540 C C . LEU A 1 344 ? -12.091 -10.104 8.344 1.00 96.00 344 LEU A C 1
ATOM 2542 O O . LEU A 1 344 ? -11.954 -10.125 9.566 1.00 96.00 344 LEU A O 1
ATOM 2546 N N . SER A 1 345 ? -13.275 -10.104 7.752 1.00 95.88 345 SER A N 1
ATOM 2547 C CA . SER A 1 345 ? -14.560 -10.063 8.446 1.00 95.88 345 SER A CA 1
ATOM 2548 C C . SER A 1 345 ? -15.325 -11.350 8.206 1.00 95.88 345 SER A C 1
ATOM 2550 O O . SER A 1 345 ? -15.191 -11.974 7.156 1.00 95.88 345 SER A O 1
ATOM 2552 N N . VAL A 1 346 ? -16.109 -11.781 9.193 1.00 95.44 346 VAL A N 1
ATOM 2553 C CA . VAL A 1 346 ? -16.813 -13.069 9.157 1.00 95.44 346 VAL A CA 1
ATOM 2554 C C . VAL A 1 346 ? -18.285 -12.850 9.454 1.00 95.44 346 VAL A C 1
ATOM 2556 O O . VAL A 1 346 ? -18.625 -12.139 10.399 1.00 95.44 346 VAL A O 1
ATOM 2559 N N . ALA A 1 347 ? -19.155 -13.460 8.654 1.00 95.06 347 ALA A N 1
ATOM 2560 C CA . ALA A 1 347 ? -20.591 -13.352 8.848 1.00 95.06 347 ALA A CA 1
ATOM 2561 C C . ALA A 1 347 ? -21.037 -14.086 10.124 1.00 95.06 347 ALA A C 1
ATOM 2563 O O . ALA A 1 347 ? -20.585 -15.196 10.420 1.00 95.06 347 ALA A O 1
ATOM 2564 N N . ALA A 1 348 ? -21.959 -13.478 10.872 1.00 92.44 348 ALA A N 1
ATOM 2565 C CA . ALA A 1 348 ? -22.448 -14.030 12.136 1.00 92.44 348 ALA A CA 1
ATOM 2566 C C . ALA A 1 348 ? -23.266 -15.325 11.957 1.00 92.44 348 ALA A C 1
ATOM 2568 O O . ALA A 1 348 ? -23.268 -16.191 12.832 1.00 92.44 348 ALA A O 1
ATOM 2569 N N . ASP A 1 349 ? -23.937 -15.474 10.815 1.00 92.12 349 ASP A N 1
ATOM 2570 C CA . ASP A 1 349 ? -24.779 -16.621 10.464 1.00 92.12 349 ASP A CA 1
ATOM 2571 C C . ASP A 1 349 ? -24.001 -17.783 9.819 1.00 92.12 349 ASP A C 1
ATOM 2573 O O . ASP A 1 349 ? -24.485 -18.917 9.791 1.00 92.12 349 ASP A O 1
ATOM 2577 N N . ASN A 1 350 ? -22.779 -17.539 9.336 1.00 91.00 350 ASN A N 1
ATOM 2578 C CA . ASN A 1 350 ? -21.933 -18.550 8.717 1.00 91.00 350 ASN A CA 1
ATOM 2579 C C . ASN A 1 350 ? -20.441 -18.285 8.971 1.00 91.00 350 ASN A C 1
ATOM 2581 O O . ASN A 1 350 ? -19.799 -17.504 8.279 1.00 91.00 350 ASN A O 1
ATOM 2585 N N . SER A 1 351 ? -19.840 -19.068 9.874 1.00 89.44 351 SER A N 1
ATOM 2586 C CA . SER A 1 351 ? -18.403 -18.995 10.209 1.00 89.44 351 SER A CA 1
ATOM 2587 C C . SER A 1 351 ? -17.426 -19.267 9.049 1.00 89.44 351 SER A C 1
ATOM 2589 O O . SER A 1 351 ? -16.219 -19.048 9.189 1.00 89.44 351 SER A O 1
ATOM 2591 N N . ALA A 1 352 ? -17.915 -19.798 7.924 1.00 88.38 352 ALA A N 1
ATOM 2592 C CA . ALA A 1 352 ? -17.130 -20.008 6.712 1.00 88.38 352 ALA A CA 1
ATOM 2593 C C . ALA A 1 352 ? -17.288 -18.874 5.689 1.00 88.38 352 ALA A C 1
ATOM 2595 O O . ALA A 1 352 ? -16.522 -18.867 4.725 1.00 88.38 352 ALA A O 1
ATOM 2596 N N . HIS A 1 353 ? -18.238 -17.955 5.904 1.00 92.44 353 HIS A N 1
ATOM 2597 C CA . HIS A 1 353 ? -18.461 -16.777 5.079 1.00 92.44 353 HIS A CA 1
ATOM 2598 C C . HIS A 1 353 ? -17.541 -15.648 5.546 1.00 92.44 353 HIS A C 1
ATOM 2600 O O . HIS A 1 353 ? -17.749 -15.054 6.603 1.00 92.44 353 HIS A O 1
ATOM 2606 N N . VAL A 1 354 ? -16.478 -15.425 4.782 1.00 94.44 354 VAL A N 1
ATOM 2607 C CA . VAL A 1 354 ? -15.406 -14.475 5.069 1.00 94.44 354 VAL A CA 1
ATOM 2608 C C . VAL A 1 354 ? -15.339 -13.458 3.941 1.00 94.44 354 VAL A C 1
ATOM 2610 O O . VAL A 1 354 ? -15.474 -13.831 2.781 1.00 94.44 354 VAL A O 1
ATOM 2613 N N . GLN A 1 355 ? -15.084 -12.204 4.281 1.00 95.88 355 GLN A N 1
ATOM 2614 C CA . GLN A 1 355 ? -14.803 -11.128 3.338 1.00 95.88 355 GLN A CA 1
ATOM 2615 C C . GLN A 1 355 ? -13.535 -10.396 3.772 1.00 95.88 355 GLN A C 1
ATOM 2617 O O . GLN A 1 355 ? -13.235 -10.332 4.964 1.00 95.88 355 GLN A O 1
ATOM 2622 N N . GLY A 1 356 ? -12.771 -9.862 2.827 1.00 95.75 356 GLY A N 1
ATOM 2623 C CA . GLY A 1 356 ? -11.600 -9.056 3.146 1.00 95.75 356 GLY A CA 1
ATOM 2624 C C . GLY A 1 356 ? -11.167 -8.178 1.989 1.00 95.75 356 GLY A C 1
ATOM 2625 O O . GLY A 1 356 ? -11.176 -8.615 0.838 1.00 95.75 356 GLY A O 1
ATOM 2626 N N . GLY A 1 357 ? -10.786 -6.951 2.322 1.00 95.50 357 GLY A N 1
ATOM 2627 C CA . GLY A 1 357 ? -10.188 -6.019 1.386 1.00 95.50 357 GLY A CA 1
ATOM 2628 C C . GLY A 1 357 ? -8.685 -6.222 1.267 1.00 95.50 357 GLY A C 1
ATOM 2629 O O . GLY A 1 357 ? -8.008 -6.595 2.235 1.00 95.50 357 GLY A O 1
ATOM 2630 N N . THR A 1 358 ? -8.186 -5.994 0.059 1.00 94.44 358 THR A N 1
ATOM 2631 C CA . THR A 1 358 ? -6.772 -6.076 -0.288 1.00 94.44 358 THR A CA 1
ATOM 2632 C C . THR A 1 358 ? -6.279 -4.789 -0.926 1.00 94.44 358 THR A C 1
ATOM 2634 O O . THR A 1 358 ? -7.023 -4.162 -1.674 1.00 94.44 358 THR A O 1
ATOM 2637 N N . GLN A 1 359 ? -5.022 -4.423 -0.674 1.00 90.69 359 GLN A N 1
ATOM 2638 C CA . GLN A 1 359 ? -4.388 -3.307 -1.381 1.00 90.69 359 GLN A CA 1
ATOM 2639 C C . GLN A 1 359 ? -4.417 -3.552 -2.900 1.00 90.69 359 GLN A C 1
ATOM 2641 O O . GLN A 1 359 ? -4.109 -4.665 -3.344 1.00 90.69 359 GLN A O 1
ATOM 2646 N N . ASP A 1 360 ? -4.883 -2.545 -3.647 1.00 89.19 360 ASP A N 1
ATOM 2647 C CA . ASP A 1 360 ? -4.991 -2.457 -5.117 1.00 89.19 360 ASP A CA 1
ATOM 2648 C C . ASP A 1 360 ? -5.814 -3.539 -5.852 1.00 89.19 360 ASP A C 1
ATOM 2650 O O . ASP A 1 360 ? -6.161 -3.392 -7.022 1.00 89.19 360 ASP A O 1
ATOM 2654 N N . ASN A 1 361 ? -6.200 -4.618 -5.171 1.00 90.25 361 ASN A N 1
ATOM 2655 C CA . ASN A 1 361 ? -6.822 -5.803 -5.767 1.00 90.25 361 ASN A CA 1
ATOM 2656 C C . ASN A 1 361 ? -8.301 -5.977 -5.386 1.00 90.25 361 ASN A C 1
ATOM 2658 O O . ASN A 1 361 ? -8.941 -6.961 -5.763 1.00 90.25 361 ASN A O 1
ATOM 2662 N N . GLY A 1 362 ? -8.871 -5.023 -4.662 1.00 92.31 362 GLY A N 1
ATOM 2663 C CA . GLY A 1 362 ? -10.282 -4.945 -4.316 1.00 92.31 362 GLY A CA 1
ATOM 2664 C C . GLY A 1 362 ? -10.641 -5.769 -3.094 1.00 92.31 362 GLY A C 1
ATOM 2665 O O . GLY A 1 362 ? -9.793 -6.109 -2.262 1.00 92.31 362 GLY A O 1
ATOM 2666 N N . THR A 1 363 ? -11.921 -6.104 -2.989 1.00 94.69 363 THR A N 1
ATOM 2667 C CA . THR A 1 363 ? -12.457 -6.895 -1.883 1.00 94.69 363 THR A CA 1
ATOM 2668 C C . THR A 1 363 ? -12.961 -8.235 -2.370 1.00 94.69 363 THR A C 1
ATOM 2670 O O . THR A 1 363 ? -13.670 -8.340 -3.371 1.00 94.69 363 THR A O 1
ATOM 2673 N N . PHE A 1 364 ? -12.571 -9.267 -1.632 1.00 93.50 364 PHE A N 1
ATOM 2674 C CA . PHE A 1 364 ? -12.805 -10.661 -1.956 1.00 93.50 364 PHE A CA 1
ATOM 2675 C C . PHE A 1 364 ? -13.714 -11.312 -0.925 1.00 93.50 364 PHE A C 1
ATOM 2677 O O . PHE A 1 364 ? -13.601 -11.025 0.271 1.00 93.50 364 PHE A O 1
ATOM 2684 N N . ASP A 1 365 ? -14.539 -12.254 -1.372 1.00 91.94 365 ASP A N 1
ATOM 2685 C CA . ASP A 1 365 ? -15.351 -13.090 -0.492 1.00 91.94 365 ASP A CA 1
ATOM 2686 C C . ASP A 1 365 ? -14.958 -14.562 -0.546 1.00 91.94 365 ASP A C 1
ATOM 2688 O O . ASP A 1 365 ? -14.210 -15.032 -1.405 1.00 91.94 365 ASP A O 1
ATOM 2692 N N . ARG A 1 366 ? -15.461 -15.311 0.427 1.00 89.00 366 ARG A N 1
ATOM 2693 C CA . ARG A 1 366 ? -15.393 -16.761 0.470 1.00 89.00 366 ARG A CA 1
ATOM 2694 C C . ARG A 1 366 ? -16.549 -17.283 1.290 1.00 89.00 366 ARG A C 1
ATOM 2696 O O . ARG A 1 366 ? -16.614 -17.004 2.475 1.00 89.00 366 ARG A O 1
ATOM 2703 N N . THR A 1 367 ? -17.363 -18.170 0.725 1.00 81.88 367 THR A N 1
ATOM 2704 C CA . THR A 1 367 ? -18.439 -18.863 1.465 1.00 81.88 367 THR A CA 1
ATOM 2705 C C . THR A 1 367 ? -18.094 -20.301 1.867 1.00 81.88 367 THR A C 1
ATOM 2707 O O . THR A 1 367 ? -18.597 -20.809 2.869 1.00 81.88 367 THR A O 1
ATOM 2710 N N . SER A 1 368 ? -17.251 -20.999 1.093 1.00 73.12 368 SER A N 1
ATOM 2711 C CA . SER A 1 368 ? -16.896 -22.407 1.362 1.00 73.12 368 SER A CA 1
ATOM 2712 C C . SER A 1 368 ? -15.543 -22.842 0.780 1.00 73.12 368 SER A C 1
ATOM 2714 O O . SER A 1 368 ? -14.733 -23.450 1.491 1.00 73.12 368 SER A O 1
ATOM 2716 N N . SER A 1 369 ? -15.247 -22.497 -0.480 1.00 76.75 369 SER A N 1
ATOM 2717 C CA . SER A 1 369 ? -14.002 -22.875 -1.172 1.00 76.75 369 SER A CA 1
ATOM 2718 C C . SER A 1 369 ? -12.768 -22.315 -0.471 1.00 76.75 369 SER A C 1
ATOM 2720 O O . SER A 1 369 ? -12.694 -21.124 -0.219 1.00 76.75 369 SER A O 1
ATOM 2722 N N . SER A 1 370 ? -11.765 -23.137 -0.158 1.00 71.44 370 SER A N 1
ATOM 2723 C CA . SER A 1 370 ? -10.474 -22.640 0.351 1.00 71.44 370 SER A CA 1
ATOM 2724 C C . SER A 1 370 ? -9.524 -22.156 -0.749 1.00 71.44 370 SER A C 1
ATOM 2726 O O . SER A 1 370 ? -8.427 -21.717 -0.427 1.00 71.44 370 SER A O 1
ATOM 2728 N N . LEU A 1 371 ? -9.903 -22.296 -2.023 1.00 74.44 371 LEU A N 1
ATOM 2729 C CA . LEU A 1 371 ? -9.027 -22.042 -3.174 1.00 74.44 371 LEU A CA 1
ATOM 2730 C C . LEU A 1 371 ? -9.486 -20.874 -4.042 1.00 74.44 371 LEU A C 1
ATOM 2732 O O . LEU A 1 371 ? -8.674 -20.295 -4.752 1.00 74.44 371 LEU A O 1
ATOM 2736 N N . THR A 1 372 ? -10.777 -20.560 -4.027 1.00 82.12 372 THR A N 1
ATOM 2737 C CA . THR A 1 372 ? -11.361 -19.550 -4.907 1.00 82.12 372 THR A CA 1
ATOM 2738 C C . THR A 1 372 ? -12.096 -18.548 -4.051 1.00 82.12 372 THR A C 1
ATOM 2740 O O . THR A 1 372 ? -13.067 -18.913 -3.389 1.00 82.12 372 THR A O 1
ATOM 2743 N N . TRP A 1 373 ? -11.595 -17.321 -4.082 1.00 88.31 373 TRP A N 1
ATOM 2744 C CA . TRP A 1 373 ? -12.232 -16.150 -3.515 1.00 88.31 373 TRP A CA 1
ATOM 2745 C C . TRP A 1 373 ? -12.559 -15.238 -4.696 1.00 88.31 373 TRP A C 1
ATOM 2747 O O . TRP A 1 373 ? -11.619 -14.772 -5.345 1.00 88.31 373 TRP A O 1
ATOM 2757 N N . PRO A 1 374 ? -13.829 -15.082 -5.095 1.00 87.50 374 PRO A N 1
ATOM 2758 C CA . PRO A 1 374 ? -14.171 -14.113 -6.122 1.00 87.50 374 PRO A CA 1
ATOM 2759 C C . PRO A 1 374 ? -13.959 -12.692 -5.586 1.00 87.50 374 PRO A C 1
ATOM 2761 O O . PRO A 1 374 ? -14.206 -12.413 -4.414 1.00 87.50 374 PRO A O 1
ATOM 2764 N N . GLN A 1 375 ? -13.484 -11.806 -6.460 1.00 88.94 375 GLN A N 1
ATOM 2765 C CA . GLN A 1 375 ? -13.512 -10.369 -6.211 1.00 88.94 375 GLN A CA 1
ATOM 2766 C C . GLN A 1 375 ? -14.963 -9.898 -6.355 1.00 88.94 375 GLN A C 1
ATOM 2768 O O . GLN A 1 375 ? -15.614 -10.198 -7.357 1.00 88.94 375 GLN A O 1
ATOM 2773 N N . GLU A 1 376 ? -15.469 -9.179 -5.360 1.00 90.81 376 GLU A N 1
ATOM 2774 C CA . GLU A 1 376 ? -16.832 -8.642 -5.356 1.00 90.81 376 GLU A CA 1
ATOM 2775 C C . GLU A 1 376 ? -16.886 -7.154 -5.687 1.00 90.81 376 GLU A C 1
ATOM 2777 O O . GLU A 1 376 ? -17.910 -6.676 -6.170 1.00 90.81 376 GLU A O 1
ATOM 2782 N N . ILE A 1 377 ? -15.797 -6.427 -5.438 1.00 90.75 377 ILE A N 1
ATOM 2783 C CA . ILE A 1 377 ? -15.636 -5.021 -5.806 1.00 90.75 377 ILE A CA 1
ATOM 2784 C C . ILE A 1 377 ? -14.149 -4.724 -6.053 1.00 90.75 377 ILE A C 1
ATOM 2786 O O . ILE A 1 377 ? -13.284 -5.365 -5.456 1.00 90.75 377 ILE A O 1
ATOM 2790 N N . TYR A 1 378 ? -13.869 -3.820 -6.992 1.00 87.62 378 TYR A N 1
ATOM 2791 C CA . TYR A 1 378 ? -12.533 -3.481 -7.504 1.00 87.62 378 TYR A CA 1
ATOM 2792 C C . TYR A 1 378 ? -11.763 -2.531 -6.563 1.00 87.62 378 TYR A C 1
ATOM 2794 O O . TYR A 1 378 ? -12.188 -2.306 -5.435 1.00 87.62 378 TYR A O 1
ATOM 2802 N N . GLY A 1 379 ? -10.649 -1.961 -7.039 1.00 87.38 379 GLY A N 1
ATOM 2803 C CA . GLY A 1 379 ? -9.943 -0.842 -6.399 1.00 87.38 379 GLY A CA 1
ATOM 2804 C C . GLY A 1 379 ? -9.114 -1.246 -5.184 1.00 87.38 379 GLY A C 1
ATOM 2805 O O . GLY A 1 379 ? -8.758 -2.402 -5.025 1.00 87.38 379 GLY A O 1
ATOM 2806 N N . ASP A 1 380 ? -8.809 -0.305 -4.303 1.00 91.00 380 ASP A N 1
ATOM 2807 C CA . ASP A 1 380 ? -8.261 -0.631 -2.987 1.00 91.00 380 ASP A CA 1
ATOM 2808 C C . ASP A 1 380 ? -9.342 -1.219 -2.082 1.00 91.00 380 ASP A C 1
ATOM 2810 O O . ASP A 1 380 ? -10.392 -0.613 -1.905 1.00 91.00 380 ASP A O 1
ATOM 2814 N N . GLY A 1 381 ? -9.085 -2.354 -1.446 1.00 94.00 381 GLY A N 1
ATOM 2815 C CA . GLY A 1 381 ? -9.944 -2.923 -0.413 1.00 94.00 381 GLY A CA 1
ATOM 2816 C C . GLY A 1 381 ? -9.355 -2.716 0.983 1.00 94.00 381 GLY A C 1
ATOM 2817 O O . GLY A 1 381 ? -8.279 -3.221 1.301 1.00 94.00 381 GLY A O 1
ATOM 2818 N N . GLY A 1 382 ? -10.090 -2.024 1.850 1.00 94.94 382 GLY A N 1
ATOM 2819 C CA . GLY A 1 382 ? -9.737 -1.840 3.259 1.00 94.94 382 GLY A CA 1
ATOM 2820 C C . GLY A 1 382 ? -10.464 -2.808 4.199 1.00 94.94 382 GLY A C 1
ATOM 2821 O O . GLY A 1 382 ? -10.499 -4.027 4.004 1.00 94.94 382 GLY A O 1
ATOM 2822 N N . GLN A 1 383 ? -11.047 -2.262 5.265 1.00 96.06 383 GLN A N 1
ATOM 2823 C CA . GLN A 1 383 ? -11.891 -3.034 6.167 1.00 96.06 383 GLN A CA 1
ATOM 2824 C C . GLN A 1 383 ? -13.277 -3.302 5.566 1.00 96.06 383 GLN A C 1
ATOM 2826 O O . GLN A 1 383 ? -13.804 -2.546 4.755 1.00 96.06 383 GLN A O 1
ATOM 2831 N N . SER A 1 384 ? -13.880 -4.417 5.965 1.00 97.00 384 SER A N 1
ATOM 2832 C CA . SER A 1 384 ? -15.197 -4.850 5.488 1.00 97.00 384 SER A CA 1
ATOM 2833 C C . SER A 1 384 ? -16.065 -5.323 6.646 1.00 97.00 384 SER A C 1
ATOM 2835 O O . SER A 1 384 ? -15.582 -5.459 7.771 1.00 97.00 384 SER A O 1
ATOM 2837 N N . GLY A 1 385 ? -17.342 -5.607 6.407 1.00 97.00 385 GLY A N 1
ATOM 2838 C CA . GLY A 1 385 ? -18.204 -6.136 7.458 1.00 97.00 385 GLY A CA 1
ATOM 2839 C C . GLY A 1 385 ? -19.542 -6.648 6.958 1.00 97.00 385 GLY A C 1
ATOM 2840 O O . GLY A 1 385 ? -20.009 -6.278 5.885 1.00 97.00 385 GLY A O 1
ATOM 2841 N N . PHE A 1 386 ? -20.152 -7.500 7.778 1.00 97.88 386 PHE A N 1
ATOM 2842 C CA . PHE A 1 386 ? -21.476 -8.071 7.562 1.00 97.88 386 PHE A CA 1
ATOM 2843 C C . PHE A 1 386 ? -22.437 -7.537 8.612 1.00 97.88 386 PHE A C 1
ATOM 2845 O O . PHE A 1 386 ? -22.070 -7.420 9.783 1.00 97.88 386 PHE A O 1
ATOM 2852 N N . ASN A 1 387 ? -23.678 -7.270 8.222 1.00 97.75 387 ASN A N 1
ATOM 2853 C CA . ASN A 1 387 ? -24.717 -6.954 9.186 1.00 97.75 387 ASN A CA 1
ATOM 2854 C C . ASN A 1 387 ? -24.992 -8.195 10.047 1.00 97.75 387 ASN A C 1
ATOM 2856 O O . ASN A 1 387 ? -25.333 -9.259 9.528 1.00 97.75 387 ASN A O 1
ATOM 2860 N N . VAL A 1 388 ? -24.880 -8.053 11.372 1.00 95.12 388 VAL A N 1
ATOM 2861 C CA . VAL A 1 388 ? -25.077 -9.155 12.328 1.00 95.12 388 VAL A CA 1
ATOM 2862 C C . VAL A 1 388 ? -26.461 -9.812 12.212 1.00 95.12 388 VAL A C 1
ATOM 2864 O O . VAL A 1 388 ? -26.599 -11.003 12.482 1.00 95.12 388 VAL A O 1
ATOM 2867 N N . GLY A 1 389 ? -27.484 -9.067 11.773 1.00 95.12 389 GLY A N 1
ATOM 2868 C CA . GLY A 1 389 ? -28.840 -9.587 11.573 1.00 95.12 389 GLY A CA 1
ATOM 2869 C C . GLY A 1 389 ? -29.116 -10.179 10.186 1.00 95.12 389 GLY A C 1
ATOM 2870 O O . GLY A 1 389 ? -30.132 -10.852 10.020 1.00 95.12 389 GLY A O 1
ATOM 2871 N N . ASN A 1 390 ? -28.264 -9.914 9.188 1.00 95.25 390 ASN A N 1
ATOM 2872 C CA . ASN A 1 390 ? -28.469 -10.344 7.802 1.00 95.25 390 ASN A CA 1
ATOM 2873 C C . ASN A 1 390 ? -27.170 -10.244 6.982 1.00 95.25 390 ASN A C 1
ATOM 2875 O O . ASN A 1 390 ? -26.833 -9.165 6.500 1.00 95.25 390 ASN A O 1
ATOM 2879 N N . SER A 1 391 ? -26.483 -11.361 6.732 1.00 95.12 391 SER A N 1
ATOM 2880 C CA . SER A 1 391 ? -25.217 -11.354 5.978 1.00 95.12 391 SER A CA 1
ATOM 2881 C C . SER A 1 391 ? -25.346 -10.988 4.493 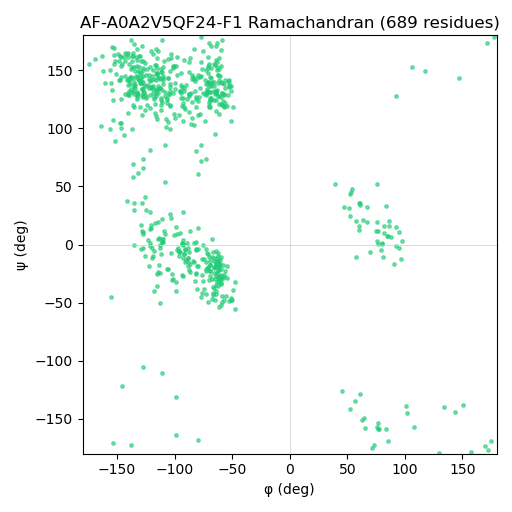1.00 95.12 391 SER A C 1
ATOM 2883 O O . SER A 1 391 ? -24.334 -10.715 3.850 1.00 95.12 391 SER A O 1
ATOM 2885 N N . ALA A 1 392 ? -26.567 -10.917 3.947 1.00 94.06 392 ALA A N 1
ATOM 2886 C CA . ALA A 1 392 ? -26.798 -10.368 2.609 1.00 94.06 392 ALA A CA 1
ATOM 2887 C C . ALA A 1 392 ? -26.480 -8.868 2.532 1.00 94.06 392 ALA A C 1
ATOM 2889 O O . ALA A 1 392 ? -26.200 -8.358 1.445 1.00 94.06 392 ALA A O 1
ATOM 2890 N N . GLN A 1 393 ? -26.549 -8.181 3.679 1.00 97.56 393 GLN A N 1
ATOM 2891 C CA . GLN A 1 393 ? -26.130 -6.800 3.848 1.00 97.56 393 GLN A CA 1
ATOM 2892 C C . GLN A 1 393 ? -24.683 -6.764 4.331 1.00 97.56 393 GLN A C 1
ATOM 2894 O O . GLN A 1 393 ? -24.346 -7.274 5.403 1.00 97.56 393 GLN A O 1
ATOM 2899 N N . ARG A 1 394 ? -23.824 -6.148 3.527 1.00 96.31 394 ARG A N 1
ATOM 2900 C CA . ARG A 1 394 ? -22.390 -6.023 3.796 1.00 96.31 394 ARG A CA 1
ATOM 2901 C C . ARG A 1 394 ? -21.873 -4.657 3.379 1.00 96.31 394 ARG A C 1
ATOM 2903 O O . ARG A 1 394 ? -22.564 -3.939 2.658 1.00 96.31 394 ARG A O 1
ATOM 2910 N N . PHE A 1 395 ? -20.691 -4.293 3.855 1.00 98.06 395 PHE A N 1
ATOM 2911 C CA . PHE A 1 395 ? -19.992 -3.089 3.419 1.00 98.06 395 PHE A CA 1
ATOM 2912 C C . PHE A 1 395 ? -18.553 -3.397 3.009 1.00 98.06 395 PHE A C 1
ATOM 2914 O O . PHE A 1 395 ? -17.952 -4.387 3.441 1.00 98.06 395 PHE A O 1
ATOM 2921 N N . ASN A 1 396 ? -18.012 -2.503 2.193 1.00 96.50 396 ASN A N 1
ATOM 2922 C CA . ASN A 1 396 ? -16.614 -2.423 1.803 1.00 96.50 396 ASN A CA 1
ATOM 2923 C C . ASN A 1 396 ? -16.106 -0.997 2.055 1.00 96.50 396 ASN A C 1
ATOM 2925 O O . ASN A 1 396 ? -16.870 -0.039 1.957 1.00 96.50 396 ASN A O 1
ATOM 2929 N N . THR A 1 397 ? -14.813 -0.844 2.321 1.00 96.56 397 THR A N 1
ATOM 2930 C CA . THR A 1 397 ? -14.132 0.453 2.221 1.00 96.56 397 THR A CA 1
ATOM 2931 C C . THR A 1 397 ? -13.085 0.418 1.129 1.00 96.56 397 THR A C 1
ATOM 2933 O O . THR A 1 397 ? -12.409 -0.601 0.984 1.00 96.56 397 THR A O 1
ATOM 2936 N N . PHE A 1 398 ? -12.875 1.559 0.481 1.00 95.25 398 PHE A N 1
ATOM 2937 C CA . PHE A 1 398 ? -11.657 1.806 -0.282 1.00 95.25 398 PHE A CA 1
ATOM 2938 C C . PHE A 1 398 ? -10.668 2.635 0.537 1.00 95.25 398 PHE A C 1
ATOM 2940 O O . PHE A 1 398 ? -10.808 2.753 1.761 1.00 95.25 398 PHE A O 1
ATOM 2947 N N . PHE A 1 399 ? -9.664 3.207 -0.127 1.00 92.94 399 PHE A N 1
ATOM 2948 C CA . PHE A 1 399 ? -8.792 4.183 0.503 1.00 92.94 399 PHE A CA 1
ATOM 2949 C C . PHE A 1 399 ? -9.566 5.453 0.924 1.00 92.94 399 PHE A C 1
ATOM 2951 O O . PHE A 1 399 ? -10.612 5.783 0.370 1.00 92.94 399 PHE A O 1
ATOM 2958 N N . ALA A 1 400 ? -9.052 6.201 1.897 1.00 95.31 400 ALA A N 1
ATOM 2959 C CA . ALA A 1 400 ? -9.634 7.434 2.425 1.00 95.31 400 ALA A CA 1
ATOM 2960 C C . ALA A 1 400 ? -11.117 7.287 2.855 1.00 95.31 400 ALA A C 1
ATOM 2962 O O . ALA A 1 400 ? -11.521 6.291 3.460 1.00 95.31 400 ALA A O 1
ATOM 2963 N N . ASN A 1 401 ? -11.945 8.308 2.599 1.00 96.94 401 ASN A N 1
ATOM 2964 C CA . ASN A 1 401 ? -13.338 8.374 3.054 1.00 96.94 401 ASN A CA 1
ATOM 2965 C C . ASN A 1 401 ? -14.269 7.381 2.323 1.00 96.94 401 ASN A C 1
ATOM 2967 O O . ASN A 1 401 ? -15.306 7.008 2.873 1.00 96.94 401 ASN A O 1
ATOM 2971 N N . TYR A 1 402 ? -13.887 6.875 1.147 1.00 97.19 402 TYR A N 1
ATOM 2972 C CA . TYR A 1 402 ? -14.721 6.024 0.288 1.00 97.19 402 TYR A CA 1
ATOM 2973 C C . TYR A 1 402 ? -15.217 4.746 0.995 1.00 97.19 402 TYR A C 1
ATOM 2975 O O . TYR A 1 402 ? -14.442 4.016 1.625 1.00 97.19 402 TYR A O 1
ATOM 2983 N N . THR A 1 403 ? -16.529 4.507 0.940 1.00 97.50 403 THR A N 1
ATOM 2984 C CA . THR A 1 403 ? -17.230 3.414 1.635 1.00 97.50 403 THR A CA 1
ATOM 2985 C C . THR A 1 403 ? -18.512 3.067 0.892 1.00 97.50 403 THR A C 1
ATOM 2987 O O . THR A 1 403 ? -19.319 3.961 0.627 1.00 97.50 403 THR A O 1
ATOM 2990 N N . ASP A 1 404 ? -18.734 1.773 0.681 1.00 97.69 404 ASP A N 1
ATOM 2991 C CA . ASP A 1 404 ? -19.895 1.249 -0.033 1.00 97.69 404 ASP A CA 1
ATOM 2992 C C . ASP A 1 404 ? -20.670 0.238 0.805 1.00 97.69 404 ASP A C 1
ATOM 2994 O O . ASP A 1 404 ? -20.098 -0.511 1.602 1.00 97.69 404 ASP A O 1
ATOM 2998 N N . ALA A 1 405 ? -21.972 0.158 0.547 1.00 98.31 405 ALA A N 1
ATOM 2999 C CA . ALA A 1 405 ? -22.840 -0.914 1.010 1.00 98.31 405 ALA A CA 1
ATOM 3000 C C . ALA A 1 405 ? -23.278 -1.810 -0.152 1.00 98.31 405 ALA A C 1
ATOM 3002 O O . ALA A 1 405 ? -23.325 -1.409 -1.313 1.00 98.31 405 ALA A O 1
ATOM 3003 N N . ASN A 1 406 ? -23.662 -3.036 0.182 1.00 97.88 406 ASN A N 1
ATOM 3004 C CA . ASN A 1 406 ? -24.350 -3.950 -0.714 1.00 97.88 406 ASN A CA 1
ATOM 3005 C C . ASN A 1 406 ? -25.506 -4.607 0.042 1.00 97.88 406 ASN A C 1
ATOM 3007 O O . ASN A 1 406 ? -25.329 -5.050 1.177 1.00 97.88 406 ASN A O 1
ATOM 3011 N N . PHE A 1 407 ? -26.673 -4.682 -0.598 1.00 97.69 407 PHE A N 1
ATOM 3012 C CA . PHE A 1 407 ? -27.900 -5.265 -0.038 1.00 97.69 407 PHE A CA 1
ATOM 3013 C C . PHE A 1 407 ? -28.307 -6.585 -0.717 1.00 97.69 407 PHE A C 1
ATOM 3015 O O . PHE A 1 407 ? -29.352 -7.156 -0.407 1.00 97.69 407 PHE A O 1
ATOM 3022 N N . GLN A 1 408 ? -27.506 -7.051 -1.675 1.00 96.00 408 GLN A N 1
ATOM 3023 C CA . GLN A 1 408 ? -27.839 -8.090 -2.649 1.00 96.00 408 GLN A CA 1
ATOM 3024 C C . GLN A 1 408 ? -26.811 -9.233 -2.625 1.00 96.00 408 GLN A C 1
ATOM 3026 O O . GLN A 1 408 ? -26.428 -9.746 -3.674 1.00 96.00 408 GLN A O 1
ATOM 3031 N N . ASN A 1 409 ? -26.357 -9.646 -1.434 1.00 93.50 409 ASN A N 1
ATOM 3032 C CA . ASN A 1 409 ? -25.369 -10.723 -1.265 1.00 93.50 409 ASN A CA 1
ATOM 3033 C C . ASN A 1 409 ? -24.091 -10.490 -2.090 1.00 93.50 409 ASN A C 1
ATOM 3035 O O . ASN A 1 409 ? -23.618 -11.396 -2.773 1.00 93.50 409 ASN A O 1
ATOM 3039 N N . GLY A 1 410 ? -23.562 -9.262 -2.061 1.00 92.19 410 GLY A N 1
ATOM 3040 C CA . GLY A 1 410 ? -22.292 -8.898 -2.706 1.00 92.19 410 GLY A CA 1
ATOM 3041 C C . GLY A 1 410 ? -22.287 -9.032 -4.216 1.00 92.19 410 GLY A C 1
ATOM 3042 O O . GLY A 1 410 ? -21.210 -9.135 -4.792 1.00 92.19 410 GLY A O 1
ATOM 3043 N N . ASP A 1 411 ? -23.462 -9.027 -4.861 1.00 92.38 411 ASP A N 1
ATOM 3044 C CA . ASP A 1 411 ? -23.546 -8.927 -6.317 1.00 92.38 411 ASP A CA 1
ATOM 3045 C C . ASP A 1 411 ? -22.664 -7.750 -6.775 1.00 92.38 411 ASP A C 1
ATOM 3047 O O . ASP A 1 411 ? -22.946 -6.607 -6.383 1.00 92.38 411 ASP A O 1
ATOM 3051 N N . PRO A 1 412 ? -21.619 -8.003 -7.592 1.00 89.81 412 PRO A N 1
ATOM 3052 C CA . PRO A 1 412 ? -20.664 -6.980 -7.995 1.00 89.81 412 PRO A CA 1
ATOM 3053 C C . PRO A 1 412 ? -21.291 -5.789 -8.709 1.00 89.81 412 PRO A C 1
ATOM 3055 O O . PRO A 1 412 ? -20.661 -4.750 -8.780 1.00 89.81 412 PRO A O 1
ATOM 3058 N N . SER A 1 413 ? -22.517 -5.905 -9.228 1.00 89.25 413 SER A N 1
ATOM 3059 C CA . SER A 1 413 ? -23.243 -4.820 -9.900 1.00 89.25 413 SER A CA 1
ATOM 3060 C C . SER A 1 413 ? -24.172 -4.011 -8.984 1.00 89.25 413 SER A C 1
ATOM 3062 O O . SER A 1 413 ? -24.874 -3.117 -9.462 1.00 89.25 413 SER A O 1
ATOM 3064 N N . LYS A 1 414 ? -24.235 -4.346 -7.687 1.00 94.81 414 LYS A N 1
ATOM 3065 C CA . LYS A 1 414 ? -25.221 -3.820 -6.722 1.00 94.81 414 LYS A CA 1
ATOM 3066 C C . LYS A 1 414 ? -24.604 -3.080 -5.538 1.00 94.81 414 LYS A C 1
ATOM 3068 O O . LYS A 1 414 ? -25.295 -2.832 -4.551 1.00 94.81 414 LYS A O 1
ATOM 3073 N N . TRP A 1 415 ? -23.326 -2.733 -5.633 1.00 96.44 415 TRP A N 1
ATOM 3074 C CA . TRP A 1 415 ? -22.679 -1.850 -4.670 1.00 96.44 415 TRP A CA 1
ATOM 3075 C C . TRP A 1 415 ? -23.185 -0.416 -4.827 1.00 96.44 415 TRP A C 1
ATOM 3077 O O . TRP A 1 415 ? -23.417 0.063 -5.944 1.00 96.44 415 TRP A O 1
ATOM 3087 N N . VAL A 1 416 ? -23.400 0.242 -3.692 1.00 98.12 416 VAL A N 1
ATOM 3088 C CA . VAL A 1 416 ? -23.874 1.622 -3.610 1.00 98.12 416 VAL A CA 1
ATOM 3089 C C . VAL A 1 416 ? -22.970 2.438 -2.698 1.00 98.12 416 VAL A C 1
ATOM 3091 O O . VAL A 1 416 ? -22.591 1.977 -1.622 1.00 98.12 416 VAL A O 1
ATOM 3094 N N . VAL A 1 417 ? -22.689 3.670 -3.110 1.00 98.38 417 VAL A N 1
ATOM 3095 C CA . VAL A 1 417 ? -21.921 4.645 -2.336 1.00 98.38 417 VAL A CA 1
ATOM 3096 C C . VAL A 1 417 ? -22.683 4.999 -1.060 1.00 98.38 417 VAL A C 1
ATOM 3098 O O . VAL A 1 417 ? -23.859 5.369 -1.119 1.00 98.38 417 VAL A O 1
ATOM 3101 N N . ILE A 1 418 ? -21.999 4.956 0.085 1.00 98.62 418 ILE A N 1
ATOM 3102 C CA . ILE A 1 418 ? -22.512 5.445 1.379 1.00 98.62 418 ILE A CA 1
ATOM 3103 C C . ILE A 1 418 ? -21.551 6.426 2.072 1.00 98.62 418 ILE A C 1
ATOM 3105 O O . ILE A 1 418 ? -21.740 6.769 3.238 1.00 98.62 418 ILE A O 1
ATOM 3109 N N . SER A 1 419 ? -20.512 6.894 1.374 1.00 98.38 419 SER A N 1
ATOM 3110 C CA . SER A 1 419 ? -19.475 7.775 1.929 1.00 98.38 419 SER A CA 1
ATOM 3111 C C . SER A 1 419 ? -19.707 9.275 1.765 1.00 98.38 419 SER A C 1
ATOM 3113 O O . SER A 1 419 ? -18.883 10.053 2.235 1.00 98.38 419 SER A O 1
ATOM 3115 N N . GLY A 1 420 ? -20.795 9.715 1.133 1.00 98.12 420 GLY A N 1
ATOM 3116 C CA . GLY A 1 420 ? -21.060 11.127 0.839 1.00 98.12 420 GLY A CA 1
ATOM 3117 C C . GLY A 1 420 ? -20.846 12.072 2.030 1.00 98.12 420 GLY A C 1
ATOM 3118 O O . GLY A 1 420 ? -20.028 12.990 1.924 1.00 98.12 420 GLY A O 1
ATOM 3119 N N . PRO A 1 421 ? -21.512 11.843 3.179 1.00 98.00 421 PRO A N 1
ATOM 3120 C CA . PRO A 1 421 ? -21.346 12.675 4.375 1.00 98.00 421 PRO A CA 1
ATOM 3121 C C . PRO A 1 421 ? -19.934 12.670 4.982 1.00 98.00 421 PRO A C 1
ATOM 3123 O O . PRO A 1 421 ? -19.549 13.642 5.630 1.00 98.00 421 PRO A O 1
ATOM 3126 N N . LEU A 1 422 ? -19.156 11.605 4.764 1.00 98.31 422 LEU A N 1
ATOM 3127 C CA . LEU A 1 422 ? -17.853 11.391 5.404 1.00 98.31 422 LEU A CA 1
ATOM 3128 C C . LEU A 1 422 ? -16.781 12.374 4.912 1.00 98.31 422 LEU A C 1
ATOM 3130 O O . LEU A 1 422 ? -15.852 12.709 5.631 1.00 98.31 422 LEU A O 1
ATOM 3134 N N . PHE A 1 423 ? -16.946 12.957 3.723 1.00 97.75 423 PHE A N 1
ATOM 3135 C CA . PHE A 1 423 ? -16.021 13.975 3.200 1.00 97.75 423 PHE A CA 1
ATOM 3136 C C . PHE A 1 423 ? -16.042 15.309 3.976 1.00 97.75 423 PHE A C 1
ATOM 3138 O O . PHE A 1 423 ? -15.373 16.267 3.582 1.00 97.75 423 PHE A O 1
ATOM 3145 N N . ALA A 1 424 ? -16.802 15.392 5.073 1.00 96.69 424 ALA A N 1
ATOM 3146 C CA . ALA A 1 424 ? -16.737 16.490 6.029 1.00 96.69 424 ALA A CA 1
ATOM 3147 C C . ALA A 1 424 ? -15.468 16.463 6.906 1.00 96.69 424 ALA A C 1
ATOM 3149 O O . ALA A 1 424 ? -15.100 17.509 7.447 1.00 96.69 424 ALA A O 1
ATOM 3150 N N . GLU A 1 425 ? -14.801 15.312 7.049 1.00 97.12 425 GLU A N 1
ATOM 3151 C CA . GLU A 1 425 ? -13.577 15.156 7.844 1.00 97.12 425 GLU A CA 1
ATOM 3152 C C . GLU A 1 425 ? -12.456 14.451 7.063 1.00 97.12 425 GLU A C 1
ATOM 3154 O O . GLU A 1 425 ? -12.659 13.805 6.034 1.00 97.12 425 GLU A O 1
ATOM 3159 N N . THR A 1 426 ? -11.225 14.590 7.559 1.00 95.81 426 THR A N 1
ATOM 3160 C CA . THR A 1 426 ? -10.076 13.850 7.022 1.00 95.81 426 THR A CA 1
ATOM 3161 C C . THR A 1 426 ? -10.087 12.408 7.522 1.00 95.81 426 THR A C 1
ATOM 3163 O O . THR A 1 426 ? -10.216 12.162 8.722 1.00 95.81 426 THR A O 1
ATOM 3166 N N . SER A 1 427 ? -9.844 11.463 6.615 1.00 96.06 427 SER A N 1
ATOM 3167 C CA . SER A 1 427 ? -9.739 10.036 6.923 1.00 96.06 427 SER A CA 1
ATOM 3168 C C . SER A 1 427 ? -8.296 9.519 6.886 1.00 96.06 427 SER A C 1
ATOM 3170 O O . SER A 1 427 ? -7.418 10.125 6.266 1.00 96.06 427 SER A O 1
ATOM 3172 N N . ALA A 1 428 ? -8.047 8.382 7.540 1.00 96.19 428 ALA A N 1
ATOM 3173 C CA . ALA A 1 428 ? -6.830 7.602 7.306 1.00 96.19 428 ALA A CA 1
ATOM 3174 C C . ALA A 1 428 ? -6.897 6.944 5.916 1.00 96.19 428 ALA A C 1
ATOM 3176 O O . ALA A 1 428 ? -7.985 6.807 5.360 1.00 96.19 428 ALA A O 1
ATOM 3177 N N . PHE A 1 429 ? -5.758 6.517 5.352 1.00 95.50 429 PHE A N 1
ATOM 3178 C CA . PHE A 1 429 ? -5.767 5.840 4.046 1.00 95.50 429 PHE A CA 1
ATOM 3179 C C . PHE A 1 429 ? -6.615 4.560 4.097 1.00 95.50 429 PHE A C 1
ATOM 3181 O O . PHE A 1 429 ? -7.569 4.459 3.352 1.00 95.50 429 PHE A O 1
ATOM 3188 N N . TYR A 1 430 ? -6.392 3.655 5.046 1.00 96.75 430 TYR A N 1
ATOM 3189 C CA . TYR A 1 430 ? -7.411 2.699 5.489 1.00 96.75 430 TYR A CA 1
ATOM 3190 C C . TYR A 1 430 ? -7.907 3.120 6.871 1.00 96.75 430 TYR A C 1
ATOM 3192 O O . TYR A 1 430 ? -7.100 3.303 7.784 1.00 96.75 430 TYR A O 1
ATOM 3200 N N . LYS A 1 431 ? -9.220 3.314 7.018 1.00 96.94 431 LYS A N 1
ATOM 3201 C CA . LYS A 1 431 ? -9.870 3.844 8.230 1.00 96.94 431 LYS A CA 1
ATOM 3202 C C . LYS A 1 431 ? -10.458 2.739 9.115 1.00 96.94 431 LYS A C 1
ATOM 3204 O O . LYS A 1 431 ? -10.842 1.700 8.578 1.00 96.94 431 LYS A O 1
ATOM 3209 N N . PRO A 1 432 ? -10.592 2.964 10.438 1.00 97.88 432 PRO A N 1
ATOM 3210 C CA . PRO A 1 432 ? -11.300 2.038 11.309 1.00 97.88 432 PRO A CA 1
ATOM 3211 C C . PRO A 1 432 ? -12.803 2.048 10.998 1.00 97.88 432 PRO A C 1
ATOM 3213 O O . PRO A 1 432 ? -13.434 3.105 11.046 1.00 97.88 432 PRO A O 1
ATOM 3216 N N . ILE A 1 433 ? -13.390 0.885 10.728 1.00 98.38 433 ILE A N 1
ATOM 3217 C CA . ILE A 1 433 ? -14.838 0.708 10.539 1.00 98.38 433 ILE A CA 1
ATOM 3218 C C . ILE A 1 433 ? -15.281 -0.673 11.026 1.00 98.38 433 ILE A C 1
ATOM 3220 O O . ILE A 1 433 ? -14.584 -1.670 10.836 1.00 98.38 433 ILE A O 1
ATOM 3224 N N . ILE A 1 434 ? -16.454 -0.740 11.653 1.00 98.06 434 ILE A N 1
ATOM 3225 C CA . ILE A 1 434 ? -17.062 -1.980 12.136 1.00 98.06 434 ILE A CA 1
ATOM 3226 C C . ILE A 1 434 ? -18.561 -2.006 11.835 1.00 98.06 434 ILE A C 1
ATOM 3228 O O . ILE A 1 434 ? -19.258 -0.997 11.958 1.00 98.06 434 ILE A O 1
ATOM 3232 N N . ALA A 1 435 ? -19.074 -3.193 11.517 1.00 98.06 435 ALA A N 1
ATOM 3233 C CA . ALA A 1 435 ? -20.484 -3.492 11.738 1.00 98.06 435 ALA A CA 1
ATOM 3234 C C . ALA A 1 435 ? -20.701 -3.607 13.251 1.00 98.06 435 ALA A C 1
ATOM 3236 O O . ALA A 1 435 ? -19.874 -4.228 13.925 1.00 98.06 435 ALA A O 1
ATOM 3237 N N . ASP A 1 436 ? -21.775 -3.034 13.799 1.00 97.81 436 ASP A N 1
ATOM 3238 C CA . ASP A 1 436 ? -22.077 -3.226 15.219 1.00 97.81 436 ASP A CA 1
ATOM 3239 C C . ASP A 1 436 ? -22.308 -4.734 15.476 1.00 97.81 436 ASP A C 1
ATOM 3241 O O . ASP A 1 436 ? -23.188 -5.340 14.855 1.00 97.81 436 ASP A O 1
ATOM 3245 N N . PRO A 1 437 ? -21.518 -5.365 16.367 1.00 94.88 437 PRO A N 1
ATOM 3246 C CA . PRO A 1 437 ? -21.622 -6.794 16.648 1.00 94.88 437 PRO A CA 1
ATOM 3247 C C . PRO A 1 437 ? -22.890 -7.165 17.435 1.00 94.88 437 PRO A C 1
ATOM 3249 O O . PRO A 1 437 ? -23.159 -8.350 17.621 1.00 94.88 437 PRO A O 1
ATOM 3252 N N . PHE A 1 438 ? -23.649 -6.181 17.922 1.00 95.38 438 PHE A N 1
ATOM 3253 C CA . PHE A 1 438 ? -24.831 -6.347 18.764 1.00 95.38 438 PHE A CA 1
ATOM 3254 C C . PHE A 1 438 ? -26.111 -5.800 18.108 1.00 95.38 438 PHE A C 1
ATOM 3256 O O . PHE A 1 438 ? -27.165 -6.430 18.204 1.00 95.38 438 PHE A O 1
ATOM 3263 N N . VAL A 1 439 ? -26.044 -4.649 17.425 1.00 97.12 439 VAL A N 1
ATOM 3264 C CA . VAL A 1 439 ? -27.214 -3.978 16.821 1.00 97.12 439 VAL A CA 1
ATOM 3265 C C . VAL A 1 439 ? -27.207 -4.095 15.294 1.00 97.12 439 VAL A C 1
ATOM 3267 O O . VAL A 1 439 ? -26.452 -3.419 14.600 1.00 97.12 439 VAL A O 1
ATOM 3270 N N . ALA A 1 440 ? -28.110 -4.916 14.751 1.00 97.00 440 ALA A N 1
ATOM 3271 C CA . ALA A 1 440 ? -28.279 -5.063 13.305 1.00 97.00 440 ALA A CA 1
ATOM 3272 C C . ALA A 1 440 ? -28.557 -3.717 12.609 1.00 97.00 440 ALA A C 1
ATOM 3274 O O . ALA A 1 440 ? -29.283 -2.875 13.132 1.00 97.00 440 ALA A O 1
ATOM 3275 N N . GLY A 1 441 ? -27.988 -3.529 11.418 1.00 97.06 441 GLY A N 1
ATOM 3276 C CA . GLY A 1 441 ? -28.124 -2.299 10.628 1.00 97.06 441 GLY A CA 1
ATOM 3277 C C . GLY A 1 441 ? -27.192 -1.160 11.053 1.00 97.06 441 GLY A C 1
ATOM 3278 O O . GLY A 1 441 ? -27.042 -0.201 10.308 1.00 97.06 441 GLY A O 1
ATOM 3279 N N . THR A 1 442 ? -26.511 -1.253 12.197 1.00 98.38 442 THR A N 1
ATOM 3280 C CA . THR A 1 442 ? -25.624 -0.176 12.657 1.00 98.38 442 THR A CA 1
ATOM 3281 C C . THR A 1 442 ? -24.189 -0.380 12.170 1.00 98.38 442 THR A C 1
ATOM 3283 O O . THR A 1 442 ? -23.639 -1.478 12.269 1.00 98.38 442 THR A O 1
ATOM 3286 N N . ILE A 1 443 ? -23.569 0.690 11.669 1.00 98.75 443 ILE A N 1
ATOM 3287 C CA . ILE A 1 443 ? -22.146 0.744 11.303 1.00 98.75 443 ILE A CA 1
ATOM 3288 C C . ILE A 1 443 ? -21.515 1.911 12.059 1.00 98.75 443 ILE A C 1
ATOM 3290 O O . ILE A 1 443 ? -22.083 3.005 12.093 1.00 98.75 443 ILE A O 1
ATOM 3294 N N . PHE A 1 444 ? -20.330 1.684 12.624 1.00 98.75 444 PHE A N 1
ATOM 3295 C CA . PHE A 1 444 ? -19.496 2.733 13.204 1.00 98.75 444 PHE A CA 1
ATOM 3296 C C . PHE A 1 444 ? -18.172 2.828 12.469 1.00 98.75 444 PHE A C 1
ATOM 3298 O O . PHE A 1 444 ? -17.580 1.806 12.128 1.00 98.75 444 PHE A O 1
ATOM 3305 N N . LEU A 1 445 ? -17.668 4.042 12.289 1.00 98.25 445 LEU A N 1
ATOM 3306 C CA . LEU A 1 445 ? -16.338 4.277 11.734 1.00 98.25 445 LEU A CA 1
ATOM 3307 C C . LEU A 1 445 ? -15.658 5.468 12.398 1.00 98.25 445 LEU A C 1
ATOM 3309 O O . LEU A 1 445 ? -16.306 6.262 13.083 1.00 98.25 445 LEU A O 1
ATOM 3313 N N . GLY A 1 446 ? -14.351 5.585 12.198 1.00 98.12 446 GLY A N 1
ATOM 3314 C CA . GLY A 1 446 ? -13.549 6.686 12.713 1.00 98.12 446 GLY A CA 1
ATOM 3315 C C . GLY A 1 446 ? -12.881 7.512 11.616 1.00 98.12 446 GLY A C 1
ATOM 3316 O O . GLY A 1 446 ? -12.246 6.964 10.719 1.00 98.12 446 GLY A O 1
ATOM 3317 N N . GLU A 1 447 ? -12.976 8.834 11.748 1.00 98.06 447 GLU A N 1
ATOM 3318 C CA . GLU A 1 447 ? -12.246 9.828 10.950 1.00 98.06 447 GLU A CA 1
ATOM 3319 C C . GLU A 1 447 ? -11.533 10.808 11.877 1.00 98.06 447 GLU A C 1
ATOM 3321 O O . GLU A 1 447 ? -10.554 10.423 12.500 1.00 98.06 447 GLU A O 1
ATOM 3326 N N . GLN A 1 448 ? -11.995 12.044 12.056 1.00 98.25 448 GLN A N 1
ATOM 3327 C CA . GLN A 1 448 ? -11.539 12.884 13.174 1.00 98.25 448 GLN A CA 1
ATOM 3328 C C . GLN A 1 448 ? -12.473 12.735 14.380 1.00 98.25 448 GLN A C 1
ATOM 3330 O O . GLN A 1 448 ? -12.040 12.865 15.530 1.00 98.25 448 GLN A O 1
ATOM 3335 N N . SER A 1 449 ? -13.729 12.403 14.101 1.00 98.50 449 SER A N 1
ATOM 3336 C CA . SER A 1 449 ? -14.782 11.995 15.021 1.00 98.50 449 SER A CA 1
ATOM 3337 C C . SER A 1 449 ? -15.138 10.514 14.827 1.00 98.50 449 SER A C 1
ATOM 3339 O O . SER A 1 449 ? -14.641 9.843 13.918 1.00 98.50 449 SER A O 1
ATOM 3341 N N . VAL A 1 450 ? -16.031 9.997 15.673 1.00 98.75 450 VAL A N 1
ATOM 3342 C CA . VAL A 1 450 ? -16.719 8.725 15.412 1.00 98.75 450 VAL A CA 1
ATOM 3343 C C . VAL A 1 450 ? -18.031 9.016 14.692 1.00 98.75 450 VAL A C 1
ATOM 3345 O O . VAL A 1 450 ? -18.803 9.879 15.116 1.00 98.75 450 VAL A O 1
ATOM 3348 N N . TRP A 1 451 ? -18.280 8.275 13.619 1.00 98.75 451 TRP A N 1
ATOM 3349 C CA . TRP A 1 451 ? -19.476 8.368 12.790 1.00 98.75 451 TRP A CA 1
ATOM 3350 C C . TRP A 1 451 ? -20.340 7.119 12.938 1.00 98.75 451 TRP A C 1
ATOM 3352 O O . TRP A 1 451 ? -19.825 6.027 13.191 1.00 98.75 451 TRP A O 1
ATOM 3362 N N . ARG A 1 452 ? -21.653 7.279 12.755 1.00 98.62 452 ARG A N 1
ATOM 3363 C CA . ARG A 1 452 ? -22.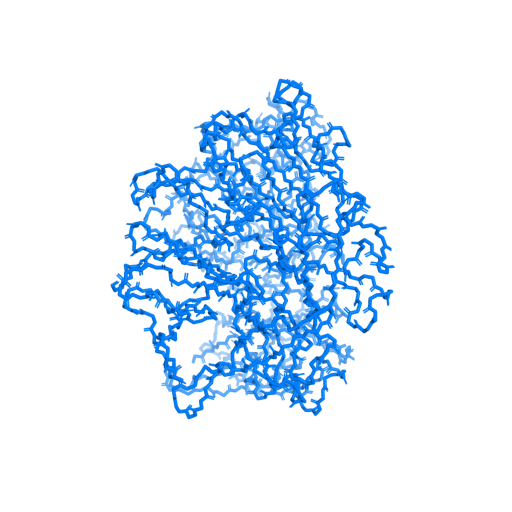644 6.207 12.870 1.00 98.62 452 ARG A CA 1
ATOM 3364 C C . ARG A 1 452 ? -23.729 6.321 11.801 1.00 98.62 452 ARG A C 1
ATOM 3366 O O . ARG A 1 452 ? -24.275 7.400 11.609 1.00 98.62 452 ARG A O 1
ATOM 3373 N N . THR A 1 453 ? -24.099 5.195 11.202 1.00 98.62 453 THR A N 1
ATOM 3374 C CA . THR A 1 453 ? -25.410 4.971 10.553 1.00 98.62 453 THR A CA 1
ATOM 3375 C C . THR A 1 453 ? -26.130 3.850 11.302 1.00 98.62 453 THR A C 1
ATOM 3377 O O . THR A 1 453 ? -25.474 3.039 11.961 1.00 98.62 453 THR A O 1
ATOM 3380 N N . GLN A 1 454 ? -27.463 3.818 11.261 1.00 97.56 454 GLN A N 1
ATOM 3381 C CA . GLN A 1 454 ? -28.283 2.842 11.999 1.00 97.56 454 GLN A CA 1
ATOM 3382 C C . GLN A 1 454 ? -29.188 1.991 11.097 1.00 97.56 454 GLN A C 1
ATOM 3384 O O . GLN A 1 454 ? -29.928 1.145 11.596 1.00 97.56 454 GLN A O 1
ATOM 3389 N N . ASP A 1 455 ? -29.119 2.190 9.785 1.00 96.81 455 ASP A N 1
ATOM 3390 C CA . ASP A 1 455 ? -29.925 1.506 8.772 1.00 96.81 455 ASP A CA 1
ATOM 3391 C C . ASP A 1 455 ? -29.075 1.047 7.572 1.00 96.81 455 ASP A C 1
ATOM 3393 O O . ASP A 1 455 ? -29.569 0.891 6.460 1.00 96.81 455 ASP A O 1
ATOM 3397 N N . TRP A 1 456 ? -27.799 0.754 7.827 1.00 98.06 456 TRP A N 1
ATOM 3398 C CA . TRP A 1 456 ? -26.828 0.252 6.854 1.00 98.06 456 TRP A CA 1
ATOM 3399 C C . TRP A 1 456 ? -26.457 1.263 5.755 1.00 98.06 456 TRP A C 1
ATOM 3401 O O . TRP A 1 456 ? -26.135 0.883 4.629 1.00 98.06 456 TRP A O 1
ATOM 3411 N N . GLY A 1 457 ? -26.457 2.552 6.106 1.00 97.75 457 GLY A N 1
ATOM 3412 C CA . GLY A 1 457 ? -26.083 3.669 5.236 1.00 97.75 457 GLY A CA 1
ATOM 3413 C C . GLY A 1 457 ? -27.267 4.379 4.576 1.00 97.75 457 GLY A C 1
ATOM 3414 O O . GLY A 1 457 ? -27.040 5.282 3.770 1.00 97.75 457 GLY A O 1
ATOM 3415 N N . GLY A 1 458 ? -28.506 3.983 4.880 1.00 97.38 458 GLY A N 1
ATOM 3416 C CA . GLY A 1 458 ? -29.734 4.601 4.383 1.00 97.38 458 GLY A CA 1
ATOM 3417 C C . GLY A 1 458 ? -30.749 3.617 3.787 1.00 97.38 458 GLY A C 1
ATOM 3418 O O . GLY A 1 458 ? -30.534 2.409 3.686 1.00 97.38 458 GLY A O 1
ATOM 3419 N N . ASP A 1 459 ? -31.874 4.163 3.314 1.00 97.25 459 ASP A N 1
ATOM 3420 C CA . ASP A 1 459 ? -32.926 3.399 2.632 1.00 97.25 459 ASP A CA 1
ATOM 3421 C C . ASP A 1 459 ? -32.408 2.704 1.358 1.00 97.25 459 ASP A C 1
ATOM 3423 O O . ASP A 1 459 ? -31.982 3.354 0.399 1.00 97.25 459 ASP A O 1
ATOM 3427 N N . GLN A 1 460 ? -32.518 1.372 1.323 1.00 97.06 460 GLN A N 1
ATOM 3428 C CA . GLN A 1 460 ? -32.022 0.533 0.228 1.00 97.06 460 GLN A CA 1
ATOM 3429 C C . GLN A 1 460 ? -32.539 0.979 -1.147 1.00 97.06 460 GLN A C 1
ATOM 3431 O O . GLN A 1 460 ? -31.755 1.096 -2.086 1.00 97.06 460 GLN A O 1
ATOM 3436 N N . ALA A 1 461 ? -33.847 1.220 -1.288 1.00 97.75 461 ALA A N 1
ATOM 3437 C CA . ALA A 1 461 ? -34.436 1.551 -2.586 1.00 97.75 461 ALA A CA 1
ATOM 3438 C C . ALA A 1 461 ? -33.922 2.900 -3.112 1.00 97.75 461 ALA A C 1
ATOM 3440 O O . ALA A 1 461 ? -33.680 3.058 -4.310 1.00 97.75 461 ALA A O 1
ATOM 3441 N N . THR A 1 462 ? -33.728 3.863 -2.213 1.00 97.75 462 THR A N 1
ATOM 3442 C CA . THR A 1 462 ? -33.163 5.174 -2.531 1.00 97.75 462 THR A CA 1
ATOM 3443 C C . THR A 1 462 ? -31.698 5.063 -2.940 1.00 97.75 462 THR A C 1
ATOM 3445 O O . THR A 1 462 ? -31.316 5.633 -3.966 1.00 97.75 462 THR A O 1
ATOM 3448 N N . LEU A 1 463 ? -30.887 4.317 -2.187 1.00 98.44 463 LEU A N 1
ATOM 3449 C CA . LEU A 1 463 ? -29.468 4.132 -2.490 1.00 98.44 463 LEU A CA 1
ATOM 3450 C C . LEU A 1 463 ? -29.261 3.380 -3.811 1.00 98.44 463 LEU A C 1
ATOM 3452 O O . LEU A 1 463 ? -28.522 3.855 -4.667 1.00 98.44 463 LEU A O 1
ATOM 3456 N N . GLU A 1 464 ? -29.958 2.263 -4.037 1.00 97.62 464 GLU A N 1
ATOM 3457 C CA . GLU A 1 464 ? -29.841 1.490 -5.285 1.00 97.62 464 GLU A CA 1
ATOM 3458 C C . GLU A 1 464 ? -30.265 2.301 -6.523 1.00 97.62 464 GLU A C 1
ATOM 3460 O O . GLU A 1 464 ? -29.735 2.087 -7.614 1.00 97.62 464 GLU A O 1
ATOM 3465 N N . ALA A 1 465 ? -31.196 3.248 -6.373 1.00 97.56 465 ALA A N 1
ATOM 3466 C CA . ALA A 1 465 ? -31.661 4.086 -7.475 1.00 97.56 465 ALA A CA 1
ATOM 3467 C C . ALA A 1 465 ? -30.751 5.290 -7.779 1.00 97.56 465 ALA A C 1
ATOM 3469 O O . ALA A 1 465 ? -30.702 5.726 -8.928 1.00 97.56 465 ALA A O 1
ATOM 3470 N N . ASN A 1 466 ? -30.069 5.853 -6.773 1.00 97.56 466 ASN A N 1
ATOM 3471 C CA . ASN A 1 466 ? -29.395 7.157 -6.893 1.00 97.56 466 ASN A CA 1
ATOM 3472 C C . ASN A 1 466 ? -27.889 7.120 -6.601 1.00 97.56 466 ASN A C 1
ATOM 3474 O O . ASN A 1 466 ? -27.164 8.033 -6.995 1.00 97.56 466 ASN A O 1
ATOM 3478 N N . CYS A 1 467 ? -27.415 6.077 -5.928 1.00 98.06 467 CYS A N 1
ATOM 3479 C CA . CYS A 1 467 ? -26.039 5.932 -5.470 1.00 98.06 467 CYS A CA 1
ATOM 3480 C C . CYS A 1 467 ? -25.291 4.693 -6.003 1.00 98.06 467 CYS A C 1
ATOM 3482 O O . CYS A 1 467 ? -24.398 4.231 -5.301 1.00 98.06 467 CYS A O 1
ATOM 3484 N N . PRO A 1 468 ? -25.590 4.123 -7.189 1.00 96.31 468 PRO A N 1
ATOM 3485 C CA . PRO A 1 468 ? -24.831 2.978 -7.697 1.00 96.31 468 PRO A CA 1
ATOM 3486 C C . PRO A 1 468 ? -23.353 3.330 -7.933 1.00 96.31 468 PRO A C 1
ATOM 3488 O O . PRO A 1 468 ? -23.047 4.271 -8.669 1.00 96.31 468 PRO A O 1
ATOM 3491 N N . GLU A 1 469 ? -22.456 2.526 -7.360 1.00 92.56 469 GLU A N 1
ATOM 3492 C CA . GLU A 1 469 ? -21.001 2.757 -7.312 1.00 92.56 469 GLU A CA 1
ATOM 3493 C C . GLU A 1 469 ? -20.395 3.074 -8.689 1.00 92.56 469 GLU A C 1
ATOM 3495 O O . GLU A 1 469 ? -19.739 4.090 -8.890 1.00 92.56 469 GLU A O 1
ATOM 3500 N N . PHE A 1 470 ? -20.718 2.288 -9.716 1.00 87.75 470 PHE A N 1
ATOM 3501 C CA . PHE A 1 470 ? -20.090 2.448 -11.035 1.00 87.75 470 PHE A CA 1
ATOM 3502 C C . PHE A 1 470 ? -20.530 3.678 -11.838 1.00 87.75 470 PHE A C 1
ATOM 3504 O O . PHE A 1 470 ? -20.053 3.877 -12.960 1.00 87.75 470 PHE A O 1
ATOM 3511 N N . THR A 1 471 ? -21.481 4.466 -11.336 1.00 90.00 471 THR A N 1
ATOM 3512 C CA . THR A 1 471 ? -21.969 5.673 -12.026 1.00 90.00 471 THR A CA 1
ATOM 3513 C C . THR A 1 471 ? -22.113 6.887 -11.115 1.00 90.00 471 THR A C 1
ATOM 3515 O O . THR A 1 471 ? -22.496 7.955 -11.593 1.00 90.00 471 THR A O 1
ATOM 3518 N N . THR A 1 472 ? -21.798 6.747 -9.829 1.00 93.38 472 THR A N 1
ATOM 3519 C CA . THR A 1 472 ? -21.920 7.811 -8.836 1.00 93.38 472 THR A CA 1
ATOM 3520 C C . THR A 1 472 ? -20.554 8.091 -8.227 1.00 93.38 472 THR A C 1
ATOM 3522 O O . THR A 1 472 ? -19.807 7.181 -7.902 1.00 93.38 472 THR A O 1
ATOM 3525 N N . LEU A 1 473 ? -20.204 9.369 -8.074 1.00 93.19 473 LEU A N 1
ATOM 3526 C CA . LEU A 1 473 ? -18.963 9.740 -7.399 1.00 93.19 473 LEU A CA 1
ATOM 3527 C C . LEU A 1 473 ? -19.034 9.338 -5.922 1.00 93.19 473 LEU A C 1
ATOM 3529 O O . LEU A 1 473 ? -20.018 9.638 -5.246 1.00 93.19 473 LEU A O 1
ATOM 3533 N N . GLY A 1 474 ? -17.959 8.757 -5.391 1.00 93.62 474 GLY A N 1
ATOM 3534 C CA . GLY A 1 474 ? -17.912 8.315 -3.995 1.00 93.62 474 GLY A CA 1
ATOM 3535 C C . GLY A 1 474 ? -18.100 9.429 -2.946 1.00 93.62 474 GLY A C 1
ATOM 3536 O O . GLY A 1 474 ? -18.426 9.149 -1.794 1.00 93.62 474 GLY A O 1
ATOM 3537 N N . ASN A 1 475 ? -17.943 10.702 -3.333 1.00 96.38 475 ASN A N 1
ATOM 3538 C CA . ASN A 1 475 ? -18.172 11.875 -2.480 1.00 96.38 475 ASN A CA 1
ATOM 3539 C C . ASN A 1 475 ? -19.541 12.548 -2.688 1.00 96.38 475 ASN A C 1
ATOM 3541 O O . ASN A 1 475 ? -19.734 13.693 -2.275 1.00 96.38 475 ASN A O 1
ATOM 3545 N N . GLN A 1 476 ? -20.488 11.873 -3.344 1.00 97.56 476 GLN A N 1
ATOM 3546 C CA . GLN A 1 476 ? -21.812 12.421 -3.617 1.00 97.56 476 GLN A CA 1
ATOM 3547 C C . GLN A 1 476 ? -22.585 12.671 -2.301 1.00 97.56 476 GLN A C 1
ATOM 3549 O O . GLN A 1 476 ? -22.964 11.706 -1.640 1.00 97.56 476 GLN A O 1
ATOM 3554 N N . PRO A 1 477 ? -22.913 13.926 -1.919 1.00 93.75 477 PRO A N 1
ATOM 3555 C CA . PRO A 1 477 ? -23.394 14.246 -0.564 1.00 93.75 477 PRO A CA 1
ATOM 3556 C C . PRO A 1 477 ? -24.706 13.580 -0.119 1.00 93.75 477 PRO A C 1
ATOM 3558 O O . PRO A 1 477 ? -24.990 13.543 1.071 1.00 93.75 477 PRO A O 1
ATOM 3561 N N . GLY A 1 478 ? -25.529 13.099 -1.057 1.00 94.50 478 GLY A N 1
ATOM 3562 C CA . GLY A 1 478 ? -26.796 12.412 -0.768 1.00 94.50 478 GLY A CA 1
ATOM 3563 C C . GLY A 1 478 ? -26.689 10.888 -0.669 1.00 94.50 478 GLY A C 1
ATOM 3564 O O . GLY A 1 478 ? -27.718 10.227 -0.570 1.00 94.50 478 GLY A O 1
ATOM 3565 N N . CYS A 1 479 ? -25.479 10.338 -0.761 1.00 98.25 479 CYS A N 1
ATOM 3566 C CA . CYS A 1 479 ? -25.222 8.905 -0.762 1.00 98.25 479 CYS A CA 1
ATOM 3567 C C . CYS A 1 479 ? -24.589 8.486 0.562 1.00 98.25 479 CYS A C 1
ATOM 3569 O O . CYS A 1 479 ? -23.399 8.712 0.779 1.00 98.25 479 CYS A O 1
ATOM 3571 N N . GLY A 1 480 ? -25.399 7.910 1.450 1.00 98.25 480 GLY A N 1
ATOM 3572 C CA . GLY A 1 480 ? -25.042 7.670 2.847 1.00 98.25 480 GLY A CA 1
ATOM 3573 C C . GLY A 1 480 ? -25.746 8.629 3.803 1.00 98.25 480 GLY A C 1
ATOM 3574 O O . GLY A 1 480 ? -26.062 9.763 3.440 1.00 98.25 480 GLY A O 1
ATOM 3575 N N . ASP A 1 481 ? -25.951 8.193 5.041 1.00 97.88 481 ASP A N 1
ATOM 3576 C CA . ASP A 1 481 ? -26.622 8.969 6.090 1.00 97.88 481 ASP A CA 1
ATOM 3577 C C . ASP A 1 481 ? -25.822 9.039 7.406 1.00 97.88 481 ASP A C 1
ATOM 3579 O O . ASP A 1 481 ? -26.364 9.390 8.454 1.00 97.88 481 ASP A O 1
ATOM 3583 N N . PHE A 1 482 ? -24.522 8.724 7.358 1.00 98.50 482 PHE A N 1
ATOM 3584 C CA . PHE A 1 482 ? -23.649 8.771 8.529 1.00 98.50 482 PHE A CA 1
ATOM 3585 C C . PHE A 1 482 ? -23.739 10.116 9.262 1.00 98.50 482 PHE A C 1
ATOM 3587 O O . PHE A 1 482 ? -23.661 11.189 8.660 1.00 98.50 482 PHE A O 1
ATOM 3594 N N . VAL A 1 483 ? -23.813 10.047 10.591 1.00 98.38 483 VAL A N 1
ATOM 3595 C CA . VAL A 1 483 ? -23.775 11.206 11.488 1.00 98.38 483 VAL A CA 1
ATOM 3596 C C . VAL A 1 483 ? -22.625 11.095 12.481 1.00 98.38 483 VAL A C 1
ATOM 3598 O O . VAL A 1 483 ? -22.342 10.014 12.997 1.00 98.38 483 VAL A O 1
ATOM 3601 N N . ILE A 1 484 ? -21.984 12.222 12.793 1.00 98.56 484 ILE A N 1
ATOM 3602 C CA . ILE A 1 484 ? -21.025 12.308 13.900 1.00 98.56 484 ILE A CA 1
ATOM 3603 C C . ILE A 1 484 ? -21.769 12.088 15.219 1.00 98.56 484 ILE A C 1
ATOM 3605 O O . ILE A 1 484 ? -22.797 12.724 15.461 1.00 98.56 484 ILE A O 1
ATOM 3609 N N . ILE A 1 485 ? -21.233 11.230 16.088 1.00 98.44 485 ILE A N 1
ATOM 3610 C CA . ILE A 1 485 ? -21.770 11.002 17.433 1.00 98.44 485 ILE A CA 1
ATOM 3611 C C . ILE A 1 485 ? -20.900 11.667 18.507 1.00 98.44 485 ILE A C 1
ATOM 3613 O O . ILE A 1 485 ? -19.681 11.498 18.556 1.00 98.44 485 ILE A O 1
ATOM 3617 N N . GLY A 1 486 ? -21.539 12.429 19.387 1.00 96.88 486 GLY A N 1
ATOM 3618 C CA . GLY A 1 486 ? -20.895 13.215 20.433 1.00 96.88 486 GLY A CA 1
ATOM 3619 C C . GLY A 1 486 ? -21.665 14.506 20.717 1.00 96.88 486 GLY A C 1
ATOM 3620 O O . GLY A 1 486 ? -22.169 15.148 19.798 1.00 96.88 486 GLY A O 1
ATOM 3621 N N . ASP A 1 487 ? -21.718 14.926 21.976 1.00 90.25 487 ASP A N 1
ATOM 3622 C CA . ASP A 1 487 ? -22.360 16.176 22.414 1.00 90.25 487 ASP A CA 1
ATOM 3623 C C . ASP A 1 487 ? -21.508 17.440 22.181 1.00 90.25 487 ASP A C 1
ATOM 3625 O O . ASP A 1 487 ? -21.959 18.564 22.410 1.00 90.25 487 ASP A O 1
ATOM 3629 N N . GLY A 1 488 ? -20.274 17.271 21.702 1.00 87.50 488 GLY A N 1
ATOM 3630 C CA . GLY A 1 488 ? -19.353 18.368 21.440 1.00 87.50 488 GLY A CA 1
ATOM 3631 C C . GLY A 1 488 ? -18.565 18.839 22.655 1.00 87.50 488 GLY A C 1
ATOM 3632 O O . GLY A 1 488 ? -17.849 19.830 22.529 1.00 87.50 488 GLY A O 1
ATOM 3633 N N . VAL A 1 489 ? -18.651 18.159 23.802 1.00 89.00 489 VAL A N 1
ATOM 3634 C CA . VAL A 1 489 ? -17.962 18.554 25.035 1.00 89.00 489 VAL A CA 1
ATOM 3635 C C . VAL A 1 489 ? -16.846 17.561 25.383 1.00 89.00 489 VAL A C 1
ATOM 3637 O O . VAL A 1 489 ? -17.114 16.384 25.590 1.00 89.00 489 VAL A O 1
ATOM 3640 N N . PRO A 1 490 ? -15.586 18.017 25.523 1.00 91.19 490 PRO A N 1
ATOM 3641 C CA . PRO A 1 490 ? -15.026 19.284 25.053 1.00 91.19 490 PRO A CA 1
ATOM 3642 C C . PRO A 1 490 ? -15.005 19.432 23.520 1.00 91.19 490 PRO A C 1
ATOM 3644 O O . PRO A 1 490 ? -14.827 20.550 23.044 1.00 91.19 490 PRO A O 1
ATOM 3647 N N . SER A 1 491 ? -15.144 18.349 22.742 1.00 95.94 491 SER A N 1
ATOM 3648 C CA . SER A 1 491 ? -15.294 18.400 21.277 1.00 95.94 491 SER A CA 1
ATOM 3649 C C . SER A 1 491 ? -15.863 17.090 20.727 1.00 95.94 491 SER A C 1
ATOM 3651 O O . SER A 1 491 ? -15.557 16.030 21.259 1.00 95.94 491 SER A O 1
ATOM 3653 N N . THR A 1 492 ? -16.623 17.129 19.627 1.00 95.69 492 THR A N 1
ATOM 3654 C CA . THR A 1 492 ? -17.047 15.910 18.908 1.00 95.69 492 THR A CA 1
ATOM 3655 C C . THR A 1 492 ? -15.875 15.227 18.202 1.00 95.69 492 THR A C 1
ATOM 3657 O O . THR A 1 492 ? -15.843 14.004 18.101 1.00 95.69 492 THR A O 1
ATOM 3660 N N . GLN A 1 493 ? -14.881 16.009 17.769 1.00 97.75 493 GLN A N 1
ATOM 3661 C CA . GLN A 1 493 ? -13.662 15.502 17.149 1.00 97.75 493 GLN A CA 1
ATOM 3662 C C . GLN A 1 493 ? -12.703 14.996 18.220 1.00 97.75 493 GLN A C 1
ATOM 3664 O O . GLN A 1 493 ? -12.115 15.784 18.967 1.00 97.75 493 GLN A O 1
ATOM 3669 N N . LEU A 1 494 ? -12.487 13.684 18.258 1.00 98.19 494 LEU A N 1
ATOM 3670 C CA . LEU A 1 494 ? -11.588 13.018 19.205 1.00 98.19 494 LEU A CA 1
ATOM 3671 C C . LEU A 1 494 ? -10.119 13.433 19.018 1.00 98.19 494 LEU A C 1
ATOM 3673 O O . LEU A 1 494 ? -9.307 13.327 19.939 1.00 98.19 494 LEU A O 1
ATOM 3677 N N . THR A 1 495 ? -9.770 13.974 17.849 1.00 97.88 495 THR A N 1
ATOM 3678 C CA . THR A 1 495 ? -8.431 14.484 17.508 1.00 97.88 495 THR A CA 1
ATOM 3679 C C . THR A 1 495 ? -8.242 15.974 17.831 1.00 97.88 495 THR A C 1
ATOM 3681 O O . THR A 1 495 ? -7.134 16.504 17.730 1.00 97.88 495 THR A O 1
ATOM 3684 N N . SER A 1 496 ? -9.288 16.671 18.290 1.00 97.94 496 SER A N 1
ATOM 3685 C CA . SER A 1 496 ? -9.247 18.110 18.588 1.00 97.94 496 SER A CA 1
ATOM 3686 C C . SER A 1 496 ? -8.261 18.467 19.705 1.00 97.94 496 SER A C 1
ATOM 3688 O O . SER A 1 496 ? -8.110 17.740 20.688 1.00 97.94 496 SER A O 1
ATOM 3690 N N . ALA A 1 497 ? -7.622 19.635 19.619 1.00 97.81 497 ALA A N 1
ATOM 3691 C CA . ALA A 1 497 ? -6.794 20.172 20.703 1.00 97.81 497 ALA A CA 1
ATOM 3692 C C . ALA A 1 497 ? -7.588 20.470 21.992 1.00 97.81 497 ALA A C 1
ATOM 3694 O O . ALA A 1 497 ? -7.000 20.554 23.066 1.00 97.81 497 ALA A O 1
ATOM 3695 N N . LEU A 1 498 ? -8.923 20.565 21.917 1.00 97.44 498 LEU A N 1
ATOM 3696 C CA . LEU A 1 498 ? -9.792 20.760 23.086 1.00 97.44 498 LEU A CA 1
ATOM 3697 C C . LEU A 1 498 ? -9.784 19.565 24.054 1.00 97.44 498 LEU A C 1
ATOM 3699 O O . LEU A 1 498 ? -10.111 19.725 25.225 1.00 97.44 498 LEU A O 1
ATOM 3703 N N . TRP A 1 499 ? -9.354 18.391 23.589 1.00 97.00 499 TRP A N 1
ATOM 3704 C CA . TRP A 1 499 ? -9.140 17.209 24.426 1.00 97.00 499 TRP A CA 1
ATOM 3705 C C . TRP A 1 499 ? -7.777 17.185 25.135 1.00 97.00 499 TRP A C 1
ATOM 3707 O O . TRP A 1 499 ? -7.482 16.216 25.832 1.00 97.00 499 TRP A O 1
ATOM 3717 N N . GLY A 1 500 ? -6.936 18.213 24.971 1.00 96.31 500 GLY A N 1
ATOM 3718 C CA . GLY A 1 500 ? -5.608 18.312 25.585 1.00 96.31 500 GLY A CA 1
ATOM 3719 C C . GLY A 1 500 ? -4.461 17.976 24.626 1.00 96.31 500 GLY A C 1
ATOM 3720 O O . GLY A 1 500 ? -4.514 18.286 23.436 1.00 96.31 500 GLY A O 1
ATOM 3721 N N . ASP A 1 501 ? -3.405 17.346 25.142 1.00 95.69 501 ASP A N 1
ATOM 3722 C CA . ASP A 1 501 ? -2.233 16.907 24.368 1.00 95.69 501 ASP A CA 1
ATOM 3723 C C . ASP A 1 501 ? -2.581 15.839 23.311 1.00 95.69 501 ASP A C 1
ATOM 3725 O O . ASP A 1 501 ? -3.697 15.325 23.288 1.00 95.69 501 ASP A O 1
ATOM 3729 N N . ARG A 1 502 ? -1.636 15.501 22.422 1.00 95.06 502 ARG A N 1
ATOM 3730 C CA . ARG A 1 502 ? -1.810 14.469 21.371 1.00 95.06 502 ARG A CA 1
ATOM 3731 C C . ARG A 1 502 ? -2.932 14.771 20.366 1.00 95.06 502 ARG A C 1
ATOM 3733 O O . ARG A 1 502 ? -3.623 13.871 19.901 1.00 95.06 502 ARG A O 1
ATOM 3740 N N . SER A 1 503 ? -3.147 16.046 20.048 1.00 96.31 503 SER A N 1
ATOM 3741 C CA . SER A 1 503 ? -4.108 16.467 19.021 1.00 96.31 503 SER A CA 1
ATOM 3742 C C . SER A 1 503 ? -3.652 16.102 17.604 1.00 96.31 503 SER A C 1
ATOM 3744 O O . SER A 1 503 ? -2.486 15.764 17.407 1.00 96.31 503 SER A O 1
ATOM 3746 N N . LEU A 1 504 ? -4.528 16.323 16.617 1.00 95.62 504 LEU A N 1
ATOM 3747 C CA . LEU A 1 504 ? -4.345 15.997 15.194 1.00 95.62 504 LEU A CA 1
ATOM 3748 C C . LEU A 1 504 ? -4.411 14.485 14.918 1.00 95.62 504 LEU A C 1
ATOM 3750 O O . LEU A 1 504 ? -4.726 13.687 15.798 1.00 95.62 504 LEU A O 1
ATOM 3754 N N . GLY A 1 505 ? -4.150 14.110 13.665 1.00 95.75 505 GLY A N 1
ATOM 3755 C CA . GLY A 1 505 ? -4.294 12.741 13.185 1.00 95.75 505 GLY A CA 1
ATOM 3756 C C . GLY A 1 505 ? -5.752 12.359 12.943 1.00 95.75 505 GLY A C 1
ATOM 3757 O O . GLY A 1 505 ? -6.592 13.220 12.669 1.00 95.75 505 GLY A O 1
ATOM 3758 N N . THR A 1 506 ? -6.026 11.065 13.049 1.00 97.81 506 THR A N 1
ATOM 3759 C CA . THR A 1 506 ? -7.341 10.448 12.831 1.00 97.81 506 THR A CA 1
ATOM 3760 C C . THR A 1 506 ? -7.664 9.494 13.980 1.00 97.81 506 THR A C 1
ATOM 3762 O O . THR A 1 506 ? -6.810 9.163 14.802 1.00 97.81 506 THR A O 1
ATOM 3765 N N . VAL A 1 507 ? -8.903 9.035 14.067 1.00 98.62 507 VAL A N 1
ATOM 3766 C CA . VAL A 1 507 ? -9.310 7.875 14.848 1.00 98.62 507 VAL A CA 1
ATOM 3767 C C . VAL A 1 507 ? -8.633 6.651 14.225 1.00 98.62 507 VAL A C 1
ATOM 3769 O O . VAL A 1 507 ? -8.635 6.474 13.009 1.00 98.62 507 VAL A O 1
ATOM 3772 N N . ALA A 1 508 ? -8.000 5.840 15.067 1.00 98.06 508 ALA A N 1
ATOM 3773 C CA . ALA A 1 508 ? -7.249 4.642 14.706 1.00 98.06 508 ALA A CA 1
ATOM 3774 C C . ALA A 1 508 ? -7.978 3.345 15.085 1.00 98.06 508 ALA A C 1
ATOM 3776 O O . ALA A 1 508 ? -7.705 2.299 14.508 1.00 98.06 508 ALA A O 1
ATOM 3777 N N . ALA A 1 509 ? -8.925 3.404 16.026 1.00 98.12 509 ALA A N 1
ATOM 3778 C CA . ALA A 1 509 ? -9.739 2.260 16.418 1.00 98.12 509 ALA A CA 1
ATOM 3779 C C . ALA A 1 509 ? -11.138 2.705 16.855 1.00 98.12 509 ALA A C 1
ATOM 3781 O O . ALA A 1 509 ? -11.276 3.713 17.549 1.00 98.12 509 ALA A O 1
ATOM 3782 N N . VAL A 1 510 ? -12.154 1.918 16.492 1.00 98.25 510 VAL A N 1
ATOM 3783 C CA . VAL A 1 510 ? -13.511 1.968 17.056 1.00 98.25 510 VAL A CA 1
ATOM 3784 C C . VAL A 1 510 ? -13.944 0.542 17.383 1.00 98.25 510 VAL A C 1
ATOM 3786 O O . VAL A 1 510 ? -13.815 -0.347 16.544 1.00 98.25 510 VAL A O 1
ATOM 3789 N N . VAL A 1 511 ? -14.412 0.298 18.609 1.00 97.88 511 VAL A N 1
ATOM 3790 C CA . VAL A 1 511 ? -14.792 -1.043 19.078 1.00 97.88 511 VAL A CA 1
ATOM 3791 C C . VAL A 1 511 ? -16.053 -0.960 19.931 1.00 97.88 511 VAL A C 1
ATOM 3793 O O . VAL A 1 511 ? -16.132 -0.174 20.874 1.00 97.88 511 VAL A O 1
ATOM 3796 N N . ARG A 1 512 ? -17.048 -1.784 19.597 1.00 97.19 512 ARG A N 1
ATOM 3797 C CA . ARG A 1 512 ? -18.308 -1.930 20.338 1.00 97.19 512 ARG A CA 1
ATOM 3798 C C . ARG A 1 512 ? -18.256 -3.133 21.270 1.00 97.19 512 ARG A C 1
ATOM 3800 O O . ARG A 1 512 ? -17.668 -4.159 20.925 1.00 97.19 512 ARG A O 1
ATOM 3807 N N . SER A 1 513 ? -18.906 -3.018 22.427 1.00 96.12 513 SER A N 1
ATOM 3808 C CA . SER A 1 513 ? -19.170 -4.177 23.281 1.00 96.12 513 SER A CA 1
ATOM 3809 C C . SER A 1 513 ? -20.008 -5.212 22.527 1.00 96.12 513 SER A C 1
ATOM 3811 O O . SER A 1 513 ? -20.939 -4.868 21.800 1.00 96.12 513 SER A O 1
ATOM 3813 N N . SER A 1 514 ? -19.679 -6.490 22.714 1.00 91.25 514 SER A N 1
ATOM 3814 C CA . SER A 1 514 ? -20.448 -7.612 22.160 1.00 91.25 514 SER A CA 1
ATOM 3815 C C . SER A 1 514 ? -21.582 -8.074 23.081 1.00 91.25 514 SER A C 1
ATOM 3817 O O . SER A 1 514 ? -22.338 -8.974 22.718 1.00 91.25 514 SER A O 1
ATOM 3819 N N . THR A 1 515 ? -21.708 -7.482 24.273 1.00 93.00 515 THR A N 1
ATOM 3820 C CA . THR A 1 515 ? -22.664 -7.898 25.311 1.00 93.00 515 THR A CA 1
ATOM 3821 C C . THR A 1 515 ? -23.688 -6.820 25.669 1.00 93.00 515 THR A C 1
ATOM 3823 O O . THR A 1 515 ? -24.633 -7.107 26.404 1.00 93.00 515 THR A O 1
ATOM 3826 N N . ASP A 1 516 ? -23.552 -5.609 25.122 1.00 95.56 516 ASP A N 1
ATOM 3827 C CA . ASP A 1 516 ? -24.484 -4.499 25.317 1.00 95.56 516 ASP A CA 1
ATOM 3828 C C . ASP A 1 516 ? -24.579 -3.592 24.074 1.00 95.56 516 ASP A C 1
ATOM 3830 O O . ASP A 1 516 ? -23.708 -3.603 23.199 1.00 95.56 516 ASP A O 1
ATOM 3834 N N . SER A 1 517 ? -25.641 -2.781 23.996 1.00 96.06 517 SER A N 1
ATOM 3835 C CA . SER A 1 517 ? -25.862 -1.836 22.891 1.00 96.06 517 SER A CA 1
ATOM 3836 C C . SER A 1 517 ? -25.114 -0.508 23.042 1.00 96.06 517 SER A C 1
ATOM 3838 O O . SER A 1 517 ? -24.996 0.224 22.067 1.00 96.06 517 SER A O 1
ATOM 3840 N N . SER A 1 518 ? -24.607 -0.176 24.230 1.00 96.69 518 SER A N 1
ATOM 3841 C CA . SER A 1 518 ? -24.305 1.213 24.587 1.00 96.69 518 SER A CA 1
ATOM 3842 C C . SER A 1 518 ? -22.815 1.517 24.761 1.00 96.69 518 SER A C 1
ATOM 3844 O O . SER A 1 518 ? -22.398 2.659 24.580 1.00 96.69 518 SER A O 1
ATOM 3846 N N . THR A 1 519 ? -21.979 0.528 25.076 1.00 98.31 519 THR A N 1
ATOM 3847 C CA . THR A 1 519 ? -20.566 0.744 25.407 1.00 98.31 519 THR A CA 1
ATOM 3848 C C . THR A 1 519 ? -19.666 0.738 24.174 1.00 98.31 519 THR A C 1
ATOM 3850 O O . THR A 1 519 ? -19.660 -0.211 23.387 1.00 98.31 519 THR A O 1
ATOM 3853 N N . MET A 1 520 ? -18.842 1.767 24.013 1.00 98.56 520 MET A N 1
ATOM 3854 C CA . MET A 1 520 ? -17.867 1.872 22.931 1.00 98.56 520 MET A CA 1
ATOM 3855 C C . MET A 1 520 ? -16.523 2.364 23.455 1.00 98.56 520 MET A C 1
ATOM 3857 O O . MET A 1 520 ? -16.457 3.249 24.305 1.00 98.56 520 MET A O 1
ATOM 3861 N N . TRP A 1 521 ? -15.454 1.820 22.883 1.00 98.81 521 TRP A N 1
ATOM 3862 C CA . TRP A 1 521 ? -14.100 2.336 23.023 1.00 98.81 521 TRP A CA 1
ATOM 3863 C C . TRP A 1 521 ? -13.623 2.862 21.672 1.00 98.81 521 TRP A C 1
ATOM 3865 O O . TRP A 1 521 ? -13.924 2.282 20.625 1.00 98.81 521 TRP A O 1
ATOM 3875 N N . ALA A 1 522 ? -12.871 3.955 21.691 1.00 98.75 522 ALA A N 1
ATOM 3876 C CA . ALA A 1 522 ? -12.245 4.518 20.502 1.00 98.75 522 ALA A CA 1
ATOM 3877 C C . ALA A 1 522 ? -10.834 5.006 20.829 1.00 98.75 522 ALA A C 1
ATOM 3879 O O . ALA A 1 522 ? -10.536 5.340 21.973 1.00 98.75 522 ALA A O 1
ATOM 3880 N N . ALA A 1 523 ? -9.956 5.069 19.836 1.00 98.62 523 ALA A N 1
ATOM 3881 C CA . ALA A 1 523 ? -8.617 5.617 20.021 1.00 98.62 523 ALA A CA 1
ATOM 3882 C C . ALA A 1 523 ? -8.142 6.394 18.800 1.00 98.62 523 ALA A C 1
ATOM 3884 O O . ALA A 1 523 ? -8.642 6.176 17.700 1.00 98.62 523 ALA A O 1
ATOM 3885 N N . THR A 1 524 ? -7.175 7.293 18.982 1.00 98.44 524 THR A N 1
ATOM 3886 C CA . THR A 1 524 ? -6.591 8.098 17.897 1.00 98.44 524 THR A CA 1
ATOM 3887 C C . THR A 1 524 ? -5.219 7.588 17.469 1.00 98.44 524 THR A C 1
ATOM 3889 O O . THR A 1 524 ? -4.511 6.910 18.215 1.00 98.44 524 THR A O 1
ATOM 3892 N N . SER A 1 525 ? -4.795 7.981 16.269 1.00 97.31 525 SER A N 1
ATOM 3893 C CA . SER A 1 525 ? -3.484 7.675 15.691 1.00 97.31 525 SER A CA 1
ATOM 3894 C C . SER A 1 525 ? -2.318 8.264 16.491 1.00 97.31 525 SER A C 1
ATOM 3896 O O . SER A 1 525 ? -1.169 7.874 16.305 1.00 97.31 525 SER A O 1
ATOM 3898 N N . THR A 1 526 ? -2.620 9.211 17.376 1.00 95.88 526 THR A N 1
ATOM 3899 C CA . THR A 1 526 ? -1.707 9.875 18.308 1.00 95.88 526 THR A CA 1
ATOM 3900 C C . THR A 1 526 ? -1.794 9.307 19.727 1.00 95.88 526 THR A C 1
ATOM 3902 O O . THR A 1 526 ? -1.208 9.870 20.639 1.00 95.88 526 THR A O 1
ATOM 3905 N N . GLY A 1 527 ? -2.522 8.211 19.955 1.00 97.06 527 GLY A N 1
ATOM 3906 C CA . GLY A 1 527 ? -2.501 7.503 21.236 1.00 97.06 527 GLY A CA 1
ATOM 3907 C C . GLY A 1 527 ? -3.461 8.022 22.302 1.00 97.06 527 GLY A C 1
ATOM 3908 O O . GLY A 1 527 ? -3.249 7.741 23.480 1.00 97.06 527 GLY A O 1
ATOM 3909 N N . ARG A 1 528 ? -4.507 8.771 21.930 1.00 98.38 528 ARG A N 1
ATOM 3910 C CA . ARG A 1 528 ? -5.621 9.036 22.854 1.00 98.38 528 ARG A CA 1
ATOM 3911 C C . ARG A 1 528 ? -6.531 7.820 22.933 1.00 98.38 528 ARG A C 1
ATOM 3913 O O . ARG A 1 528 ? -6.768 7.190 21.905 1.00 98.38 528 ARG A O 1
ATOM 3920 N N . VAL A 1 529 ? -7.081 7.535 24.111 1.00 98.75 529 VAL A N 1
ATOM 3921 C CA . VAL A 1 529 ? -8.032 6.436 24.345 1.00 98.75 529 VAL A CA 1
ATOM 3922 C C . VAL A 1 529 ? -9.296 7.000 24.978 1.00 98.75 529 VAL A C 1
ATOM 3924 O O . VAL A 1 529 ? -9.242 7.675 26.005 1.00 98.75 529 VAL A O 1
ATOM 3927 N N . PHE A 1 530 ? -10.432 6.705 24.360 1.00 98.75 530 PHE A N 1
ATOM 3928 C CA . PHE A 1 530 ? -11.747 7.202 24.722 1.00 98.75 530 PHE A CA 1
ATOM 3929 C C . PHE A 1 530 ? -12.710 6.073 25.054 1.00 98.75 530 PHE A C 1
ATOM 3931 O O . PHE A 1 530 ? -12.628 4.974 24.502 1.00 98.75 530 PHE A O 1
ATOM 3938 N N . PHE A 1 531 ? -13.674 6.401 25.904 1.00 98.56 531 PHE A N 1
ATOM 3939 C CA . PHE A 1 531 ? -14.795 5.549 26.257 1.00 98.56 531 PHE A CA 1
ATOM 3940 C C . PHE A 1 531 ? -16.113 6.308 26.096 1.00 98.56 531 PHE A C 1
ATOM 3942 O O . PHE A 1 531 ? -16.187 7.515 26.330 1.00 98.56 531 PHE A O 1
ATOM 3949 N N . SER A 1 532 ? -17.162 5.585 25.721 1.00 98.31 532 SER A N 1
ATOM 3950 C CA . SER A 1 532 ? -18.548 6.029 25.806 1.00 98.31 532 SER A CA 1
ATOM 3951 C C . SER A 1 532 ? -19.401 4.912 26.396 1.00 98.31 532 SER A C 1
ATOM 3953 O O . SER A 1 532 ? -19.257 3.753 26.016 1.00 98.31 532 SER A O 1
ATOM 3955 N N . SER A 1 533 ? -20.309 5.259 27.309 1.00 97.50 533 SER A N 1
ATOM 3956 C CA . SER A 1 533 ? -21.288 4.319 27.885 1.00 97.50 533 SER A CA 1
ATOM 3957 C C . SER A 1 533 ? -22.654 4.375 27.200 1.00 97.50 533 SER A C 1
ATOM 3959 O O . SER A 1 533 ? -23.551 3.625 27.586 1.00 97.50 533 SER A O 1
ATOM 3961 N N . ASN A 1 534 ? -22.833 5.275 26.229 1.00 97.69 534 ASN A N 1
ATOM 3962 C CA . ASN A 1 534 ? -24.115 5.571 25.594 1.00 97.69 534 ASN A CA 1
ATOM 3963 C C . ASN A 1 534 ? -23.989 5.820 24.082 1.00 97.69 534 ASN A C 1
ATOM 3965 O O . ASN A 1 534 ? -24.677 6.679 23.533 1.00 97.69 534 ASN A O 1
ATOM 3969 N N . ALA A 1 535 ? -23.116 5.078 23.401 1.00 97.56 535 ALA A N 1
ATOM 3970 C CA . ALA A 1 535 ? -22.854 5.197 21.966 1.00 97.56 535 ALA A CA 1
ATOM 3971 C C . ALA A 1 535 ? -24.073 4.891 21.070 1.00 97.56 535 ALA A C 1
ATOM 3973 O O . ALA A 1 535 ? -24.061 5.234 19.886 1.00 97.56 535 ALA A O 1
ATOM 3974 N N . ASP A 1 536 ? -25.132 4.285 21.613 1.00 96.44 536 ASP A N 1
ATOM 3975 C CA . ASP A 1 536 ? -26.433 4.046 20.972 1.00 96.44 536 ASP A CA 1
ATOM 3976 C C . ASP A 1 536 ? -27.437 5.197 21.133 1.00 96.44 536 ASP A C 1
ATOM 3978 O O . ASP A 1 536 ? -28.455 5.227 20.436 1.00 96.44 536 ASP A O 1
ATOM 3982 N N . ALA A 1 537 ? -27.161 6.173 22.002 1.00 97.88 537 ALA A N 1
ATOM 3983 C CA . ALA A 1 537 ? -28.042 7.314 22.226 1.00 97.88 537 ALA A CA 1
ATOM 3984 C C . ALA A 1 537 ? -28.207 8.186 20.965 1.00 97.88 537 ALA A C 1
ATOM 3986 O O . ALA A 1 537 ? -27.544 8.002 19.939 1.00 97.88 537 ALA A O 1
ATOM 3987 N N . ALA A 1 538 ? -29.096 9.183 21.026 1.00 97.56 538 ALA A N 1
ATOM 3988 C CA . ALA A 1 538 ? -29.173 10.205 19.982 1.00 97.56 538 ALA A CA 1
ATOM 3989 C C . ALA A 1 538 ? -27.787 10.840 19.762 1.00 97.56 538 ALA A C 1
ATOM 3991 O O . ALA A 1 538 ? -27.069 11.077 20.730 1.00 97.56 538 ALA A O 1
ATOM 3992 N N . ALA A 1 539 ? -27.419 11.121 18.507 1.00 97.81 539 ALA A N 1
ATOM 3993 C CA . ALA A 1 539 ? -26.049 11.488 18.134 1.00 97.81 539 ALA A CA 1
ATOM 3994 C C . ALA A 1 539 ? -25.461 12.629 18.989 1.00 97.81 539 ALA A C 1
ATOM 3996 O O . ALA A 1 539 ? -24.376 12.486 19.541 1.00 97.81 539 ALA A O 1
ATOM 3997 N N . ALA A 1 540 ? -26.229 13.702 19.200 1.00 96.69 540 ALA A N 1
ATOM 3998 C CA . ALA A 1 540 ? -25.833 14.856 20.015 1.00 96.69 540 ALA A CA 1
ATOM 3999 C C . ALA A 1 540 ? -25.880 14.620 21.542 1.00 96.69 540 ALA A C 1
ATOM 4001 O O . ALA A 1 540 ? -25.644 15.543 22.314 1.00 96.69 540 ALA A O 1
ATOM 4002 N N . SER A 1 541 ? -26.267 13.428 21.996 1.00 97.31 541 SER A N 1
ATOM 4003 C CA . SER A 1 541 ? -26.331 13.039 23.414 1.00 97.31 541 SER A CA 1
ATOM 4004 C C . SER A 1 541 ? -25.290 11.989 23.790 1.00 97.31 541 SER A C 1
ATOM 4006 O O . SER A 1 541 ? -25.159 11.675 24.972 1.00 97.31 541 SER A O 1
ATOM 4008 N N . VAL A 1 542 ? -24.576 11.423 22.812 1.00 98.38 542 VAL A N 1
ATOM 4009 C CA . VAL A 1 542 ? -23.443 10.534 23.078 1.00 98.38 542 VAL A CA 1
ATOM 401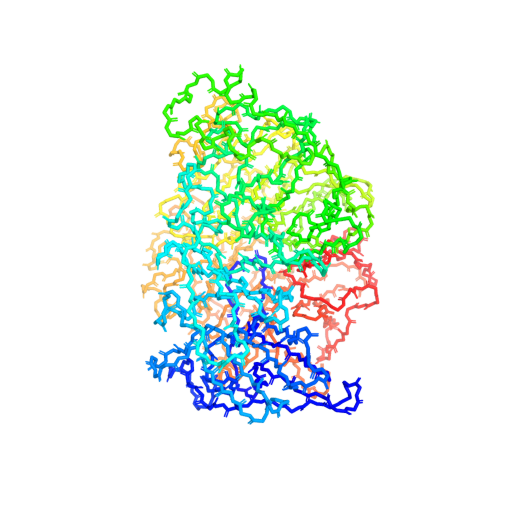0 C C . VAL A 1 542 ? -22.359 11.339 23.787 1.00 98.38 542 VAL A C 1
ATOM 4012 O O . VAL A 1 542 ? -22.019 12.437 23.353 1.00 98.38 542 VAL A O 1
ATOM 4015 N N . VAL A 1 543 ? -21.819 10.798 24.875 1.00 97.50 543 VAL A N 1
ATOM 4016 C CA . VAL A 1 543 ? -20.743 11.441 25.632 1.00 97.50 543 VAL A CA 1
ATOM 4017 C C . VAL A 1 543 ? -19.477 10.618 25.480 1.00 97.50 543 VAL A C 1
ATOM 4019 O O . VAL A 1 543 ? -19.503 9.391 25.606 1.00 97.50 543 VAL A O 1
ATOM 4022 N N . TRP A 1 544 ? -18.375 11.315 25.230 1.00 98.06 544 TRP A N 1
ATOM 4023 C CA . TRP A 1 544 ? -17.036 10.751 25.205 1.00 98.06 544 TRP A CA 1
ATOM 4024 C C . TRP A 1 544 ? -16.276 11.168 26.457 1.00 98.06 544 TRP A C 1
ATOM 4026 O O . TRP A 1 544 ? -16.382 12.303 26.917 1.00 98.06 544 TRP A O 1
ATOM 4036 N N . GLU A 1 545 ? -15.463 10.269 26.990 1.00 96.38 545 GLU A N 1
ATOM 4037 C CA . GLU A 1 545 ? -14.491 10.596 28.026 1.00 96.38 545 GLU A CA 1
ATOM 4038 C C . GLU A 1 545 ? -13.112 10.080 27.640 1.00 96.38 545 GLU A C 1
ATOM 4040 O O . GLU A 1 545 ? -12.974 8.980 27.104 1.00 96.38 545 GLU A O 1
ATOM 4045 N N . ARG A 1 546 ? -12.087 10.894 27.895 1.00 97.81 546 ARG A N 1
ATOM 4046 C CA . ARG A 1 546 ? -10.696 10.550 27.610 1.00 97.81 546 ARG A CA 1
ATOM 4047 C C . ARG A 1 546 ? -10.094 9.853 28.823 1.00 97.81 546 ARG A C 1
ATOM 4049 O O . ARG A 1 546 ? -10.128 10.403 29.921 1.00 97.81 546 ARG A O 1
ATOM 4056 N N . LEU A 1 547 ? -9.548 8.661 28.620 1.00 98.44 547 LEU A N 1
ATOM 4057 C CA . LEU A 1 547 ? -9.013 7.826 29.689 1.00 98.44 547 LEU A CA 1
ATOM 4058 C C . LEU A 1 547 ? -7.487 7.948 29.810 1.00 98.44 547 LEU A C 1
ATOM 4060 O O . LEU A 1 547 ? -6.971 7.971 30.923 1.00 98.44 547 LEU A O 1
ATOM 4064 N N . ASP A 1 548 ? -6.753 8.018 28.692 1.00 97.81 548 ASP A N 1
ATOM 4065 C CA . ASP A 1 548 ? -5.279 7.930 28.683 1.00 97.81 548 ASP A CA 1
ATOM 4066 C C . ASP A 1 548 ? -4.609 9.036 29.509 1.00 97.81 548 ASP A C 1
ATOM 4068 O O . ASP A 1 548 ? -3.628 8.792 30.203 1.00 97.81 548 ASP A O 1
ATOM 4072 N N . SER A 1 549 ? -5.217 10.222 29.552 1.00 95.38 549 SER A N 1
ATOM 4073 C CA . SER A 1 549 ? -4.712 11.372 30.306 1.00 95.38 549 SER A CA 1
ATOM 4074 C C . SER A 1 549 ? -4.623 11.169 31.825 1.00 95.38 549 SER A C 1
ATOM 4076 O O . SER A 1 549 ? -4.006 11.991 32.501 1.00 95.38 549 SER A O 1
ATOM 4078 N N . SER A 1 550 ? -5.256 10.131 32.387 1.00 95.50 550 SER A N 1
ATOM 4079 C CA . SER A 1 550 ? -5.130 9.809 33.816 1.00 95.50 550 SER A CA 1
ATOM 4080 C C . SER A 1 550 ? -3.937 8.904 34.137 1.00 95.50 550 SER A C 1
ATOM 4082 O O . SER A 1 550 ? -3.689 8.625 35.310 1.00 95.50 550 SER A O 1
ATOM 4084 N N . SER A 1 551 ? -3.234 8.407 33.119 1.00 94.75 551 SER A N 1
ATOM 4085 C CA . SER A 1 551 ? -2.096 7.504 33.254 1.00 94.75 551 SER A CA 1
ATOM 4086 C C . SER A 1 551 ? -0.776 8.248 33.075 1.00 94.75 551 SER A C 1
ATOM 4088 O O . SER A 1 551 ? -0.697 9.288 32.432 1.00 94.75 551 SER A O 1
ATOM 4090 N N . SER A 1 552 ? 0.282 7.722 33.691 1.00 93.44 552 SER A N 1
ATOM 4091 C CA . SER A 1 552 ? 1.658 8.185 33.475 1.00 93.44 552 SER A CA 1
ATOM 4092 C C . SER A 1 552 ? 2.506 7.166 32.716 1.00 93.44 552 SER A C 1
ATOM 4094 O O . SER A 1 552 ? 3.710 7.362 32.579 1.00 93.44 552 SER A O 1
ATOM 4096 N N . VAL A 1 553 ? 1.911 6.038 32.319 1.00 95.50 553 VAL A N 1
ATOM 4097 C CA . VAL A 1 553 ? 2.597 4.915 31.659 1.00 95.50 553 VAL A CA 1
ATOM 4098 C C . VAL A 1 553 ? 2.005 4.597 30.287 1.00 95.50 553 VAL A C 1
ATOM 4100 O O . VAL A 1 553 ? 2.487 3.694 29.614 1.00 95.50 553 VAL A O 1
ATOM 4103 N N . ASP A 1 554 ? 0.964 5.314 29.866 1.00 95.19 554 ASP A N 1
ATOM 4104 C CA . ASP A 1 554 ? 0.331 5.128 28.567 1.00 95.19 554 ASP A CA 1
ATOM 4105 C C . ASP A 1 554 ? 1.239 5.653 27.428 1.00 95.19 554 ASP A C 1
ATOM 4107 O O . ASP A 1 554 ? 1.759 6.777 27.489 1.00 95.19 554 ASP A O 1
ATOM 4111 N N . PRO A 1 555 ? 1.462 4.867 26.362 1.00 95.00 555 PRO A N 1
ATOM 4112 C CA . PRO A 1 555 ? 2.274 5.327 25.244 1.00 95.00 555 PRO A CA 1
ATOM 4113 C C . PRO A 1 555 ? 1.572 6.402 24.403 1.00 95.00 555 PRO A C 1
ATOM 4115 O O . PRO A 1 555 ? 0.446 6.220 23.941 1.00 95.00 555 PRO A O 1
ATOM 4118 N N . ASN A 1 556 ? 2.293 7.480 24.082 1.00 93.44 556 ASN A N 1
ATOM 4119 C CA . ASN A 1 556 ? 1.892 8.461 23.064 1.00 93.44 556 ASN A CA 1
ATOM 4120 C C . ASN A 1 556 ? 2.214 7.927 21.654 1.00 93.44 556 ASN A C 1
ATOM 4122 O O . ASN A 1 556 ? 3.072 8.460 20.946 1.00 93.44 556 ASN A O 1
ATOM 4126 N N . ARG A 1 557 ? 1.613 6.787 21.297 1.00 94.69 557 ARG A N 1
ATOM 4127 C CA . ARG A 1 557 ? 1.865 6.052 20.048 1.00 94.69 557 ARG A CA 1
ATOM 4128 C C . ARG A 1 557 ? 0.554 5.599 19.419 1.00 94.69 557 ARG A C 1
ATOM 4130 O O . ARG A 1 557 ? -0.487 5.589 20.066 1.00 94.69 557 ARG A O 1
ATOM 4137 N N . PHE A 1 558 ? 0.620 5.209 18.153 1.00 97.50 558 PHE A N 1
ATOM 4138 C CA . PHE A 1 558 ? -0.530 4.709 17.408 1.00 97.50 558 PHE A CA 1
ATOM 4139 C C . PHE A 1 558 ? -1.144 3.478 18.088 1.00 97.50 558 PHE A C 1
ATOM 4141 O O . PHE A 1 558 ? -0.467 2.458 18.246 1.00 97.50 558 PHE A O 1
ATOM 4148 N N . VAL A 1 559 ? -2.420 3.575 18.468 1.00 98.31 559 VAL A N 1
ATOM 4149 C CA . VAL A 1 559 ? -3.199 2.446 18.992 1.00 98.31 559 VAL A CA 1
ATOM 4150 C C . VAL A 1 559 ? -3.631 1.579 17.819 1.00 98.31 559 VAL A C 1
ATOM 4152 O O . VAL A 1 559 ? -4.434 2.007 16.995 1.00 98.31 559 VAL A O 1
ATOM 4155 N N . SER A 1 560 ? -3.083 0.371 17.741 1.00 97.69 560 SER A N 1
ATOM 4156 C CA . SER A 1 560 ? -3.292 -0.554 16.624 1.00 97.69 560 SER A CA 1
ATOM 4157 C C . SER A 1 560 ? -4.475 -1.499 16.818 1.00 97.69 560 SER A C 1
ATOM 4159 O O . SER A 1 560 ? -4.940 -2.110 15.861 1.00 97.69 560 SER A O 1
ATOM 4161 N N . GLY A 1 561 ? -4.989 -1.621 18.041 1.00 97.31 561 GLY A N 1
ATOM 4162 C CA . GLY A 1 561 ? -6.158 -2.444 18.315 1.00 97.31 561 GLY A CA 1
ATOM 4163 C C . GLY A 1 561 ? -6.649 -2.325 19.751 1.00 97.31 561 GLY A C 1
ATOM 4164 O O . GLY A 1 561 ? -5.890 -1.995 20.664 1.00 97.31 561 GLY A O 1
ATOM 4165 N N . ILE A 1 562 ? -7.938 -2.608 19.932 1.00 98.56 562 ILE A N 1
ATOM 4166 C CA . ILE A 1 562 ? -8.615 -2.690 21.227 1.00 98.56 562 ILE A CA 1
ATOM 4167 C C . ILE A 1 562 ? -9.496 -3.942 21.200 1.00 98.56 562 ILE A C 1
ATOM 4169 O O . ILE A 1 562 ? -10.187 -4.196 20.216 1.00 98.56 562 ILE A O 1
ATOM 4173 N N . THR A 1 563 ? -9.512 -4.716 22.281 1.00 97.62 563 THR A N 1
ATOM 4174 C CA . THR A 1 563 ? -10.513 -5.768 22.500 1.00 97.62 563 THR A CA 1
ATOM 4175 C C . THR A 1 563 ? -11.144 -5.572 23.872 1.00 97.62 563 THR A C 1
ATOM 4177 O O . THR A 1 563 ? -10.437 -5.459 24.869 1.00 97.62 563 THR A O 1
ATOM 4180 N N . ILE A 1 564 ? -12.474 -5.505 23.922 1.00 97.75 564 ILE A N 1
ATOM 4181 C CA . ILE A 1 564 ? -13.238 -5.272 25.158 1.00 97.75 564 ILE A CA 1
ATOM 4182 C C . ILE A 1 564 ? -13.444 -6.605 25.882 1.00 97.75 564 ILE A C 1
ATOM 4184 O O . ILE A 1 564 ? -13.650 -7.639 25.238 1.00 97.75 564 ILE A O 1
ATOM 4188 N N . ASP A 1 565 ? -13.390 -6.591 27.211 1.00 96.00 565 ASP A N 1
ATOM 4189 C CA . ASP A 1 565 ? -13.732 -7.746 28.030 1.00 96.00 565 ASP A CA 1
ATOM 4190 C C . ASP A 1 565 ? -15.240 -8.028 27.970 1.00 96.00 565 ASP A C 1
ATOM 4192 O O . ASP A 1 565 ? -16.040 -7.197 28.400 1.00 96.00 565 ASP A O 1
ATOM 4196 N N . PRO A 1 566 ? -15.675 -9.203 27.472 1.00 93.19 566 PRO A N 1
ATOM 4197 C CA . PRO A 1 566 ? -17.095 -9.544 27.457 1.00 93.19 566 PRO A CA 1
ATOM 4198 C C . PRO A 1 566 ? -17.704 -9.670 28.864 1.00 93.19 566 PRO A C 1
ATOM 4200 O O . PRO A 1 566 ? -18.929 -9.661 28.987 1.00 93.19 566 PRO A O 1
ATOM 4203 N N . ALA A 1 567 ? -16.890 -9.817 29.917 1.00 93.94 567 ALA A N 1
ATOM 4204 C CA . ALA A 1 567 ? -17.358 -9.888 31.300 1.00 93.94 567 ALA A CA 1
ATOM 4205 C C . ALA A 1 567 ? -17.501 -8.512 31.979 1.00 93.94 567 ALA A C 1
ATOM 4207 O O . ALA A 1 567 ? -18.254 -8.404 32.948 1.00 93.94 567 ALA A O 1
ATOM 4208 N N . ASP A 1 568 ? -16.810 -7.479 31.487 1.00 95.94 568 ASP A N 1
ATOM 4209 C CA . ASP A 1 568 ? -16.871 -6.111 32.010 1.00 95.94 568 ASP A CA 1
ATOM 4210 C C . ASP A 1 568 ? -16.531 -5.094 30.914 1.00 95.94 568 ASP A C 1
ATOM 4212 O O . ASP A 1 568 ? -15.371 -4.900 30.563 1.00 95.94 568 ASP A O 1
ATOM 4216 N N . SER A 1 569 ? -17.533 -4.370 30.412 1.00 96.19 569 SER A N 1
ATOM 4217 C CA . SER A 1 569 ? -17.328 -3.387 29.343 1.00 96.19 569 SER A CA 1
ATOM 4218 C C . SER A 1 569 ? -16.449 -2.183 29.754 1.00 96.19 569 SER A C 1
ATOM 4220 O O . SER A 1 569 ? -16.026 -1.424 28.880 1.00 96.19 569 SER A O 1
ATOM 4222 N N . ASN A 1 570 ? -16.145 -1.995 31.052 1.00 97.56 570 ASN A N 1
ATOM 4223 C CA . ASN A 1 570 ? -15.166 -1.007 31.548 1.00 97.56 570 ASN A CA 1
ATOM 4224 C C . ASN A 1 570 ? -13.712 -1.497 31.462 1.00 97.56 570 ASN A C 1
ATOM 4226 O O . ASN A 1 570 ? -12.794 -0.736 31.777 1.00 97.56 570 ASN A O 1
ATOM 4230 N N . HIS A 1 571 ? -13.496 -2.742 31.053 1.00 98.12 571 HIS A N 1
ATOM 4231 C CA . HIS A 1 571 ? -12.199 -3.385 30.966 1.00 98.12 571 HIS A CA 1
ATOM 4232 C C . HIS A 1 571 ? -11.873 -3.740 29.507 1.00 98.12 571 HIS A C 1
ATOM 4234 O O . HIS A 1 571 ? -12.709 -4.274 28.775 1.00 98.12 571 HIS A O 1
ATOM 4240 N N . ALA A 1 572 ? -10.663 -3.413 29.054 1.00 98.56 572 ALA A N 1
ATOM 4241 C CA . ALA A 1 572 ? -10.211 -3.671 27.692 1.00 98.56 572 ALA A CA 1
ATOM 4242 C C . ALA A 1 572 ? -8.704 -3.948 27.633 1.00 98.56 572 ALA A C 1
ATOM 4244 O O . ALA A 1 572 ? -7.937 -3.508 28.489 1.00 98.56 572 ALA A O 1
ATOM 4245 N N . TRP A 1 573 ? -8.269 -4.619 26.569 1.00 98.69 573 TRP A N 1
ATOM 4246 C CA . TRP A 1 573 ? -6.856 -4.767 26.226 1.00 98.69 573 TRP A CA 1
ATOM 4247 C C . TRP A 1 573 ? -6.529 -3.967 24.973 1.00 98.69 573 TRP A C 1
ATOM 4249 O O . TRP A 1 573 ? -7.299 -3.976 24.010 1.00 98.69 573 TRP A O 1
ATOM 4259 N N . ILE A 1 574 ? -5.385 -3.288 24.987 1.00 98.69 574 ILE A N 1
ATOM 4260 C CA . ILE A 1 574 ? -4.961 -2.340 23.954 1.00 98.69 574 ILE A CA 1
ATOM 4261 C C . ILE A 1 574 ? -3.568 -2.715 23.453 1.00 98.69 574 ILE A C 1
ATOM 4263 O O . ILE A 1 574 ? -2.681 -3.016 24.255 1.00 98.69 574 ILE A O 1
ATOM 4267 N N . SER A 1 575 ? -3.367 -2.661 22.136 1.00 98.44 575 SER A N 1
ATOM 4268 C CA . SER A 1 575 ? -2.051 -2.780 21.502 1.00 98.44 575 SER A CA 1
ATOM 4269 C C . SER A 1 575 ? -1.586 -1.454 20.896 1.00 98.44 575 SER A C 1
ATOM 4271 O O . SER A 1 575 ? -2.381 -0.701 20.328 1.00 98.44 575 SER A O 1
ATOM 4273 N N . TYR A 1 576 ? -0.284 -1.188 20.984 1.00 98.06 576 TYR A N 1
ATOM 4274 C CA . TYR A 1 576 ? 0.378 -0.014 20.421 1.00 98.06 576 TYR A CA 1
ATOM 4275 C C . TYR A 1 576 ? 1.421 -0.434 19.379 1.00 98.06 576 TYR A C 1
ATOM 4277 O O . TYR A 1 576 ? 2.271 -1.285 19.639 1.00 98.06 576 TYR A O 1
ATOM 4285 N N . SER A 1 577 ? 1.377 0.195 18.205 1.00 96.38 577 SER A N 1
ATOM 4286 C CA . SER A 1 577 ? 2.409 0.036 17.171 1.00 96.38 577 SER A CA 1
ATOM 4287 C C . SER A 1 577 ? 3.665 0.858 17.524 1.00 96.38 577 SER A C 1
ATOM 4289 O O . SER A 1 577 ? 3.683 1.582 18.524 1.00 96.38 577 SER A O 1
ATOM 4291 N N . SER A 1 578 ? 4.708 0.798 16.684 1.00 93.06 578 SER A N 1
ATOM 4292 C CA . SER A 1 578 ? 6.033 1.430 16.868 1.00 93.06 578 SER A CA 1
ATOM 4293 C C . SER A 1 578 ? 6.928 0.752 17.934 1.00 93.06 578 SER A C 1
ATOM 4295 O O . SER A 1 578 ? 6.595 -0.308 18.452 1.00 93.06 578 SER A O 1
ATOM 4297 N N . TYR A 1 579 ? 8.076 1.349 18.282 1.00 91.62 579 TYR A N 1
ATOM 4298 C CA . TYR A 1 579 ? 9.072 0.840 19.244 1.00 91.62 579 TYR A CA 1
ATOM 4299 C C . TYR A 1 579 ? 9.045 1.601 20.579 1.00 91.62 579 TYR A C 1
ATOM 4301 O O . TYR A 1 579 ? 8.892 2.822 20.590 1.00 91.62 579 TYR A O 1
ATOM 4309 N N . SER A 1 580 ? 9.251 0.906 21.700 1.00 91.69 580 SER A N 1
ATOM 4310 C CA . SER A 1 580 ? 9.394 1.498 23.041 1.00 91.69 580 SER A CA 1
ATOM 4311 C C . SER A 1 580 ? 10.602 2.426 23.123 1.00 91.69 580 SER A C 1
ATOM 4313 O O . SER A 1 580 ? 10.574 3.430 23.828 1.00 91.69 580 SER A O 1
ATOM 4315 N N . SER A 1 581 ? 11.653 2.134 22.354 1.00 86.38 581 SER A N 1
ATOM 4316 C CA . SER A 1 581 ? 12.828 3.002 22.223 1.00 86.38 581 SER A CA 1
ATOM 4317 C C . SER A 1 581 ? 12.530 4.391 21.636 1.00 86.38 581 SER A C 1
ATOM 4319 O O . SER A 1 581 ? 13.339 5.299 21.811 1.00 86.38 581 SER A O 1
ATOM 4321 N N . LEU A 1 582 ? 11.377 4.583 20.981 1.00 86.38 582 LEU A N 1
ATOM 4322 C CA . LEU A 1 582 ? 10.911 5.891 20.501 1.00 86.38 582 LEU A CA 1
ATOM 4323 C C . LEU A 1 582 ? 10.049 6.642 21.529 1.00 86.38 582 LEU A C 1
ATOM 4325 O O . LEU A 1 582 ? 9.834 7.842 21.376 1.00 86.38 582 LEU A O 1
ATOM 4329 N N . THR A 1 583 ? 9.584 5.968 22.584 1.00 90.06 583 THR A N 1
ATOM 4330 C CA . THR A 1 583 ? 8.887 6.571 23.732 1.00 90.06 583 THR A CA 1
ATOM 4331 C C . THR A 1 583 ? 9.472 6.056 25.051 1.00 90.06 583 THR A C 1
ATOM 4333 O O . THR A 1 583 ? 8.762 5.443 25.846 1.00 90.06 583 THR A O 1
ATOM 4336 N N . PRO A 1 584 ? 10.765 6.305 25.336 1.00 89.44 584 PRO A N 1
ATOM 4337 C CA . PRO A 1 584 ? 11.455 5.687 26.472 1.00 89.44 584 PRO A CA 1
ATOM 4338 C C . PRO A 1 584 ? 10.862 6.058 27.841 1.00 89.44 584 PRO A C 1
ATOM 4340 O O . PRO A 1 584 ? 11.052 5.323 28.807 1.00 89.44 584 PRO A O 1
ATOM 4343 N N . ALA A 1 585 ? 10.137 7.179 27.938 1.00 91.94 585 ALA A N 1
ATOM 4344 C CA . ALA A 1 585 ? 9.429 7.587 29.152 1.00 91.94 585 ALA A CA 1
ATOM 4345 C C . ALA A 1 585 ? 8.123 6.805 29.396 1.00 91.94 585 ALA A C 1
ATOM 4347 O O . ALA A 1 585 ? 7.702 6.675 30.543 1.00 91.94 585 ALA A O 1
ATOM 4348 N N . THR A 1 586 ? 7.499 6.281 28.338 1.00 94.81 586 THR A N 1
ATOM 4349 C CA . THR A 1 586 ? 6.270 5.473 28.379 1.00 94.81 586 THR A CA 1
ATOM 4350 C C . THR A 1 586 ? 6.412 4.257 27.448 1.00 94.81 586 THR A C 1
ATOM 4352 O O . THR A 1 586 ? 5.810 4.207 26.369 1.00 94.81 586 THR A O 1
ATOM 4355 N N . PRO A 1 587 ? 7.282 3.290 27.808 1.00 95.06 587 PRO A N 1
ATOM 4356 C CA . PRO A 1 587 ? 7.506 2.089 27.011 1.00 95.06 587 PRO A CA 1
ATOM 4357 C C . PRO A 1 587 ? 6.347 1.096 27.166 1.00 95.06 587 PRO A C 1
ATOM 4359 O O . PRO A 1 587 ? 5.563 1.179 28.110 1.00 95.06 587 PRO A O 1
ATOM 4362 N N . GLY A 1 588 ? 6.304 0.104 26.282 1.00 95.75 588 GLY A N 1
ATOM 4363 C CA . GLY A 1 588 ? 5.383 -1.028 26.353 1.00 95.75 588 GLY A CA 1
ATOM 4364 C C . GLY A 1 588 ? 4.423 -1.089 25.169 1.00 95.75 588 GLY A C 1
ATOM 4365 O O . GLY A 1 588 ? 4.066 -0.048 24.617 1.00 95.75 588 GLY A O 1
ATOM 4366 N N . HIS A 1 589 ? 3.997 -2.289 24.776 1.00 97.62 589 HIS A N 1
ATOM 4367 C CA . HIS A 1 589 ? 3.223 -2.532 23.549 1.00 97.62 589 HIS A CA 1
ATOM 4368 C C . HIS A 1 589 ? 1.815 -3.049 23.796 1.00 97.62 589 HIS A C 1
ATOM 4370 O O . HIS A 1 589 ? 0.905 -2.679 23.060 1.00 97.62 589 HIS A O 1
ATOM 4376 N N . VAL A 1 590 ? 1.620 -3.879 24.817 1.00 98.50 590 VAL A N 1
ATOM 4377 C CA . VAL A 1 590 ? 0.326 -4.484 25.144 1.00 98.50 590 VAL A CA 1
ATOM 4378 C C . VAL A 1 590 ? -0.063 -4.081 26.557 1.00 98.50 590 VAL A C 1
ATOM 4380 O O . VAL A 1 590 ? 0.721 -4.238 27.493 1.00 98.50 590 VAL A O 1
ATOM 4383 N N . PHE A 1 591 ? -1.278 -3.567 26.726 1.00 98.56 591 PHE A N 1
ATOM 4384 C CA . PHE A 1 591 ? -1.773 -3.097 28.016 1.00 98.56 591 PHE A CA 1
ATOM 4385 C C . PHE A 1 591 ? -3.154 -3.645 28.328 1.00 98.56 591 PHE A C 1
ATOM 4387 O O . PHE A 1 591 ? -4.027 -3.708 27.467 1.00 98.56 591 PHE A O 1
ATOM 4394 N N . GLU A 1 592 ? -3.349 -3.975 29.595 1.00 98.19 592 GLU A N 1
ATOM 4395 C CA . GLU A 1 592 ? -4.648 -4.116 30.231 1.00 98.19 592 GLU A CA 1
ATOM 4396 C C . GLU A 1 592 ? -5.092 -2.750 30.764 1.00 98.19 592 GLU A C 1
ATOM 4398 O O . GLU A 1 592 ? -4.320 -2.065 31.447 1.00 98.19 592 GLU A O 1
ATOM 4403 N N . VAL A 1 593 ? -6.320 -2.342 30.442 1.00 98.62 593 VAL A N 1
ATOM 4404 C CA . VAL A 1 593 ? -6.872 -1.030 30.784 1.00 98.62 593 VAL A CA 1
ATOM 4405 C C . VAL A 1 593 ? -8.237 -1.193 31.433 1.00 98.62 593 VAL A C 1
ATOM 4407 O O . VAL A 1 593 ? -9.178 -1.678 30.812 1.00 98.62 593 VAL A O 1
ATOM 4410 N N . THR A 1 594 ? -8.362 -0.745 32.683 1.00 98.50 594 THR A N 1
ATOM 4411 C CA . THR A 1 594 ? -9.634 -0.758 33.422 1.00 98.50 594 THR A CA 1
ATOM 4412 C C . THR A 1 594 ? -10.056 0.661 33.753 1.00 98.50 594 THR A C 1
ATOM 4414 O O . THR A 1 594 ? -9.349 1.377 34.465 1.00 98.50 594 THR A O 1
ATOM 4417 N N . ARG A 1 595 ? -11.231 1.067 33.279 1.00 98.00 595 ARG A N 1
ATOM 4418 C CA . ARG A 1 595 ? -11.874 2.319 33.668 1.00 98.00 595 ARG A CA 1
ATOM 4419 C C . ARG A 1 595 ? -12.362 2.231 35.113 1.00 98.00 595 ARG A C 1
ATOM 4421 O O . ARG A 1 595 ? -13.225 1.428 35.447 1.00 98.00 595 ARG A O 1
ATOM 4428 N N . THR A 1 596 ? -11.834 3.099 35.971 1.00 97.19 596 THR A N 1
ATOM 4429 C CA . THR A 1 596 ? -12.118 3.129 37.417 1.00 97.19 596 THR A CA 1
ATOM 4430 C C . THR A 1 596 ? -13.076 4.250 37.825 1.00 97.19 596 THR A C 1
ATOM 4432 O O . THR A 1 596 ? -13.521 4.301 38.972 1.00 97.19 596 THR A O 1
ATOM 4435 N N . GLY A 1 597 ? -13.424 5.137 36.892 1.00 96.25 597 GLY A N 1
ATOM 4436 C CA . GLY A 1 597 ? -14.327 6.266 37.098 1.00 96.25 597 GLY A CA 1
ATOM 4437 C C . GLY A 1 597 ? -14.367 7.192 35.878 1.00 96.25 597 GLY A C 1
ATOM 4438 O O . GLY A 1 597 ? -13.728 6.886 34.868 1.00 96.25 597 GLY A O 1
ATOM 4439 N N . PRO A 1 598 ? -15.111 8.312 35.949 1.00 94.62 598 PRO A N 1
ATOM 4440 C CA . PRO A 1 598 ? -15.181 9.270 34.854 1.00 94.62 598 PRO A CA 1
ATOM 4441 C C . PRO A 1 598 ? -13.810 9.824 34.461 1.00 94.62 598 PRO A C 1
ATOM 4443 O O . PRO A 1 598 ? -13.113 10.381 35.309 1.00 94.62 598 PRO A O 1
ATOM 4446 N N . SER A 1 599 ? -13.433 9.677 33.191 1.00 95.50 599 SER A N 1
ATOM 4447 C CA . SER A 1 599 ? -12.123 10.073 32.642 1.00 95.50 599 SER A CA 1
ATOM 4448 C C . SER A 1 599 ? -10.908 9.520 33.413 1.00 95.50 599 SER A C 1
ATOM 4450 O O . SER A 1 599 ? -9.833 10.122 33.393 1.00 95.50 599 SER A O 1
ATOM 4452 N N . THR A 1 600 ? -11.062 8.400 34.131 1.00 97.25 600 THR A N 1
ATOM 4453 C CA . THR A 1 600 ? -9.980 7.779 34.912 1.00 97.25 600 THR A CA 1
ATOM 4454 C C . THR A 1 600 ? -9.906 6.281 34.667 1.00 97.25 600 THR A C 1
ATOM 4456 O O . THR A 1 600 ? -10.909 5.572 34.792 1.00 97.25 600 THR A O 1
ATOM 4459 N N . ALA A 1 601 ? -8.707 5.784 34.387 1.00 98.06 601 ALA A N 1
ATOM 4460 C CA . ALA A 1 601 ? -8.436 4.366 34.201 1.00 98.06 601 ALA A CA 1
ATOM 4461 C C . ALA A 1 601 ? -7.029 3.978 34.690 1.00 98.06 601 ALA A C 1
ATOM 4463 O O . ALA A 1 601 ? -6.153 4.826 34.879 1.00 98.06 601 ALA A O 1
ATOM 4464 N N . THR A 1 602 ? -6.823 2.682 34.918 1.00 98.19 602 THR A N 1
ATOM 4465 C CA . THR A 1 602 ? -5.525 2.082 35.257 1.00 98.19 602 THR A CA 1
ATOM 4466 C C . THR A 1 602 ? -4.942 1.365 34.047 1.00 98.19 602 THR A C 1
ATOM 4468 O O . THR A 1 602 ? -5.662 0.597 33.416 1.00 98.19 602 THR A O 1
ATOM 4471 N N . TRP A 1 603 ? -3.647 1.559 33.779 1.00 98.06 603 TRP A N 1
ATOM 4472 C CA . TRP A 1 603 ? -2.887 0.847 32.744 1.00 98.06 603 TRP A CA 1
ATOM 4473 C C . TRP A 1 603 ? -1.910 -0.132 33.381 1.00 98.06 603 TRP A C 1
ATOM 4475 O O . TRP A 1 603 ? -1.077 0.269 34.196 1.00 98.06 603 TRP A O 1
ATOM 4485 N N . THR A 1 604 ? -1.959 -1.386 32.947 1.00 97.50 604 THR A N 1
ATOM 4486 C CA . THR A 1 604 ? -0.996 -2.420 33.337 1.00 97.50 604 THR A CA 1
ATOM 4487 C C . THR A 1 604 ? -0.364 -3.001 32.083 1.00 97.50 604 THR A C 1
ATOM 4489 O O . THR A 1 604 ? -1.065 -3.539 31.232 1.00 97.50 604 THR A O 1
ATOM 4492 N N . SER A 1 605 ? 0.958 -2.889 31.946 1.00 97.50 605 SER A N 1
ATOM 4493 C CA . SER A 1 605 ? 1.660 -3.506 30.816 1.00 97.50 605 SER A CA 1
ATOM 4494 C C . SER A 1 605 ? 1.625 -5.030 30.928 1.00 97.50 605 SER A C 1
ATOM 4496 O O . SER A 1 605 ? 1.861 -5.594 31.998 1.00 97.50 605 SER A O 1
ATOM 4498 N N . LEU A 1 606 ? 1.365 -5.680 29.797 1.00 98.12 606 LEU A N 1
ATOM 4499 C CA . LEU A 1 606 ? 1.356 -7.128 29.620 1.00 98.12 606 LEU A CA 1
ATOM 4500 C C . LEU A 1 606 ? 2.552 -7.627 28.802 1.00 98.12 606 LEU A C 1
ATOM 4502 O O . LEU A 1 606 ? 2.606 -8.805 28.455 1.00 98.12 606 LEU A O 1
ATOM 4506 N N . ASP A 1 607 ? 3.535 -6.773 28.514 1.00 97.44 607 ASP A N 1
ATOM 4507 C CA . ASP A 1 607 ? 4.727 -7.155 27.748 1.00 97.44 607 ASP A CA 1
ATOM 4508 C C . ASP A 1 607 ? 5.527 -8.262 28.452 1.00 97.44 607 ASP A C 1
ATOM 4510 O O . ASP A 1 607 ? 6.189 -9.066 27.806 1.00 97.44 607 ASP A O 1
ATOM 4514 N N . GLY A 1 608 ? 5.442 -8.362 29.779 1.00 95.56 608 GLY A N 1
ATOM 4515 C CA . GLY A 1 608 ? 6.183 -9.356 30.550 1.00 95.56 608 GLY A CA 1
ATOM 4516 C C . GLY A 1 608 ? 7.664 -8.996 30.701 1.00 95.56 608 GLY A C 1
ATOM 4517 O O . GLY A 1 608 ? 8.053 -7.831 30.669 1.00 95.56 608 GLY A O 1
ATOM 4518 N N . SER A 1 609 ? 8.512 -9.999 30.950 1.00 94.06 609 SER A N 1
ATOM 4519 C CA . SER A 1 609 ? 9.952 -9.786 31.152 1.00 94.06 609 SER A CA 1
ATOM 4520 C C . SER A 1 609 ? 10.786 -11.002 30.739 1.00 94.06 609 SER A C 1
ATOM 4522 O O . SER A 1 609 ? 10.295 -12.129 30.696 1.00 94.06 609 SER A O 1
ATOM 4524 N N . GLY A 1 610 ? 12.070 -10.780 30.449 1.00 93.88 610 GLY A N 1
ATOM 4525 C CA . GLY A 1 610 ? 13.002 -11.844 30.070 1.00 93.88 610 GLY A CA 1
ATOM 4526 C C . GLY A 1 610 ? 12.847 -12.313 28.619 1.00 93.88 610 GLY A C 1
ATOM 4527 O O . GLY A 1 610 ? 12.343 -11.593 27.765 1.00 93.88 610 GLY A O 1
ATOM 4528 N N . ALA A 1 611 ? 13.319 -13.528 28.328 1.00 93.94 611 ALA A N 1
ATOM 4529 C CA . ALA A 1 611 ? 13.385 -14.070 26.963 1.00 93.94 611 ALA A CA 1
ATOM 4530 C C . ALA A 1 611 ? 12.012 -14.380 26.333 1.00 93.94 611 ALA A C 1
ATOM 4532 O O . ALA A 1 611 ? 11.929 -14.611 25.131 1.00 93.94 611 ALA A O 1
ATOM 4533 N N . THR A 1 612 ? 10.962 -14.411 27.152 1.00 95.88 612 THR A N 1
ATOM 4534 C CA . THR A 1 612 ? 9.568 -14.680 26.775 1.00 95.88 612 THR A CA 1
ATOM 4535 C C . THR A 1 612 ? 8.691 -13.432 26.878 1.00 95.88 612 THR A C 1
ATOM 4537 O O . THR A 1 612 ? 7.468 -13.544 26.833 1.00 95.88 612 THR A O 1
ATOM 4540 N N . ALA A 1 613 ? 9.289 -12.249 27.050 1.00 96.62 613 ALA A N 1
ATOM 4541 C CA . ALA A 1 613 ? 8.564 -10.991 26.944 1.00 96.62 613 ALA A CA 1
ATOM 4542 C C . ALA A 1 613 ? 8.069 -10.769 25.508 1.00 96.62 613 ALA A C 1
ATOM 4544 O O . ALA A 1 613 ? 8.675 -11.263 24.550 1.00 96.62 613 ALA A O 1
ATOM 4545 N N . PHE A 1 614 ? 7.010 -9.977 25.358 1.00 96.69 614 PHE A N 1
ATOM 4546 C CA . PHE A 1 614 ? 6.669 -9.379 24.082 1.00 96.69 614 PHE A CA 1
ATOM 4547 C C . PHE A 1 614 ? 7.891 -8.575 23.606 1.00 96.69 614 PHE A C 1
ATOM 4549 O O . PHE A 1 614 ? 8.391 -7.726 24.350 1.00 96.69 614 PHE A O 1
ATOM 4556 N N . PRO A 1 615 ? 8.444 -8.873 22.420 1.00 93.19 615 PRO A N 1
ATOM 4557 C CA . PRO A 1 615 ? 9.632 -8.177 21.943 1.00 93.19 615 PRO A CA 1
ATOM 4558 C C . PRO A 1 615 ? 9.368 -6.685 21.715 1.00 93.19 615 PRO A C 1
ATOM 4560 O O . PRO A 1 615 ? 8.231 -6.293 21.473 1.00 93.19 615 PRO A O 1
ATOM 4563 N N . ASP A 1 616 ? 10.421 -5.858 21.703 1.00 92.00 616 ASP A N 1
ATOM 4564 C CA . ASP A 1 616 ? 10.286 -4.440 21.346 1.00 92.00 616 ASP A CA 1
ATOM 4565 C C . ASP A 1 616 ? 10.041 -4.260 19.840 1.00 92.00 616 ASP A C 1
ATOM 4567 O O . ASP A 1 616 ? 10.944 -3.879 19.098 1.00 92.00 616 ASP A O 1
ATOM 4571 N N . PHE A 1 617 ? 8.834 -4.595 19.393 1.00 89.38 617 PHE A N 1
ATOM 4572 C CA . PHE A 1 617 ? 8.371 -4.586 18.012 1.00 89.38 617 PHE A CA 1
ATOM 4573 C C . PHE A 1 617 ? 6.982 -3.946 17.928 1.00 89.38 617 PHE A C 1
ATOM 4575 O O . PHE A 1 617 ? 6.210 -4.072 18.878 1.00 89.38 617 PHE A O 1
ATOM 4582 N N . PRO A 1 618 ? 6.617 -3.340 16.787 1.00 94.62 618 PRO A N 1
ATOM 4583 C CA . PRO A 1 618 ? 5.258 -2.868 16.565 1.00 94.62 618 PRO A CA 1
ATOM 4584 C C . PRO A 1 618 ? 4.211 -3.975 16.766 1.00 94.62 618 PRO A C 1
ATOM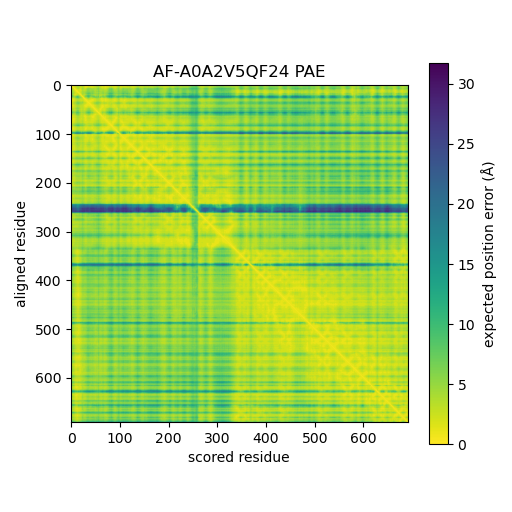 4586 O O . PRO A 1 618 ? 4.205 -4.973 16.042 1.00 94.62 618 PRO A O 1
ATOM 4589 N N . ALA A 1 619 ? 3.298 -3.797 17.724 1.00 97.62 619 ALA A N 1
ATOM 4590 C CA . ALA A 1 619 ? 2.086 -4.607 17.797 1.00 97.62 619 ALA A CA 1
ATOM 4591 C C . ALA A 1 619 ? 1.056 -4.045 16.809 1.00 97.62 619 ALA A C 1
ATOM 4593 O O . ALA A 1 619 ? 0.731 -2.858 16.863 1.00 97.62 619 ALA A O 1
ATOM 4594 N N . THR A 1 620 ? 0.541 -4.871 15.901 1.00 97.19 620 THR A N 1
ATOM 4595 C CA . THR A 1 620 ? -0.272 -4.421 14.753 1.00 97.19 620 THR A CA 1
ATOM 4596 C C . THR A 1 620 ? -1.766 -4.707 14.894 1.00 97.19 620 THR A C 1
ATOM 4598 O O . THR A 1 620 ? -2.561 -4.044 14.239 1.00 97.19 620 THR A O 1
ATOM 4601 N N . ALA A 1 621 ? -2.157 -5.655 15.749 1.00 97.50 621 ALA A N 1
ATOM 4602 C CA . ALA A 1 621 ? -3.541 -5.907 16.152 1.00 97.50 6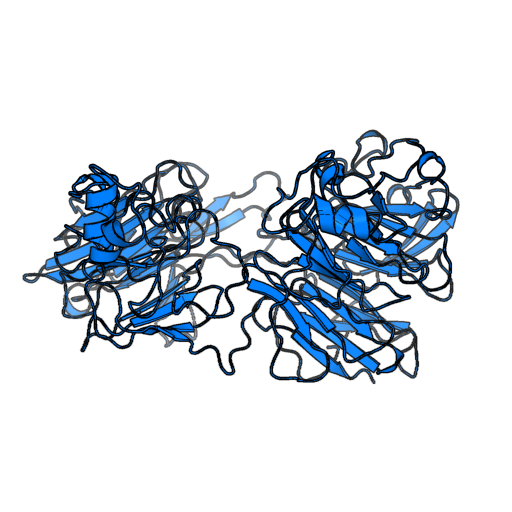21 ALA A CA 1
ATOM 4603 C C . ALA A 1 621 ? -3.580 -6.760 17.430 1.00 97.50 621 ALA A C 1
ATOM 4605 O O . ALA A 1 621 ? -2.607 -7.445 17.759 1.00 97.50 621 ALA A O 1
ATOM 4606 N N . ILE A 1 622 ? -4.728 -6.769 18.110 1.00 98.31 622 ILE A N 1
ATOM 4607 C CA . ILE A 1 622 ? -5.004 -7.605 19.283 1.00 98.31 622 ILE A CA 1
ATOM 4608 C C . ILE A 1 622 ? -6.389 -8.248 19.175 1.00 98.31 622 ILE A C 1
ATOM 4610 O O . ILE A 1 622 ? -7.349 -7.604 18.759 1.00 98.31 622 ILE A O 1
ATOM 4614 N N . ALA A 1 623 ? -6.500 -9.515 19.570 1.00 97.12 623 ALA A N 1
ATOM 4615 C CA . ALA A 1 623 ? -7.764 -10.236 19.671 1.00 97.12 623 ALA A CA 1
ATOM 4616 C C . ALA A 1 623 ? -7.783 -11.126 20.920 1.00 97.12 623 ALA A C 1
ATOM 4618 O O . ALA A 1 623 ? -6.775 -11.743 21.266 1.00 97.12 623 ALA A O 1
ATOM 4619 N N . ARG A 1 624 ? -8.941 -11.227 21.580 1.00 95.69 624 ARG A N 1
ATOM 4620 C CA . ARG A 1 624 ? -9.140 -12.080 22.758 1.00 95.69 624 ARG A CA 1
ATOM 4621 C C . ARG A 1 624 ? -9.999 -13.289 22.427 1.00 95.69 624 ARG A C 1
ATOM 4623 O O . ARG A 1 624 ? -11.102 -13.162 21.895 1.00 95.69 624 ARG A O 1
ATOM 4630 N N . ASP A 1 625 ? -9.540 -14.460 22.837 1.00 94.44 625 ASP A N 1
ATOM 4631 C CA . ASP A 1 625 ? -10.373 -15.651 22.825 1.00 94.44 625 ASP A CA 1
ATOM 4632 C C . ASP A 1 625 ? -11.331 -15.656 24.027 1.00 94.44 625 ASP A C 1
ATOM 4634 O O . ASP A 1 625 ? -10.930 -15.493 25.178 1.00 94.44 625 ASP A O 1
ATOM 4638 N N . SER A 1 626 ? -12.625 -15.822 23.758 1.00 90.31 626 SER A N 1
ATOM 4639 C CA . SER A 1 626 ? -13.690 -15.661 24.754 1.00 90.31 626 SER A CA 1
ATOM 4640 C C . SER A 1 626 ? -14.428 -16.952 25.103 1.00 90.31 626 SER A C 1
ATOM 4642 O O . SER A 1 626 ? -15.410 -16.913 25.842 1.00 90.31 626 SER A O 1
ATOM 4644 N N . VAL A 1 627 ? -13.996 -18.105 24.580 1.00 85.94 627 VAL A N 1
ATOM 4645 C CA . VAL A 1 627 ? -14.689 -19.384 24.807 1.00 85.94 627 VAL A CA 1
ATOM 4646 C C . VAL A 1 627 ? -13.722 -20.551 25.010 1.00 85.94 627 VAL A C 1
ATOM 4648 O O . VAL A 1 627 ? -12.547 -20.488 24.670 1.00 85.94 627 VAL A O 1
ATOM 4651 N N . GLY A 1 628 ? -14.242 -21.664 25.530 1.00 84.81 628 GLY A N 1
ATOM 4652 C CA . GLY A 1 628 ? -13.509 -22.930 25.597 1.00 84.81 628 GLY A CA 1
ATOM 4653 C C . GLY A 1 628 ? -12.250 -22.885 26.470 1.00 84.81 628 GLY A C 1
ATOM 4654 O O . GLY A 1 628 ? -12.185 -22.147 27.451 1.00 84.81 628 GLY A O 1
ATOM 4655 N N . ALA A 1 629 ? -11.263 -23.716 26.120 1.00 80.06 629 ALA A N 1
ATOM 4656 C CA . ALA A 1 629 ? -10.014 -23.860 26.873 1.00 80.06 629 ALA A CA 1
ATOM 4657 C C . ALA A 1 629 ? -9.084 -22.639 26.762 1.00 80.06 629 ALA A C 1
ATOM 4659 O O . ALA A 1 629 ? -8.223 -22.468 27.619 1.00 80.06 629 ALA A O 1
ATOM 4660 N N . GLY A 1 630 ? -9.266 -21.808 25.733 1.00 83.56 630 GLY A N 1
ATOM 4661 C CA . GLY A 1 630 ? -8.509 -20.574 25.529 1.00 83.56 630 GLY A CA 1
ATOM 4662 C C . GLY A 1 630 ? -9.200 -19.320 26.060 1.00 83.56 630 GLY A C 1
ATOM 4663 O O . GLY A 1 630 ? -8.753 -18.221 25.761 1.00 83.56 630 GLY A O 1
ATOM 4664 N N . ASN A 1 631 ? -10.297 -19.436 26.822 1.00 90.94 631 ASN A N 1
ATOM 4665 C CA . ASN A 1 631 ? -10.986 -18.255 27.345 1.00 90.94 631 ASN A CA 1
ATOM 4666 C C . ASN A 1 631 ? -10.034 -17.380 28.184 1.00 90.94 631 ASN A C 1
ATOM 4668 O O . ASN A 1 631 ? -9.540 -17.805 29.234 1.00 90.94 631 ASN A O 1
ATOM 4672 N N . GLY A 1 632 ? -9.832 -16.145 27.728 1.00 92.31 632 GLY A N 1
ATOM 4673 C CA . GLY A 1 632 ? -8.912 -15.168 28.307 1.00 92.31 632 GLY A CA 1
ATOM 4674 C C . GLY A 1 632 ? -7.531 -15.120 27.657 1.00 92.31 632 GLY A C 1
ATOM 4675 O O . GLY A 1 632 ? -6.734 -14.276 28.047 1.00 92.31 632 GLY A O 1
ATOM 4676 N N . ASP A 1 633 ? -7.235 -15.975 26.679 1.00 96.56 633 ASP A N 1
ATOM 4677 C CA . ASP A 1 633 ? -6.003 -15.853 25.904 1.00 96.56 633 ASP A CA 1
ATOM 4678 C C . ASP A 1 633 ? -6.044 -14.601 25.025 1.00 96.56 633 ASP A C 1
ATOM 4680 O O . ASP A 1 633 ? -7.046 -14.329 24.350 1.00 96.56 633 ASP A O 1
ATOM 4684 N N . LEU A 1 634 ? -4.923 -13.884 24.971 1.00 98.00 634 LEU A N 1
ATOM 4685 C CA . LEU A 1 634 ? -4.726 -12.763 24.057 1.00 98.00 634 LEU A CA 1
ATOM 4686 C C . LEU A 1 634 ? -3.834 -13.186 22.897 1.00 98.00 634 LEU A C 1
ATOM 4688 O O . LEU A 1 634 ? -2.824 -13.856 23.091 1.00 98.00 634 LEU A O 1
ATOM 4692 N N . TYR A 1 635 ? -4.190 -12.752 21.696 1.00 98.19 635 TYR A N 1
ATOM 4693 C CA . TYR A 1 635 ? -3.414 -12.928 20.477 1.00 98.19 635 TYR A CA 1
ATOM 4694 C C . TYR A 1 635 ? -3.031 -11.552 19.954 1.00 98.19 635 TYR A C 1
ATOM 4696 O O . TYR A 1 635 ? -3.904 -10.707 19.767 1.00 98.19 635 TYR A O 1
ATOM 4704 N N . VAL A 1 636 ? -1.741 -11.331 19.718 1.00 98.38 636 VAL A N 1
ATOM 4705 C CA . VAL A 1 636 ? -1.205 -10.057 19.228 1.00 98.38 636 VAL A CA 1
ATOM 4706 C C . VAL A 1 636 ? -0.342 -10.311 18.004 1.00 98.38 636 VAL A C 1
ATOM 4708 O O . VAL A 1 636 ? 0.556 -11.158 18.028 1.00 98.38 636 VAL A O 1
ATOM 4711 N N . SER A 1 637 ? -0.627 -9.595 16.922 1.00 97.44 637 SER A N 1
ATOM 4712 C CA . SER A 1 637 ? 0.145 -9.661 15.683 1.00 97.44 637 SER A CA 1
ATOM 4713 C C . SER A 1 637 ? 1.267 -8.626 15.633 1.00 97.44 637 SER A C 1
ATOM 4715 O O . SER A 1 637 ? 1.239 -7.625 16.349 1.00 97.44 637 SER A O 1
ATOM 4717 N N . ASN A 1 638 ? 2.263 -8.883 14.784 1.00 95.62 638 ASN A N 1
ATOM 4718 C CA . ASN A 1 638 ? 3.384 -7.988 14.486 1.00 95.62 638 ASN A CA 1
ATOM 4719 C C . ASN A 1 638 ? 3.947 -8.264 13.074 1.00 95.62 638 ASN A C 1
ATOM 4721 O O . ASN A 1 638 ? 3.391 -9.063 12.314 1.00 95.62 638 ASN A O 1
ATOM 4725 N N . ASP A 1 639 ? 5.089 -7.656 12.737 1.00 92.62 639 ASP A N 1
ATOM 4726 C CA . ASP A 1 639 ? 5.763 -7.804 11.436 1.00 92.62 639 ASP A CA 1
ATOM 4727 C C . ASP A 1 639 ? 6.278 -9.223 11.106 1.00 92.62 639 ASP A C 1
ATOM 4729 O O . ASP A 1 639 ? 6.813 -9.463 10.019 1.00 92.62 639 ASP A O 1
ATOM 4733 N N . TRP A 1 640 ? 6.189 -10.167 12.046 1.00 92.62 640 TRP A N 1
ATOM 4734 C CA . TRP A 1 640 ? 6.735 -11.519 11.910 1.00 92.62 640 TRP A CA 1
ATOM 4735 C C . TRP A 1 640 ? 5.730 -12.638 12.190 1.00 92.62 640 TRP A C 1
ATOM 4737 O O . TRP A 1 640 ? 6.095 -13.808 12.036 1.00 92.62 640 TRP A O 1
ATOM 4747 N N . GLY A 1 641 ? 4.500 -12.322 12.590 1.00 95.06 641 GLY A N 1
ATOM 4748 C CA . GLY A 1 641 ? 3.450 -13.308 12.817 1.00 95.06 641 GLY A CA 1
ATOM 4749 C C . GLY A 1 641 ? 2.556 -12.954 13.999 1.00 95.06 641 GLY A C 1
ATOM 4750 O O . GLY A 1 641 ? 2.251 -11.788 14.233 1.00 95.06 641 GLY A O 1
ATOM 4751 N N . VAL A 1 642 ? 2.121 -13.980 14.737 1.00 97.50 642 VAL A N 1
ATOM 4752 C CA . VAL A 1 642 ? 1.180 -13.848 15.859 1.00 97.50 642 VAL A CA 1
ATOM 4753 C C . VAL A 1 642 ? 1.756 -14.495 17.113 1.00 97.50 642 VAL A C 1
ATOM 4755 O O . VAL A 1 642 ? 2.174 -15.659 17.090 1.00 97.50 642 VAL A O 1
ATOM 4758 N N . LEU A 1 643 ? 1.744 -13.746 18.212 1.00 97.50 643 LEU A N 1
ATOM 4759 C CA . LEU A 1 643 ? 2.070 -14.225 19.549 1.00 97.50 643 LEU A CA 1
ATOM 4760 C C . LEU A 1 643 ? 0.791 -14.401 20.372 1.00 97.50 643 LEU A C 1
ATOM 4762 O O . LEU A 1 643 ? -0.188 -13.687 20.173 1.00 97.50 643 LEU A O 1
ATOM 4766 N N . ARG A 1 644 ? 0.812 -15.358 21.296 1.00 97.50 644 ARG A N 1
ATOM 4767 C CA . ARG A 1 644 ? -0.241 -15.635 22.270 1.00 97.50 644 ARG A CA 1
ATOM 4768 C C . ARG A 1 644 ? 0.284 -15.339 23.671 1.00 97.50 644 ARG A C 1
ATOM 4770 O O . ARG A 1 644 ? 1.385 -15.768 24.014 1.00 97.50 644 ARG A O 1
ATOM 4777 N N . LEU A 1 645 ? -0.532 -14.675 24.479 1.00 98.00 645 LEU A N 1
ATOM 4778 C CA . LEU A 1 645 ? -0.400 -14.625 25.928 1.00 98.00 645 LEU A CA 1
ATOM 4779 C C . LEU A 1 645 ? -1.499 -15.512 26.526 1.00 98.00 645 LEU A C 1
ATOM 4781 O O . LEU A 1 645 ? -2.671 -15.125 26.492 1.00 98.00 645 LEU A O 1
ATOM 4785 N N . PRO A 1 646 ? -1.160 -16.713 27.029 1.00 96.94 646 PRO A N 1
ATOM 4786 C CA . PRO A 1 646 ? -2.135 -17.568 27.688 1.00 96.94 646 PRO A CA 1
ATOM 4787 C C . PRO A 1 646 ? -2.738 -16.882 28.916 1.00 96.94 646 PRO A C 1
ATOM 4789 O O . PRO A 1 646 ? -2.029 -16.177 29.639 1.00 96.94 646 PRO A O 1
ATOM 4792 N N . ASN A 1 647 ? -4.019 -17.122 29.190 1.00 94.88 647 ASN A N 1
ATOM 4793 C CA . ASN A 1 647 ? -4.697 -16.517 30.337 1.00 94.88 647 ASN A CA 1
ATOM 4794 C C . ASN A 1 647 ? -3.943 -16.783 31.662 1.00 94.88 647 ASN A C 1
ATOM 4796 O O . ASN A 1 647 ? -3.612 -17.927 31.986 1.00 94.88 647 ASN A O 1
ATOM 4800 N N . GLY A 1 648 ? -3.667 -15.724 32.428 1.00 93.25 648 GLY A N 1
ATOM 4801 C CA . GLY A 1 648 ? -2.917 -15.778 33.690 1.00 93.25 648 GLY A CA 1
ATOM 4802 C C . GLY A 1 648 ? -1.397 -15.951 33.549 1.00 93.25 648 GLY A C 1
ATOM 4803 O O . GLY A 1 648 ? -0.706 -16.076 34.561 1.00 93.25 648 GLY A O 1
ATOM 4804 N N . SER A 1 649 ? -0.863 -15.969 32.324 1.00 95.94 649 SER A N 1
ATOM 4805 C CA . SER A 1 649 ? 0.576 -16.003 32.043 1.00 95.94 649 SER A CA 1
ATOM 4806 C C . SER A 1 649 ? 1.182 -14.596 32.009 1.00 95.94 649 SER A C 1
ATOM 4808 O O . SER A 1 649 ? 0.494 -13.607 31.779 1.00 95.94 649 SER A O 1
ATOM 4810 N N . THR A 1 650 ? 2.504 -14.518 32.166 1.00 95.19 650 THR A N 1
ATOM 4811 C CA . THR A 1 650 ? 3.328 -13.333 31.848 1.00 95.19 650 THR A CA 1
ATOM 4812 C C . THR A 1 650 ? 4.308 -13.599 30.702 1.00 95.19 650 THR A C 1
ATOM 4814 O O . THR A 1 650 ? 5.185 -12.785 30.428 1.00 95.19 650 THR A O 1
ATOM 4817 N N . ASN A 1 651 ? 4.219 -14.784 30.095 1.00 97.50 651 ASN A N 1
ATOM 4818 C CA . ASN A 1 651 ? 5.107 -15.260 29.046 1.00 97.50 651 ASN A CA 1
ATOM 4819 C C . ASN A 1 651 ? 4.337 -15.347 27.734 1.00 97.50 651 ASN A C 1
ATOM 4821 O O . ASN A 1 651 ? 3.329 -16.056 27.659 1.00 97.50 651 ASN A O 1
ATOM 4825 N N . TRP A 1 652 ? 4.862 -14.669 26.721 1.00 98.06 652 TRP A N 1
ATOM 4826 C CA . TRP A 1 652 ? 4.398 -14.748 25.348 1.00 98.06 652 TRP A CA 1
ATOM 4827 C C . TRP A 1 652 ? 5.005 -15.958 24.646 1.00 98.06 652 TRP A C 1
ATOM 4829 O O . TRP A 1 652 ? 6.178 -16.297 24.828 1.00 98.06 652 TRP A O 1
ATOM 4839 N N . GLU A 1 653 ? 4.201 -16.596 23.807 1.00 96.19 653 GLU A N 1
ATOM 4840 C CA . GLU A 1 653 ? 4.606 -17.716 22.964 1.00 96.19 653 GLU A CA 1
ATOM 4841 C C . GLU A 1 653 ? 4.110 -17.522 21.531 1.00 96.19 653 GLU A C 1
ATOM 4843 O O . GLU A 1 653 ? 3.205 -16.734 21.269 1.00 96.19 653 GLU A O 1
ATOM 4848 N N . VAL A 1 654 ? 4.698 -18.232 20.568 1.00 95.12 654 VAL A N 1
ATOM 4849 C CA . VAL A 1 654 ? 4.174 -18.234 19.195 1.00 95.12 654 VAL A CA 1
ATOM 4850 C C . VAL A 1 654 ? 2.785 -18.875 19.208 1.00 95.12 654 VAL A C 1
ATOM 4852 O O . VAL A 1 654 ? 2.628 -19.976 19.731 1.00 95.12 654 VAL A O 1
ATOM 4855 N N . ALA A 1 655 ? 1.790 -18.212 18.612 1.00 94.19 655 ALA A N 1
ATOM 4856 C CA . ALA A 1 655 ? 0.383 -18.609 18.725 1.00 94.19 655 ALA A CA 1
ATOM 4857 C C . ALA A 1 655 ? 0.081 -20.030 18.215 1.00 94.19 655 ALA A C 1
ATOM 4859 O O . ALA A 1 655 ? -0.882 -20.660 18.649 1.00 94.19 655 ALA A O 1
ATOM 4860 N N . GLY A 1 656 ? 0.890 -20.546 17.289 1.00 88.31 656 GLY A N 1
ATOM 4861 C CA . GLY A 1 656 ? 0.773 -21.910 16.798 1.00 88.31 656 GLY A CA 1
ATOM 4862 C C . GLY A 1 656 ? 1.739 -22.218 15.660 1.00 88.31 656 GLY A C 1
ATOM 4863 O O . GLY A 1 656 ? 2.647 -21.449 15.352 1.00 88.31 656 GLY A O 1
ATOM 4864 N N . THR A 1 657 ? 1.532 -23.361 15.010 1.00 86.12 657 THR A N 1
ATOM 4865 C CA . THR A 1 657 ? 2.287 -23.755 13.811 1.00 86.12 657 THR A CA 1
ATOM 4866 C C . THR A 1 657 ? 1.457 -23.511 12.552 1.00 86.12 657 THR A C 1
ATOM 4868 O O . THR A 1 657 ? 0.230 -23.549 12.589 1.00 86.12 657 THR A O 1
ATOM 4871 N N . GLY A 1 658 ? 2.125 -23.259 11.424 1.00 84.06 658 GLY A N 1
ATOM 4872 C CA . GLY A 1 658 ? 1.479 -23.142 10.112 1.00 84.06 658 GLY A CA 1
ATOM 4873 C C . GLY A 1 658 ? 1.156 -21.719 9.653 1.00 84.06 658 GLY A C 1
ATOM 4874 O O . GLY A 1 658 ? 0.893 -21.546 8.469 1.00 84.06 658 GLY A O 1
ATOM 4875 N N . LEU A 1 659 ? 1.233 -20.705 10.523 1.00 90.31 659 LEU A N 1
ATOM 4876 C CA . LEU A 1 659 ? 1.236 -19.306 10.079 1.00 90.31 659 LEU A CA 1
ATOM 4877 C C . LEU A 1 659 ? 2.593 -18.954 9.437 1.00 90.31 659 LEU A C 1
ATOM 4879 O O . LEU A 1 659 ? 3.631 -19.424 9.917 1.00 90.31 659 LEU A O 1
ATOM 4883 N N . PRO A 1 660 ? 2.621 -18.150 8.359 1.00 89.69 660 PRO A N 1
ATOM 4884 C CA . PRO A 1 660 ? 3.864 -17.702 7.752 1.00 89.69 660 PRO A CA 1
ATOM 4885 C C . PRO A 1 660 ? 4.566 -16.695 8.664 1.00 89.69 660 PRO A C 1
ATOM 4887 O O . PRO A 1 660 ? 3.925 -15.955 9.408 1.00 89.69 660 PRO A O 1
ATOM 4890 N N . LYS A 1 661 ? 5.894 -16.613 8.543 1.00 91.62 661 LYS A N 1
ATOM 4891 C CA . LYS A 1 661 ? 6.654 -15.488 9.087 1.00 91.62 661 LYS A CA 1
ATOM 4892 C C . LYS A 1 661 ? 6.476 -14.289 8.158 1.00 91.62 661 LYS A C 1
ATOM 4894 O O . LYS A 1 661 ? 7.263 -14.106 7.232 1.00 91.62 661 LYS A O 1
ATOM 4899 N N . ALA A 1 662 ? 5.402 -13.547 8.370 1.00 92.69 662 ALA A N 1
ATOM 4900 C CA . ALA A 1 662 ? 5.025 -12.381 7.588 1.00 92.69 662 ALA A CA 1
ATOM 4901 C C . ALA A 1 662 ? 4.400 -11.332 8.503 1.00 92.69 662 ALA A C 1
ATOM 4903 O O . ALA A 1 662 ? 3.954 -11.656 9.604 1.00 92.69 662 ALA A O 1
ATOM 4904 N N . GLU A 1 663 ? 4.356 -10.097 8.023 1.00 94.06 663 GLU A N 1
ATOM 4905 C CA . GLU A 1 663 ? 3.603 -9.040 8.674 1.00 94.06 663 GLU A CA 1
ATOM 4906 C C . GLU A 1 663 ? 2.111 -9.376 8.643 1.00 94.06 663 GLU A C 1
ATOM 4908 O O . GLU A 1 663 ? 1.565 -9.796 7.617 1.00 94.06 663 GLU A O 1
ATOM 4913 N N . VAL A 1 664 ? 1.470 -9.252 9.801 1.00 96.75 664 VAL A N 1
ATOM 4914 C CA . VAL A 1 664 ? 0.050 -9.541 9.994 1.00 96.75 664 VAL A CA 1
ATOM 4915 C C . VAL A 1 664 ? -0.634 -8.234 10.376 1.00 96.75 664 VAL A C 1
ATOM 4917 O O . VAL A 1 664 ? -0.404 -7.726 11.469 1.00 96.75 664 VAL A O 1
ATOM 4920 N N . ALA A 1 665 ? -1.462 -7.688 9.488 1.00 95.44 665 ALA A N 1
ATOM 4921 C CA . ALA A 1 665 ? -2.107 -6.387 9.664 1.00 95.44 665 ALA A CA 1
ATOM 4922 C C . ALA A 1 665 ? -3.359 -6.453 10.554 1.00 95.44 665 ALA A C 1
ATOM 4924 O O . ALA A 1 665 ? -3.740 -5.455 11.166 1.00 95.44 665 ALA A O 1
ATOM 4925 N N . GLY A 1 666 ? -4.020 -7.611 10.634 1.00 95.56 666 GLY A N 1
ATOM 4926 C CA . GLY A 1 666 ? -5.296 -7.754 11.335 1.00 95.56 666 GLY A CA 1
ATOM 4927 C C . GLY A 1 666 ? -5.581 -9.176 11.802 1.00 95.56 666 GLY A C 1
ATOM 4928 O O . GLY A 1 666 ? -5.155 -10.151 11.174 1.00 95.56 666 GLY A O 1
ATOM 4929 N N . LEU A 1 667 ? -6.329 -9.284 12.902 1.00 97.31 667 LEU A N 1
ATOM 4930 C CA . LEU A 1 667 ? -6.713 -10.537 13.547 1.00 97.31 667 LEU A CA 1
ATOM 4931 C C . LEU A 1 667 ? -8.226 -10.594 13.771 1.00 97.31 667 LEU A C 1
ATOM 4933 O O . LEU A 1 667 ? -8.801 -9.662 14.326 1.00 97.31 667 LEU A O 1
ATOM 4937 N N . THR A 1 668 ? -8.842 -11.729 13.435 1.00 95.81 668 THR A N 1
ATOM 4938 C CA . THR A 1 668 ? -10.278 -11.964 13.665 1.00 95.81 668 THR A CA 1
ATOM 4939 C C . THR A 1 668 ? -10.505 -13.350 14.251 1.00 95.81 668 THR A C 1
ATOM 4941 O O . THR A 1 668 ? -10.200 -14.358 13.613 1.00 95.81 668 THR A O 1
ATOM 4944 N N . ILE A 1 669 ? -11.062 -13.426 15.463 1.00 94.75 669 ILE A N 1
ATOM 4945 C CA . ILE A 1 669 ? -11.420 -14.695 16.112 1.00 94.75 669 ILE A CA 1
ATOM 4946 C C . ILE A 1 669 ? -12.884 -15.034 15.831 1.00 94.75 669 ILE A C 1
ATOM 4948 O O . ILE A 1 669 ? -13.783 -14.234 16.065 1.00 94.75 669 ILE A O 1
ATOM 4952 N N . VAL A 1 670 ? -13.127 -16.269 15.394 1.00 92.12 670 VAL A N 1
ATOM 4953 C CA . VAL A 1 670 ? -14.462 -16.843 15.203 1.00 92.12 670 VAL A CA 1
ATOM 4954 C C . VAL A 1 670 ? -14.713 -17.890 16.279 1.00 92.12 670 VAL A C 1
ATOM 4956 O O . VAL A 1 670 ? -14.491 -19.093 16.081 1.00 92.12 670 VAL A O 1
ATOM 4959 N N . SER A 1 671 ? -15.189 -17.416 17.430 1.00 88.56 671 SER A N 1
ATOM 4960 C CA . SER A 1 671 ? -15.334 -18.193 18.667 1.00 88.56 671 SER A CA 1
ATOM 4961 C C . SER A 1 671 ? -16.066 -19.533 18.496 1.00 88.56 671 SER A C 1
ATOM 4963 O O . SER A 1 671 ? -15.507 -20.543 18.932 1.00 88.56 671 SER A O 1
ATOM 4965 N N . PRO A 1 672 ? -17.234 -19.625 17.813 1.00 85.56 672 PRO A N 1
ATOM 4966 C CA . PRO A 1 672 ? -17.948 -20.900 17.668 1.00 85.56 672 PRO A CA 1
ATOM 4967 C C . PRO A 1 672 ? -17.144 -21.978 16.930 1.00 85.56 672 PRO A C 1
ATOM 4969 O O . PRO A 1 672 ? -17.303 -23.167 17.194 1.00 85.56 672 PRO A O 1
ATOM 4972 N N . SER A 1 673 ? -16.265 -21.564 16.013 1.00 87.88 673 SER A N 1
ATOM 4973 C CA . SER A 1 673 ? -15.456 -22.469 15.191 1.00 87.88 673 SER A CA 1
ATOM 4974 C C . SER A 1 673 ? -14.046 -22.708 15.736 1.00 87.88 673 SER A C 1
ATOM 4976 O O . SER A 1 673 ? -13.337 -23.565 15.208 1.00 87.88 673 SER A O 1
ATOM 4978 N N . ARG A 1 674 ? -13.644 -21.984 16.797 1.00 91.94 674 ARG A N 1
ATOM 4979 C CA . ARG A 1 674 ? -12.282 -22.005 17.359 1.00 91.94 674 ARG A CA 1
ATOM 4980 C C . ARG A 1 674 ? -11.226 -21.698 16.291 1.00 91.94 674 ARG A C 1
ATOM 4982 O O . ARG A 1 674 ? -10.249 -22.429 16.141 1.00 91.94 674 ARG A O 1
ATOM 4989 N N . VAL A 1 675 ? -11.442 -20.642 15.508 1.00 92.69 675 VAL A N 1
ATOM 4990 C CA . VAL A 1 675 ? -10.529 -20.221 14.434 1.00 92.69 675 VAL A CA 1
ATOM 4991 C C . VAL A 1 675 ? -10.084 -18.783 14.655 1.00 92.69 675 VAL A C 1
ATOM 4993 O O . VAL A 1 675 ? -10.907 -17.928 14.963 1.00 92.69 675 VAL A O 1
ATOM 4996 N N . LEU A 1 676 ? -8.796 -18.528 14.447 1.00 94.94 676 LEU A N 1
ATOM 4997 C CA . LEU A 1 676 ? -8.218 -17.200 14.285 1.00 94.94 676 LEU A CA 1
ATOM 4998 C C . LEU A 1 676 ? -7.861 -17.000 12.812 1.00 94.94 676 LEU A C 1
ATOM 5000 O O . LEU A 1 676 ? -7.075 -17.773 12.263 1.00 94.94 676 LEU A O 1
ATOM 5004 N N . TYR A 1 677 ? -8.414 -15.970 12.187 1.00 95.56 677 TYR A N 1
ATOM 5005 C CA . TYR A 1 677 ? -7.982 -15.481 10.885 1.00 95.56 677 TYR A CA 1
ATOM 5006 C C . TYR A 1 677 ? -6.903 -14.412 11.058 1.00 95.56 677 TYR A C 1
ATOM 5008 O O . TYR A 1 677 ? -7.019 -13.547 11.924 1.00 95.56 677 TYR A O 1
ATOM 5016 N N . ALA A 1 678 ? -5.870 -14.483 10.223 1.00 96.12 678 ALA A N 1
ATOM 5017 C CA . ALA A 1 678 ? -4.786 -13.516 10.145 1.00 96.12 678 ALA A CA 1
ATOM 5018 C C . ALA A 1 678 ? -4.736 -12.934 8.727 1.00 96.12 678 ALA A C 1
ATOM 5020 O O . ALA A 1 678 ? -4.522 -13.667 7.753 1.00 96.12 678 ALA A O 1
ATOM 5021 N N . ALA A 1 679 ? -4.948 -11.624 8.625 1.00 96.19 679 ALA A N 1
ATOM 5022 C CA . ALA A 1 679 ? -4.748 -10.856 7.404 1.00 96.19 679 ALA A CA 1
ATOM 5023 C C . ALA A 1 679 ? -3.255 -10.532 7.287 1.00 96.19 679 ALA A C 1
ATOM 5025 O O . ALA A 1 679 ? -2.691 -9.921 8.194 1.00 96.19 679 ALA A O 1
ATOM 5026 N N . THR A 1 680 ? -2.593 -11.009 6.230 1.00 95.44 680 THR A N 1
ATOM 5027 C CA . THR A 1 680 ? -1.141 -10.839 6.074 1.00 95.44 680 THR A CA 1
ATOM 5028 C C . THR A 1 680 ? -0.801 -9.907 4.925 1.00 95.44 680 THR A C 1
ATOM 5030 O O . THR A 1 680 ? -1.477 -9.902 3.891 1.00 95.44 680 THR A O 1
ATOM 5033 N N . HIS A 1 681 ? 0.306 -9.190 5.081 1.00 89.81 681 HIS A N 1
ATOM 5034 C CA . HIS A 1 681 ? 0.897 -8.376 4.033 1.00 89.81 681 HIS A CA 1
ATOM 5035 C C . HIS A 1 681 ? 1.758 -9.269 3.126 1.00 89.81 681 HIS A C 1
ATOM 5037 O O . HIS A 1 681 ? 2.846 -9.717 3.494 1.00 89.81 681 HIS A O 1
ATOM 5043 N N . GLY A 1 682 ? 1.240 -9.603 1.943 1.00 86.25 682 GLY A N 1
ATOM 5044 C CA . GLY A 1 682 ? 1.983 -10.312 0.896 1.00 86.25 682 GLY A CA 1
ATOM 5045 C C . GLY A 1 682 ? 1.928 -11.839 0.980 1.00 86.25 682 GLY A C 1
ATOM 5046 O O . GLY A 1 682 ? 2.632 -12.521 0.232 1.00 86.25 682 GLY A O 1
ATOM 5047 N N . ARG A 1 683 ? 1.121 -12.406 1.891 1.00 91.94 683 ARG A N 1
ATOM 5048 C CA . ARG A 1 683 ? 0.898 -13.861 2.010 1.00 91.94 683 ARG A CA 1
ATOM 5049 C C . ARG A 1 683 ? -0.581 -14.260 2.024 1.00 91.94 683 ARG A C 1
ATOM 5051 O O . ARG A 1 683 ? -0.872 -15.431 2.258 1.00 91.94 683 ARG A O 1
ATOM 5058 N N . SER A 1 684 ? -1.498 -13.349 1.704 1.00 92.06 684 SER A N 1
ATOM 5059 C CA . SER A 1 684 ? -2.959 -13.540 1.686 1.00 92.06 684 SER A CA 1
ATOM 5060 C C . SER A 1 684 ? -3.584 -13.821 3.066 1.00 92.06 684 SER A C 1
ATOM 5062 O O . SER A 1 684 ? -3.033 -13.447 4.100 1.00 92.06 684 SER A O 1
ATOM 5064 N N . ALA A 1 685 ? -4.771 -14.429 3.110 1.00 92.38 685 ALA A N 1
ATOM 5065 C CA . ALA A 1 685 ? -5.471 -14.762 4.348 1.00 92.38 685 ALA A CA 1
ATOM 5066 C C . ALA A 1 685 ? -5.018 -16.118 4.915 1.00 92.38 685 ALA A C 1
ATOM 5068 O O . ALA A 1 685 ? -5.045 -17.134 4.217 1.00 92.38 685 ALA A O 1
ATOM 5069 N N . TRP A 1 686 ? -4.674 -16.159 6.204 1.00 93.06 686 TRP A N 1
ATOM 5070 C CA . TRP A 1 686 ? -4.331 -17.394 6.916 1.00 93.06 686 TRP A CA 1
ATOM 5071 C C . TRP A 1 686 ? -5.324 -17.687 8.027 1.00 93.06 686 TRP A C 1
ATOM 5073 O O . TRP A 1 686 ? -5.962 -16.787 8.566 1.00 93.06 686 TRP A O 1
ATOM 5083 N N . LYS A 1 687 ? -5.447 -18.965 8.389 1.00 91.69 687 LYS A N 1
ATOM 5084 C CA . LYS A 1 687 ? -6.239 -19.383 9.544 1.00 91.69 687 LYS A CA 1
ATOM 5085 C C . LYS A 1 687 ? -5.445 -20.311 10.449 1.00 91.69 687 LYS A C 1
ATOM 5087 O O . LYS A 1 687 ? -4.771 -21.224 9.972 1.00 91.69 687 LYS A O 1
ATOM 5092 N N . LEU A 1 688 ? -5.592 -20.111 11.748 1.00 92.94 688 LEU A N 1
ATOM 5093 C CA . LEU A 1 688 ? -5.074 -20.962 12.805 1.00 92.94 688 LEU A CA 1
ATOM 5094 C C . LEU A 1 688 ? -6.258 -21.565 13.564 1.00 92.94 688 LEU A C 1
ATOM 5096 O O . LEU A 1 688 ? -7.208 -20.861 13.905 1.00 92.94 688 LEU A O 1
ATOM 5100 N N . LYS A 1 689 ? -6.216 -22.874 13.826 1.00 92.00 689 LYS A N 1
ATOM 5101 C CA . LYS A 1 689 ? -7.171 -23.504 14.740 1.00 92.00 689 LYS A CA 1
ATOM 5102 C C . LYS A 1 689 ? -6.711 -23.241 16.171 1.00 92.00 689 LYS A C 1
ATOM 5104 O O . LYS A 1 689 ? -5.582 -23.584 16.512 1.00 92.00 689 LYS A O 1
ATOM 5109 N N . LEU A 1 690 ? -7.584 -22.645 16.971 1.00 90.75 690 LEU A N 1
ATOM 5110 C CA . LEU A 1 690 ? -7.333 -22.372 18.379 1.00 90.75 690 LEU A CA 1
ATOM 5111 C C . LEU A 1 690 ? -7.387 -23.675 19.201 1.00 90.75 690 LEU A C 1
ATOM 5113 O O . LEU A 1 690 ? -8.115 -24.596 18.803 1.00 90.75 690 LEU A O 1
ATOM 5117 N N . PRO A 1 691 ? -6.631 -23.758 20.314 1.00 81.44 691 PRO A N 1
ATOM 5118 C CA . PRO A 1 691 ? -6.634 -24.910 21.216 1.00 81.44 691 PRO A CA 1
ATOM 5119 C C . PRO A 1 691 ? -8.021 -25.318 21.730 1.00 81.44 691 PRO A C 1
ATOM 5121 O O . PRO A 1 691 ? -8.910 -24.436 21.892 1.00 81.44 691 PRO A O 1
#

Secondary structure (DSSP, 8-state):
-EEE-BPPPB---SSS---BS--TTPPPBSEEE-SSSSS--EESSEEEEES-TTSSTTTTEEEEETT-SSBEEEEEE-TTHHHH--EEEEEPPPSS-SS--EEEEESSTTSS-EEEE--SSTT-TT---EEEEEEETTEEEEEEEE-SSSSSPPEEEEES--TTSS---EESGGG-SSS-SSTTTTTT-TTTSEEEE--TT-TT-EEEEES--TTTBTTTBS--SEEEESSTTSS-EE-SB-TTSPPPPTT-TTS--SS--SB--S---EEEEETTEEEEEEEEETTEEEEE-S-EE--TTHHHHT-TT--HHHHHHHHHHHSSEES-EEE--TT-----BS--EE-SS-TT-EEEEETTTEEEEESS-SS---EEE-S----EEEETTEEEEEEEE-STT-EEEESSTT-TT-EEE--GGGGGS---SS--EEE-SSSTT-EEEESSSEEEESSSSS-HHHHHHH-BGGGS-TT-TTS---EE-S--SS-S-TTSGGG-SS-SS-EEEEEE-SS-SS-EEEEETTS-EEEES-TTS-GGG---EE-GGG-SS--SS-EEEEEEETTEEEEEEEEE-S-GGGSTTS--SEEEEEEEETTEEEEEE---SGGGSPPSS---EEEE--SGGGTT-EEEEETTEEEEE-TT-S--EE--SS--SS-EEEEEEEGGGTEEEEEETTTEEEEEE--

Foldseek 3Di:
DKDFFWFDWWQFFLFPFQIDRWAPPDAAGAMWDDPPPPPDIDAFQWDKDFQDPPFPDCRRIHIAHQQQNTYWQDKDAAPVCVPQVKIKIAGFAHQVLPDDGGMWMDRPNRNDIAHQDGAPCNNDSLKTKAKDWADDPNAIKMKIWIDGQPVVAIWIWIFNHCSVVHTDIDTLQVQEVLHDLCTSQQHRQCSQAWYWDDAYPQQQKIKIAAFFPPVQCLALAVRNRIWIGRRNSNAIARAFAAPVAQRDAPLQPFPPDVPPGQGDAGGWDDKDADNVQRQWIWTQGLVGIKTFPSAWDQPLVSLVVRNVPDDDSSSVSSNRRRGIYGNGMDDPCQPFQFWFWSEKEAALVARQWIKTWTAQAAIWIGRDDPRDTDHLGGGGWRDKYAFNVGRCWIKTAAFKQWIWIANGNSNSQGIFALRQQVVVFTAGRHWAKYRALAQGCWIWTKFQAIKI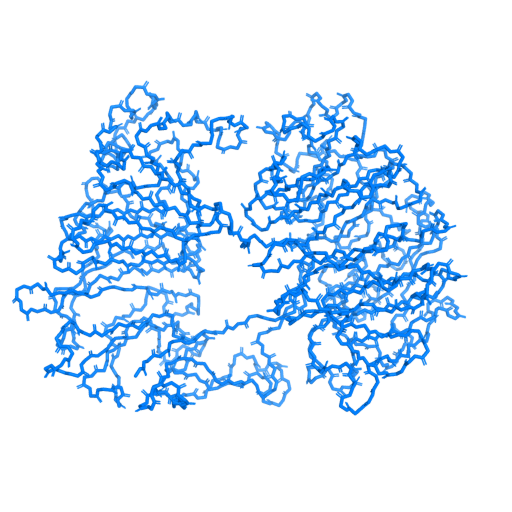DRRSFDDSVVRSVPTGPSPHDNNNNVGGDIDQAALQVVHRGPQDCSLPPQHDAMWQYWDDANQDDAWIWTAGQQQWIKIWRGSVDDRNPTHIATECVQDQQGDRHGWQEKDADNVDNQKIKTAGFDFCSSVVRRRAGIWIWGAPDGSYIDTDGLQADDPQGVDRHTFQYKDAACDDPQHGKMWTFTQQGIWIDGHPHSGIDHQDPDTGGGGFNYWDADRVQQKIWTRGNGRGIDIDRHD

Mean predicted aligned error: 5.39 Å

Radius of gyration: 26.87 Å; Cα contacts (8 Å, |Δi|>4): 2068; chains: 1; bounding box: 72×46×74 Å